Protein AF-0000000080513128 (afdb_homodimer)

Structure (mmCIF, N/CA/C/O backbone):
data_AF-0000000080513128-model_v1
#
loop_
_entity.id
_entity.type
_entity.pdbx_description
1 polymer Hexosyltransferase
#
loop_
_atom_site.group_PDB
_atom_site.id
_atom_site.type_symbol
_atom_site.label_atom_id
_atom_site.label_alt_id
_atom_site.label_comp_id
_atom_site.label_asym_id
_atom_site.label_entity_id
_atom_site.label_seq_id
_atom_site.pdbx_PDB_ins_code
_atom_site.Cartn_x
_atom_site.Cartn_y
_atom_site.Cartn_z
_atom_site.occupancy
_atom_site.B_iso_or_equiv
_atom_site.auth_seq_id
_atom_site.auth_comp_id
_atom_site.auth_asym_id
_atom_site.auth_atom_id
_atom_site.pdbx_PDB_model_num
ATOM 1 N N . GLY A 1 1 ? -13.828 -25.984 -20.234 1 33.62 1 GLY A N 1
ATOM 2 C CA . GLY A 1 1 ? -13.984 -24.781 -21.062 1 33.62 1 GLY A CA 1
ATOM 3 C C . GLY A 1 1 ? -13.414 -24.938 -22.453 1 33.62 1 GLY A C 1
ATOM 4 O O . GLY A 1 1 ? -12.594 -25.828 -22.703 1 33.62 1 GLY A O 1
ATOM 5 N N . GLY A 1 2 ? -14.016 -24.641 -23.406 1 44.47 2 GLY A N 1
ATOM 6 C CA . GLY A 1 2 ? -13.453 -24.781 -24.75 1 44.47 2 GLY A CA 1
ATOM 7 C C . GLY A 1 2 ? -12.094 -24.109 -24.891 1 44.47 2 GLY A C 1
ATOM 8 O O . GLY A 1 2 ? -11.688 -23.328 -24.016 1 44.47 2 GLY A O 1
ATOM 9 N N . PRO A 1 3 ? -11.117 -24.641 -25.797 1 51.84 3 PRO A N 1
ATOM 10 C CA . PRO A 1 3 ? -9.812 -24.062 -26.125 1 51.84 3 PRO A CA 1
ATOM 11 C C . PRO A 1 3 ? -9.789 -22.547 -26.016 1 51.84 3 PRO A C 1
ATOM 13 O O . PRO A 1 3 ? -8.734 -21.953 -25.766 1 51.84 3 PRO A O 1
ATOM 16 N N . GLY A 1 4 ? -10.992 -21.953 -25.875 1 63.41 4 GLY A N 1
ATOM 17 C CA . GLY A 1 4 ? -11.086 -20.516 -25.969 1 63.41 4 GLY A CA 1
ATOM 18 C C . GLY A 1 4 ? -11.062 -19.812 -24.609 1 63.41 4 GLY A C 1
ATOM 19 O O . GLY A 1 4 ? -10.922 -18.594 -24.547 1 63.41 4 GLY A O 1
ATOM 20 N N . ASP A 1 5 ? -10.938 -20.672 -23.547 1 84.62 5 ASP A N 1
ATOM 21 C CA . ASP A 1 5 ? -11.164 -20.031 -22.25 1 84.62 5 ASP A CA 1
ATOM 22 C C . ASP A 1 5 ? -9.852 -19.594 -21.609 1 84.62 5 ASP A C 1
ATOM 24 O O . ASP A 1 5 ? -9.836 -18.719 -20.75 1 84.62 5 ASP A O 1
ATOM 28 N N . VAL A 1 6 ? -8.711 -20.188 -22.172 1 92.75 6 VAL A N 1
ATOM 29 C CA . VAL A 1 6 ? -7.434 -19.891 -21.531 1 92.75 6 VAL A CA 1
ATOM 30 C C . VAL A 1 6 ? -6.441 -19.391 -22.578 1 92.75 6 VAL A C 1
ATOM 32 O O . VAL A 1 6 ? -6.297 -19.984 -23.656 1 92.75 6 VAL A O 1
ATOM 35 N N . TRP A 1 7 ? -5.875 -18.328 -22.344 1 94.56 7 TRP A N 1
ATOM 36 C CA . TRP A 1 7 ? -4.758 -17.766 -23.109 1 94.56 7 TRP A CA 1
ATOM 37 C C . TRP A 1 7 ? -3.463 -17.844 -22.312 1 94.56 7 TRP A C 1
ATOM 39 O O . TRP A 1 7 ? -3.334 -17.203 -21.266 1 94.56 7 TRP A O 1
ATOM 49 N N . ALA A 1 8 ? -2.525 -18.75 -22.734 1 94.56 8 ALA A N 1
ATOM 50 C CA . ALA A 1 8 ? -1.279 -18.984 -22.016 1 94.56 8 ALA A CA 1
ATOM 51 C C . ALA A 1 8 ? -0.087 -18.422 -22.781 1 94.56 8 ALA A C 1
ATOM 53 O O . ALA A 1 8 ? 0.043 -18.656 -23.984 1 94.56 8 ALA A O 1
ATOM 54 N N . ARG A 1 9 ? 0.763 -17.656 -22.125 1 96.5 9 ARG A N 1
ATOM 55 C CA . ARG A 1 9 ? 1.951 -17.078 -22.75 1 96.5 9 ARG A CA 1
ATOM 56 C C . ARG A 1 9 ? 3.141 -17.125 -21.797 1 96.5 9 ARG A C 1
ATOM 58 O O . ARG A 1 9 ? 2.969 -17.094 -20.578 1 96.5 9 ARG A O 1
ATOM 65 N N . PHE A 1 10 ? 4.336 -17.234 -22.375 1 96.44 10 PHE A N 1
ATOM 66 C CA . PHE A 1 10 ? 5.59 -17.062 -21.641 1 96.44 10 PHE A CA 1
ATOM 67 C C . PHE A 1 10 ? 6.121 -15.641 -21.812 1 96.44 10 PHE A C 1
ATOM 69 O O . PHE A 1 10 ? 6.488 -15.242 -22.922 1 96.44 10 PHE A O 1
ATOM 76 N N . ALA A 1 11 ? 6.168 -14.898 -20.734 1 96 11 ALA A N 1
ATOM 77 C CA . ALA A 1 11 ? 6.652 -13.523 -20.812 1 96 11 ALA A CA 1
ATOM 78 C C . ALA A 1 11 ? 8.18 -13.477 -20.859 1 96 11 ALA A C 1
ATOM 80 O O . ALA A 1 11 ? 8.852 -14.094 -20.016 1 96 11 ALA A O 1
ATOM 81 N N . VAL A 1 12 ? 8.703 -12.766 -21.859 1 95.19 12 VAL A N 1
ATOM 82 C CA . VAL A 1 12 ? 10.148 -12.664 -22.031 1 95.19 12 VAL A CA 1
ATOM 83 C C . VAL A 1 12 ? 10.531 -11.211 -22.312 1 95.19 12 VAL A C 1
ATOM 85 O O . VAL A 1 12 ? 9.977 -10.578 -23.219 1 95.19 12 VAL A O 1
ATOM 88 N N . GLY A 1 13 ? 11.438 -10.664 -21.484 1 94.75 13 GLY A N 1
ATOM 89 C CA . GLY A 1 13 ? 12.031 -9.383 -21.812 1 94.75 13 GLY A CA 1
ATOM 90 C C . GLY A 1 13 ? 13.039 -9.469 -22.953 1 94.75 13 GLY A C 1
ATOM 91 O O . GLY A 1 13 ? 13.836 -10.406 -23.016 1 94.75 13 GLY A O 1
ATOM 92 N N . THR A 1 14 ? 13.039 -8.461 -23.828 1 94.81 14 THR A N 1
ATOM 93 C CA . THR A 1 14 ? 13.891 -8.602 -25 1 94.81 14 THR A CA 1
ATOM 94 C C . THR A 1 14 ? 14.883 -7.441 -25.094 1 94.81 14 THR A C 1
ATOM 96 O O . THR A 1 14 ? 15.719 -7.402 -26 1 94.81 14 THR A O 1
ATOM 99 N N . SER A 1 15 ? 14.695 -6.527 -24.141 1 93.56 15 SER A N 1
ATOM 100 C CA . SER A 1 15 ? 15.641 -5.418 -24.172 1 93.56 15 SER A CA 1
ATOM 101 C C . SER A 1 15 ? 17.078 -5.906 -23.969 1 93.56 15 SER A C 1
ATOM 103 O O . SER A 1 15 ? 17.344 -6.738 -23.109 1 93.56 15 SER A O 1
ATOM 105 N N . GLY A 1 16 ? 18 -5.434 -24.875 1 92.19 16 GLY A N 1
ATOM 106 C CA . GLY A 1 16 ? 19.406 -5.727 -24.719 1 92.19 16 GLY A CA 1
ATOM 107 C C . GLY A 1 16 ? 19.828 -7.016 -25.406 1 92.19 16 GLY A C 1
ATOM 108 O O . GLY A 1 16 ? 21.016 -7.371 -25.391 1 92.19 16 GLY A O 1
ATOM 109 N N . LEU A 1 17 ? 18.969 -7.801 -25.984 1 92.62 17 LEU A N 1
ATOM 110 C CA . LEU A 1 17 ? 19.312 -9.055 -26.641 1 92.62 17 LEU A CA 1
ATOM 111 C C . LEU A 1 17 ? 20.109 -8.797 -27.922 1 92.62 17 LEU A C 1
ATOM 113 O O . LEU A 1 17 ? 19.828 -7.84 -28.641 1 92.62 17 LEU A O 1
ATOM 117 N N . GLY A 1 18 ? 21.047 -9.609 -28.125 1 93.12 18 GLY A N 1
ATOM 118 C CA . GLY A 1 18 ? 21.781 -9.555 -29.375 1 93.12 18 GLY A CA 1
ATOM 119 C C . GLY A 1 18 ? 20.984 -10.062 -30.562 1 93.12 18 GLY A C 1
ATOM 120 O O . GLY A 1 18 ? 19.906 -10.641 -30.391 1 93.12 18 GLY A O 1
ATOM 121 N N . ASP A 1 19 ? 21.562 -9.977 -31.672 1 93.25 19 ASP A N 1
ATOM 122 C CA . ASP A 1 19 ? 20.891 -10.336 -32.906 1 93.25 19 ASP A CA 1
ATOM 123 C C . ASP A 1 19 ? 20.594 -11.836 -32.938 1 93.25 19 ASP A C 1
ATOM 125 O O . ASP A 1 19 ? 19.5 -12.242 -33.375 1 93.25 19 ASP A O 1
ATOM 129 N N . GLU A 1 20 ? 21.484 -12.602 -32.531 1 94.69 20 GLU A N 1
ATOM 130 C CA . GLU A 1 20 ? 21.297 -14.047 -32.562 1 94.69 20 GLU A CA 1
ATOM 131 C C . GLU A 1 20 ? 20.172 -14.484 -31.656 1 94.69 20 GLU A C 1
ATOM 133 O O . GLU A 1 20 ? 19.328 -15.305 -32.031 1 94.69 20 GLU A O 1
ATOM 138 N N . GLU A 1 21 ? 20.172 -13.914 -30.469 1 93.19 21 GLU A N 1
ATOM 139 C CA . GLU A 1 21 ? 19.125 -14.25 -29.516 1 93.19 21 GLU A CA 1
ATOM 140 C C . GLU A 1 21 ? 17.75 -13.797 -30 1 93.19 21 GLU A C 1
ATOM 142 O O . GLU A 1 21 ? 16.75 -14.5 -29.828 1 93.19 21 GLU A O 1
ATOM 147 N N . ARG A 1 22 ? 17.688 -12.703 -30.594 1 92.5 22 ARG A N 1
ATOM 148 C CA . ARG A 1 22 ? 16.438 -12.18 -31.141 1 92.5 22 ARG A CA 1
ATOM 149 C C . ARG A 1 22 ? 15.898 -13.078 -32.25 1 92.5 22 ARG A C 1
ATOM 151 O O . ARG A 1 22 ? 14.695 -13.352 -32.281 1 92.5 22 ARG A O 1
ATOM 158 N N . ARG A 1 23 ? 16.812 -13.523 -33.062 1 93.5 23 ARG A N 1
ATOM 159 C CA . ARG A 1 23 ? 16.406 -14.422 -34.156 1 93.5 23 ARG A CA 1
ATOM 160 C C . ARG A 1 23 ? 15.875 -15.742 -33.594 1 93.5 23 ARG A C 1
ATOM 162 O O . ARG A 1 23 ? 14.906 -16.297 -34.125 1 93.5 23 ARG A O 1
ATOM 169 N N . ALA A 1 24 ? 16.547 -16.172 -32.594 1 94.19 24 ALA A N 1
ATOM 170 C CA . ALA A 1 24 ? 16.109 -17.406 -31.953 1 94.19 24 ALA A CA 1
ATOM 171 C C . ALA A 1 24 ? 14.711 -17.266 -31.375 1 94.19 24 ALA A C 1
ATOM 173 O O . ALA A 1 24 ? 13.883 -18.172 -31.484 1 94.19 24 ALA A O 1
ATOM 174 N N . LEU A 1 25 ? 14.453 -16.156 -30.75 1 93.62 25 LEU A N 1
ATOM 175 C CA . LEU A 1 25 ? 13.141 -15.898 -30.172 1 93.62 25 LEU A CA 1
ATOM 176 C C . LEU A 1 25 ? 12.078 -15.789 -31.266 1 93.62 25 LEU A C 1
ATOM 178 O O . LEU A 1 25 ? 10.953 -16.266 -31.094 1 93.62 25 LEU A O 1
ATOM 182 N N . GLU A 1 26 ? 12.453 -15.164 -32.312 1 92 26 GLU A N 1
ATOM 183 C CA . GLU A 1 26 ? 11.531 -15.039 -33.438 1 92 26 GLU A CA 1
ATOM 184 C C . GLU A 1 26 ? 11.164 -16.406 -34 1 92 26 GLU A C 1
ATOM 186 O O . GLU A 1 26 ? 10 -16.656 -34.312 1 92 26 GLU A O 1
ATOM 191 N N . ARG A 1 27 ? 12.148 -17.219 -34.125 1 94.94 27 ARG A N 1
ATOM 192 C CA . ARG A 1 27 ? 11.914 -18.578 -34.625 1 94.94 27 ARG A CA 1
ATOM 193 C C . ARG A 1 27 ? 10.992 -19.344 -33.688 1 94.94 27 ARG A C 1
ATOM 195 O O . ARG A 1 27 ? 10.07 -20.016 -34.125 1 94.94 27 ARG A O 1
ATOM 202 N N . GLU A 1 28 ? 11.297 -19.234 -32.438 1 94.19 28 GLU A N 1
ATOM 203 C CA . GLU A 1 28 ? 10.477 -19.891 -31.422 1 94.19 28 GLU A CA 1
ATOM 204 C C . GLU A 1 28 ? 9.031 -19.391 -31.484 1 94.19 28 GLU A C 1
ATOM 206 O O . GLU A 1 28 ? 8.094 -20.188 -31.422 1 94.19 28 GLU A O 1
ATOM 211 N N . GLN A 1 29 ? 8.875 -18.094 -31.578 1 92.81 29 GLN A N 1
ATOM 212 C CA . GLN A 1 29 ? 7.543 -17.5 -31.641 1 92.81 29 GLN A CA 1
ATOM 213 C C . GLN A 1 29 ? 6.805 -17.938 -32.906 1 92.81 29 GLN A C 1
ATOM 215 O O . GLN A 1 29 ? 5.594 -18.156 -32.875 1 92.81 29 GLN A O 1
ATOM 220 N N . ALA A 1 30 ? 7.52 -18.062 -33.938 1 93.94 30 ALA A N 1
ATOM 221 C CA . ALA A 1 30 ? 6.922 -18.531 -35.188 1 93.94 30 ALA A CA 1
ATOM 222 C C . ALA A 1 30 ? 6.465 -19.984 -35.062 1 93.94 30 ALA A C 1
ATOM 224 O O . ALA A 1 30 ? 5.422 -20.359 -35.625 1 93.94 30 ALA A O 1
ATOM 225 N N . GLN A 1 31 ? 7.219 -20.719 -34.375 1 95.19 31 GLN A N 1
ATOM 226 C CA . GLN A 1 31 ? 6.953 -22.141 -34.25 1 95.19 31 GLN A CA 1
ATOM 227 C C . GLN A 1 31 ? 5.816 -22.391 -33.25 1 95.19 31 GLN A C 1
ATOM 229 O O . GLN A 1 31 ? 4.922 -23.203 -33.531 1 95.19 31 GLN A O 1
ATOM 234 N N . HIS A 1 32 ? 5.781 -21.797 -32.094 1 93.81 32 HIS A N 1
ATOM 235 C CA . HIS A 1 32 ? 4.863 -22.156 -31.031 1 93.81 32 HIS A CA 1
ATOM 236 C C . HIS A 1 32 ? 3.82 -21.062 -30.812 1 93.81 32 HIS A C 1
ATOM 238 O O . HIS A 1 32 ? 2.705 -21.344 -30.375 1 93.81 32 HIS A O 1
ATOM 244 N N . GLY A 1 33 ? 4.211 -19.734 -31.031 1 93.62 33 GLY A N 1
ATOM 245 C CA . GLY A 1 33 ? 3.295 -18.609 -30.922 1 93.62 33 GLY A CA 1
ATOM 246 C C . GLY A 1 33 ? 2.842 -18.359 -29.484 1 93.62 33 GLY A C 1
ATOM 247 O O . GLY A 1 33 ? 1.727 -17.875 -29.266 1 93.62 33 GLY A O 1
ATOM 248 N N . ASP A 1 34 ? 3.613 -18.75 -28.531 1 94.5 34 ASP A N 1
ATOM 249 C CA . ASP A 1 34 ? 3.145 -18.672 -27.156 1 94.5 34 ASP A CA 1
ATOM 250 C C . ASP A 1 34 ? 4.035 -17.766 -26.312 1 94.5 34 ASP A C 1
ATOM 252 O O . ASP A 1 34 ? 4.07 -17.875 -25.094 1 94.5 34 ASP A O 1
ATOM 256 N N . LEU A 1 35 ? 4.738 -16.859 -26.984 1 95.44 35 LEU A N 1
ATOM 257 C CA . LEU A 1 35 ? 5.59 -15.922 -26.266 1 95.44 35 LEU A CA 1
ATOM 258 C C . LEU A 1 35 ? 4.922 -14.555 -26.141 1 95.44 35 LEU A C 1
ATOM 260 O O . LEU A 1 35 ? 4.203 -14.125 -27.047 1 95.44 35 LEU A O 1
ATOM 264 N N . LEU A 1 36 ? 5.023 -13.961 -25.016 1 95.44 36 LEU A N 1
ATOM 265 C CA . LEU A 1 36 ? 4.754 -12.539 -24.797 1 95.44 36 LEU A CA 1
ATOM 266 C C . LEU A 1 36 ? 6.051 -11.758 -24.625 1 95.44 36 LEU A C 1
ATOM 268 O O . LEU A 1 36 ? 6.707 -11.859 -23.578 1 95.44 36 LEU A O 1
ATOM 272 N N . LEU A 1 37 ? 6.375 -10.992 -25.641 1 94.12 37 LEU A N 1
ATOM 273 C CA . LEU A 1 37 ? 7.652 -10.289 -25.656 1 94.12 37 LEU A CA 1
ATOM 274 C C . LEU A 1 37 ? 7.496 -8.875 -25.094 1 94.12 37 LEU A C 1
ATOM 276 O O . LEU A 1 37 ? 6.566 -8.156 -25.469 1 94.12 37 LEU A O 1
ATOM 280 N N . LEU A 1 38 ? 8.359 -8.531 -24.172 1 95.12 38 LEU A N 1
ATOM 281 C CA . LEU A 1 38 ? 8.391 -7.219 -23.531 1 95.12 38 LEU A CA 1
ATOM 282 C C . LEU A 1 38 ? 9.641 -6.445 -23.938 1 95.12 38 LEU A C 1
ATOM 284 O O . LEU A 1 38 ? 10.695 -6.586 -23.312 1 95.12 38 LEU A O 1
ATOM 288 N N . PRO A 1 39 ? 9.586 -5.602 -24.906 1 91.25 39 PRO A N 1
ATOM 289 C CA . PRO A 1 39 ? 10.766 -4.953 -25.484 1 91.25 39 PRO A CA 1
ATOM 290 C C . PRO A 1 39 ? 11.414 -3.957 -24.531 1 91.25 39 PRO A C 1
ATOM 292 O O . PRO A 1 39 ? 12.617 -3.699 -24.625 1 91.25 39 PRO A O 1
ATOM 295 N N . GLY A 1 40 ? 10.75 -3.369 -23.609 1 90.81 40 GLY A N 1
ATOM 296 C CA . GLY A 1 40 ? 11.297 -2.361 -22.719 1 90.81 40 GLY A CA 1
ATOM 297 C C . GLY A 1 40 ? 11.922 -2.949 -21.469 1 90.81 40 GLY A C 1
ATOM 298 O O . GLY A 1 40 ? 12.344 -2.213 -20.578 1 90.81 40 GLY A O 1
ATOM 299 N N . LEU A 1 41 ? 12.023 -4.301 -21.484 1 93.88 41 LEU A N 1
ATOM 300 C CA . LEU A 1 41 ? 12.461 -4.961 -20.266 1 93.88 41 LEU A CA 1
ATOM 301 C C . LEU A 1 41 ? 13.633 -5.898 -20.547 1 93.88 41 LEU A C 1
ATOM 303 O O . LEU A 1 41 ? 13.57 -6.719 -21.453 1 93.88 41 LEU A O 1
ATOM 307 N N . ARG A 1 42 ? 14.766 -5.676 -19.797 1 92.31 42 ARG A N 1
ATOM 308 C CA . ARG A 1 42 ? 15.852 -6.648 -19.812 1 92.31 42 ARG A CA 1
ATOM 309 C C . ARG A 1 42 ? 15.516 -7.859 -18.953 1 92.31 42 ARG A C 1
ATOM 311 O O . ARG A 1 42 ? 15.234 -7.715 -17.75 1 92.31 42 ARG A O 1
ATOM 318 N N . ASP A 1 43 ? 15.57 -8.984 -19.547 1 91.38 43 ASP A N 1
ATOM 319 C CA . ASP A 1 43 ? 15.211 -10.211 -18.844 1 91.38 43 ASP A CA 1
ATOM 320 C C . ASP A 1 43 ? 16.344 -10.656 -17.922 1 91.38 43 ASP A C 1
ATOM 322 O O . ASP A 1 43 ? 17.234 -11.383 -18.328 1 91.38 43 ASP A O 1
ATOM 326 N N . ALA A 1 44 ? 16.312 -10.234 -16.719 1 87.12 44 ALA A N 1
ATOM 327 C CA . ALA A 1 44 ? 17.266 -10.539 -15.664 1 87.12 44 ALA A CA 1
ATOM 328 C C . ALA A 1 44 ? 16.578 -10.734 -14.32 1 87.12 44 ALA A C 1
ATOM 330 O O . ALA A 1 44 ? 15.469 -10.227 -14.109 1 87.12 44 ALA A O 1
ATOM 331 N N . TYR A 1 45 ? 17.219 -11.539 -13.547 1 82.94 45 TYR A N 1
ATOM 332 C CA . TYR A 1 45 ? 16.625 -11.844 -12.25 1 82.94 45 TYR A CA 1
ATOM 333 C C . TYR A 1 45 ? 16.359 -10.57 -11.453 1 82.94 45 TYR A C 1
ATOM 335 O O . TYR A 1 45 ? 15.328 -10.461 -10.789 1 82.94 45 TYR A O 1
ATOM 343 N N . GLU A 1 46 ? 17.266 -9.625 -11.562 1 86 46 GLU A N 1
ATOM 344 C CA . GLU A 1 46 ? 17.125 -8.383 -10.805 1 86 46 GLU A CA 1
ATOM 345 C C . GLU A 1 46 ? 15.93 -7.566 -11.305 1 86 46 GLU A C 1
ATOM 347 O O . GLU A 1 46 ? 15.477 -6.648 -10.617 1 86 46 GLU A O 1
ATOM 352 N N . ASN A 1 47 ? 15.359 -7.98 -12.492 1 92 47 ASN A N 1
ATOM 353 C CA . ASN A 1 47 ? 14.258 -7.234 -13.078 1 92 47 ASN A CA 1
ATOM 354 C C . ASN A 1 47 ? 12.953 -8.023 -13.023 1 92 47 ASN A C 1
ATOM 356 O O . ASN A 1 47 ? 11.992 -7.711 -13.734 1 92 47 ASN A O 1
ATOM 360 N N . LEU A 1 48 ? 13.008 -9.055 -12.203 1 94.12 48 LEU A N 1
ATOM 361 C CA . LEU A 1 48 ? 11.844 -9.938 -12.164 1 94.12 48 LEU A CA 1
ATOM 362 C C . LEU A 1 48 ? 10.594 -9.164 -11.742 1 94.12 48 LEU A C 1
ATOM 364 O O . LEU A 1 48 ? 9.531 -9.336 -12.336 1 94.12 48 LEU A O 1
ATOM 368 N N . THR A 1 49 ? 10.75 -8.328 -10.734 1 96.25 49 THR A N 1
ATOM 369 C CA . THR A 1 49 ? 9.609 -7.551 -10.258 1 96.25 49 THR A CA 1
ATOM 370 C C . THR A 1 49 ? 9.102 -6.617 -11.352 1 96.25 49 THR A C 1
ATOM 372 O O . THR A 1 49 ? 7.895 -6.551 -11.602 1 96.25 49 THR A O 1
ATOM 375 N N . ALA A 1 50 ? 10 -5.941 -11.992 1 96.5 50 ALA A N 1
ATOM 376 C CA . ALA A 1 50 ? 9.625 -5.066 -13.102 1 96.5 50 ALA A CA 1
ATOM 377 C C . ALA A 1 50 ? 8.977 -5.859 -14.227 1 96.5 50 ALA A C 1
ATOM 379 O O . ALA A 1 50 ? 8.047 -5.379 -14.883 1 96.5 50 ALA A O 1
ATOM 380 N N . LYS A 1 51 ? 9.477 -7.039 -14.5 1 96.88 51 LYS A N 1
ATOM 381 C CA . LYS A 1 51 ? 8.93 -7.895 -15.547 1 96.88 51 LYS A CA 1
ATOM 382 C C . LYS A 1 51 ? 7.48 -8.266 -15.25 1 96.88 51 LYS A C 1
ATOM 384 O O . LYS A 1 51 ? 6.629 -8.195 -16.141 1 96.88 51 LYS A O 1
ATOM 389 N N . VAL A 1 52 ? 7.211 -8.633 -14.008 1 97.69 52 VAL A N 1
ATOM 390 C CA . VAL A 1 52 ? 5.859 -9.016 -13.617 1 97.69 52 VAL A CA 1
ATOM 391 C C . VAL A 1 52 ? 4.914 -7.832 -13.797 1 97.69 52 VAL A C 1
ATOM 393 O O . VAL A 1 52 ? 3.826 -7.977 -14.359 1 97.69 52 VAL A O 1
ATOM 396 N N . LEU A 1 53 ? 5.324 -6.676 -13.312 1 98.19 53 LEU A N 1
ATOM 397 C CA . LEU A 1 53 ? 4.488 -5.488 -13.445 1 98.19 53 LEU A CA 1
ATOM 398 C C . LEU A 1 53 ? 4.242 -5.152 -14.914 1 98.19 53 LEU A C 1
ATOM 400 O O . LEU A 1 53 ? 3.115 -4.844 -15.305 1 98.19 53 LEU A O 1
ATOM 404 N N . ALA A 1 54 ? 5.281 -5.223 -15.727 1 97.5 54 ALA A N 1
ATOM 405 C CA . ALA A 1 54 ? 5.156 -4.93 -17.156 1 97.5 54 ALA A CA 1
ATOM 406 C C . ALA A 1 54 ? 4.219 -5.922 -17.844 1 97.5 54 ALA A C 1
ATOM 408 O O . ALA A 1 54 ? 3.398 -5.535 -18.672 1 97.5 54 ALA A O 1
ATOM 409 N N . MET A 1 55 ? 4.375 -7.133 -17.484 1 97.81 55 MET A N 1
ATOM 410 C CA . MET A 1 55 ? 3.529 -8.188 -18.047 1 97.81 55 MET A CA 1
ATOM 411 C C . MET A 1 55 ? 2.064 -7.949 -17.688 1 97.81 55 MET A C 1
ATOM 413 O O . MET A 1 55 ? 1.197 -8 -18.562 1 97.81 55 MET A O 1
ATOM 417 N N . LEU A 1 56 ? 1.767 -7.684 -16.453 1 98.5 56 LEU A N 1
ATOM 418 C CA . LEU A 1 56 ? 0.395 -7.461 -16 1 98.5 56 LEU A CA 1
ATOM 419 C C . LEU A 1 56 ? -0.195 -6.219 -16.656 1 98.5 56 LEU A C 1
ATOM 421 O O . LEU A 1 56 ? -1.349 -6.23 -17.094 1 98.5 56 LEU A O 1
ATOM 425 N N . ALA A 1 57 ? 0.6 -5.18 -16.734 1 97.75 57 ALA A N 1
ATOM 426 C CA . ALA A 1 57 ? 0.137 -3.961 -17.391 1 97.75 57 ALA A CA 1
ATOM 427 C C . ALA A 1 57 ? -0.176 -4.219 -18.875 1 97.75 57 ALA A C 1
ATOM 429 O O . ALA A 1 57 ? -1.191 -3.746 -19.391 1 97.75 57 ALA A O 1
ATOM 430 N N . TRP A 1 58 ? 0.689 -4.945 -19.562 1 97.25 58 TRP A N 1
ATOM 431 C CA . TRP A 1 58 ? 0.465 -5.293 -20.953 1 97.25 58 TRP A CA 1
ATOM 432 C C . TRP A 1 58 ? -0.84 -6.066 -21.125 1 97.25 58 TRP A C 1
ATOM 434 O O . TRP A 1 58 ? -1.621 -5.785 -22.031 1 97.25 58 TRP A O 1
ATOM 444 N N . LEU A 1 59 ? -1.08 -7.023 -20.266 1 97.62 59 LEU A N 1
ATOM 445 C CA . LEU A 1 59 ? -2.291 -7.832 -20.312 1 97.62 59 LEU A CA 1
ATOM 446 C C . LEU A 1 59 ? -3.537 -6.961 -20.234 1 97.62 59 LEU A C 1
ATOM 448 O O . LEU A 1 59 ? -4.477 -7.133 -21 1 97.62 59 LEU A O 1
ATOM 452 N N . ASP A 1 60 ? -3.523 -6.055 -19.281 1 98.25 60 ASP A N 1
ATOM 453 C CA . ASP A 1 60 ? -4.68 -5.184 -19.094 1 98.25 60 ASP A CA 1
ATOM 454 C C . ASP A 1 60 ? -4.949 -4.363 -20.359 1 98.25 60 ASP A C 1
ATOM 456 O O . ASP A 1 60 ? -6.105 -4.117 -20.703 1 98.25 60 ASP A O 1
ATOM 460 N N . GLU A 1 61 ? -3.934 -3.99 -21.031 1 97.62 61 GLU A N 1
ATOM 461 C CA . GLU A 1 61 ? -4.051 -3.094 -22.172 1 97.62 61 GLU A CA 1
ATOM 462 C C . GLU A 1 61 ? -4.434 -3.861 -23.438 1 97.62 61 GLU A C 1
ATOM 464 O O . GLU A 1 61 ? -5.031 -3.297 -24.359 1 97.62 61 GLU A O 1
ATOM 469 N N . HIS A 1 62 ? -4.176 -5.203 -23.531 1 97.06 62 HIS A N 1
ATOM 470 C CA . HIS A 1 62 ? -4.207 -5.836 -24.844 1 97.06 62 HIS A CA 1
ATOM 471 C C . HIS A 1 62 ? -5.137 -7.047 -24.844 1 97.06 62 HIS A C 1
ATOM 473 O O . HIS A 1 62 ? -5.508 -7.543 -25.922 1 97.06 62 HIS A O 1
ATOM 479 N N . VAL A 1 63 ? -5.43 -7.508 -23.672 1 96.25 63 VAL A N 1
ATOM 480 C CA . VAL A 1 63 ? -6.18 -8.758 -23.609 1 96.25 63 VAL A CA 1
ATOM 481 C C . VAL A 1 63 ? -7.426 -8.57 -22.75 1 96.25 63 VAL A C 1
ATOM 483 O O . VAL A 1 63 ? -7.363 -7.961 -21.688 1 96.25 63 VAL A O 1
ATOM 486 N N . ALA A 1 64 ? -8.578 -8.977 -23.25 1 96.56 64 ALA A N 1
ATOM 487 C CA . ALA A 1 64 ? -9.773 -9.07 -22.406 1 96.56 64 ALA A CA 1
ATOM 488 C C . ALA A 1 64 ? -9.773 -10.352 -21.594 1 96.56 64 ALA A C 1
ATOM 490 O O . ALA A 1 64 ? -9.711 -11.453 -22.141 1 96.56 64 ALA A O 1
ATOM 491 N N . PHE A 1 65 ? -9.711 -10.266 -20.344 1 97.19 65 PHE A N 1
ATOM 492 C CA . PHE A 1 65 ? -9.688 -11.43 -19.469 1 97.19 65 PHE A CA 1
ATOM 493 C C . PHE A 1 65 ? -10.398 -11.141 -18.156 1 97.19 65 PHE A C 1
ATOM 495 O O . PHE A 1 65 ? -10.68 -9.977 -17.844 1 97.19 65 PHE A O 1
ATOM 502 N N . GLU A 1 66 ? -10.727 -12.18 -17.438 1 97.56 66 GLU A N 1
ATOM 503 C CA . GLU A 1 66 ? -11.352 -12.031 -16.141 1 97.56 66 GLU A CA 1
ATOM 504 C C . GLU A 1 66 ? -10.359 -12.289 -15.008 1 97.56 66 GLU A C 1
ATOM 506 O O . GLU A 1 66 ? -10.406 -11.633 -13.969 1 97.56 66 GLU A O 1
ATOM 511 N N . PHE A 1 67 ? -9.477 -13.258 -15.266 1 98.5 67 PHE A N 1
ATOM 512 C CA . PHE A 1 67 ? -8.477 -13.633 -14.273 1 98.5 67 PHE A CA 1
ATOM 513 C C . PHE A 1 67 ? -7.133 -13.914 -14.945 1 98.5 67 PHE A C 1
ATOM 515 O O . PHE A 1 67 ? -7.082 -14.234 -16.141 1 98.5 67 PHE A O 1
ATOM 522 N N . VAL A 1 68 ? -6.086 -13.758 -14.219 1 98.62 68 VAL A N 1
ATOM 523 C CA . VAL A 1 68 ? -4.754 -14.141 -14.68 1 98.62 68 VAL A CA 1
ATOM 524 C C . VAL A 1 68 ? -4.07 -15.016 -13.625 1 98.62 68 VAL A C 1
ATOM 526 O O . VAL A 1 68 ? -4.152 -14.727 -12.43 1 98.62 68 VAL A O 1
ATOM 529 N N . LEU A 1 69 ? -3.559 -16.094 -13.992 1 98.69 69 LEU A N 1
ATOM 530 C CA . LEU A 1 69 ? -2.666 -16.922 -13.18 1 98.69 69 LEU A CA 1
ATOM 531 C C . LEU A 1 69 ? -1.207 -16.641 -13.523 1 98.69 69 LEU A C 1
ATOM 533 O O . LEU A 1 69 ? -0.767 -16.906 -14.648 1 98.69 69 LEU A O 1
ATOM 537 N N . LYS A 1 70 ? -0.498 -15.977 -12.656 1 98.69 70 LYS A N 1
ATOM 538 C CA . LYS A 1 70 ? 0.956 -15.883 -12.758 1 98.69 70 LYS A CA 1
ATOM 539 C C . LYS A 1 70 ? 1.627 -17.125 -12.164 1 98.69 70 LYS A C 1
ATOM 541 O O . LYS A 1 70 ? 1.333 -17.5 -11.031 1 98.69 70 LYS A O 1
ATOM 546 N N . ALA A 1 71 ? 2.475 -17.75 -12.875 1 97.5 71 ALA A N 1
ATOM 547 C CA . ALA A 1 71 ? 3.215 -18.906 -12.383 1 97.5 71 ALA A CA 1
ATOM 548 C C . ALA A 1 71 ? 4.656 -18.891 -12.883 1 97.5 71 ALA A C 1
ATOM 550 O O . ALA A 1 71 ? 4.988 -18.156 -13.812 1 97.5 71 ALA A O 1
ATOM 551 N N . ASP A 1 72 ? 5.512 -19.594 -12.266 1 95.62 72 ASP A N 1
ATOM 552 C CA . ASP A 1 72 ? 6.902 -19.75 -12.68 1 95.62 72 ASP A CA 1
ATOM 553 C C . ASP A 1 72 ? 7.055 -20.922 -13.648 1 95.62 72 ASP A C 1
ATOM 555 O O . ASP A 1 72 ? 6.129 -21.719 -13.828 1 95.62 72 ASP A O 1
ATOM 559 N N . ASP A 1 73 ? 8.211 -21.016 -14.258 1 93.31 73 ASP A N 1
ATOM 560 C CA . ASP A 1 73 ? 8.422 -22.047 -15.258 1 93.31 73 ASP A CA 1
ATOM 561 C C . ASP A 1 73 ? 8.562 -23.422 -14.609 1 93.31 73 ASP A C 1
ATOM 563 O O . ASP A 1 73 ? 8.445 -24.453 -15.281 1 93.31 73 ASP A O 1
ATOM 567 N N . ASP A 1 74 ? 8.781 -23.484 -13.273 1 96.88 74 ASP A N 1
ATOM 568 C CA . ASP A 1 74 ? 8.844 -24.766 -12.57 1 96.88 74 ASP A CA 1
ATOM 569 C C . ASP A 1 74 ? 7.566 -25 -11.766 1 96.88 74 ASP A C 1
ATOM 571 O O . ASP A 1 74 ? 7.578 -25.75 -10.789 1 96.88 74 ASP A O 1
ATOM 575 N N . SER A 1 75 ? 6.52 -24.344 -12.156 1 97.94 75 SER A N 1
ATOM 576 C CA . SER A 1 75 ? 5.211 -24.578 -11.555 1 97.94 75 SER A CA 1
ATOM 577 C C . SER A 1 75 ? 4.328 -25.422 -12.461 1 97.94 75 SER A C 1
ATOM 579 O O . SER A 1 75 ? 4.324 -25.234 -13.68 1 97.94 75 SER A O 1
ATOM 581 N N . PHE A 1 76 ? 3.701 -26.422 -11.906 1 97.88 76 PHE A N 1
ATOM 582 C CA . PHE A 1 76 ? 2.693 -27.234 -12.578 1 97.88 76 PHE A CA 1
ATOM 583 C C . PHE A 1 76 ? 1.291 -26.812 -12.156 1 97.88 76 PHE A C 1
ATOM 585 O O . PHE A 1 76 ? 0.939 -26.891 -10.977 1 97.88 76 PHE A O 1
ATOM 592 N N . ALA A 1 77 ? 0.475 -26.359 -13.086 1 97.44 77 ALA A N 1
ATOM 593 C CA . ALA A 1 77 ? -0.871 -25.875 -12.789 1 97.44 77 ALA A CA 1
ATOM 594 C C . ALA A 1 77 ? -1.928 -26.766 -13.438 1 97.44 77 ALA A C 1
ATOM 596 O O . ALA A 1 77 ? -1.867 -27.031 -14.641 1 97.44 77 ALA A O 1
ATOM 597 N N . ARG A 1 78 ? -2.873 -27.219 -12.641 1 96.5 78 ARG A N 1
ATOM 598 C CA . ARG A 1 78 ? -4.059 -27.906 -13.156 1 96.5 78 ARG A CA 1
ATOM 599 C C . ARG A 1 78 ? -5.059 -26.891 -13.719 1 96.5 78 ARG A C 1
ATOM 601 O O . ARG A 1 78 ? -6.051 -26.562 -13.07 1 96.5 78 ARG A O 1
ATOM 608 N N . LEU A 1 79 ? -4.859 -26.5 -14.914 1 95.12 79 LEU A N 1
ATOM 609 C CA . LEU A 1 79 ? -5.656 -25.453 -15.523 1 95.12 79 LEU A CA 1
ATOM 610 C C . LEU A 1 79 ? -7.137 -25.828 -15.539 1 95.12 79 LEU A C 1
ATOM 612 O O . LEU A 1 79 ? -8 -24.969 -15.344 1 95.12 79 LEU A O 1
ATOM 616 N N . ASP A 1 80 ? -7.395 -27.047 -15.844 1 93.62 80 ASP A N 1
ATOM 617 C CA . ASP A 1 80 ? -8.781 -27.516 -15.836 1 93.62 80 ASP A CA 1
ATOM 618 C C . ASP A 1 80 ? -9.438 -27.266 -14.484 1 93.62 80 ASP A C 1
ATOM 620 O O . ASP A 1 80 ? -10.547 -26.734 -14.406 1 93.62 80 ASP A O 1
ATOM 624 N N . ALA A 1 81 ? -8.727 -27.625 -13.422 1 96.38 81 ALA A N 1
ATOM 625 C CA . ALA A 1 81 ? -9.258 -27.484 -12.07 1 96.38 81 ALA A CA 1
ATOM 626 C C . ALA A 1 81 ? -9.344 -26.016 -11.664 1 96.38 81 ALA A C 1
ATOM 628 O O . ALA A 1 81 ? -10.32 -25.594 -11.047 1 96.38 81 ALA A O 1
ATOM 629 N N . VAL A 1 82 ? -8.328 -25.203 -11.977 1 97.81 82 VAL A N 1
ATOM 630 C CA . VAL A 1 82 ? -8.32 -23.781 -11.664 1 97.81 82 VAL A CA 1
ATOM 631 C C . VAL A 1 82 ? -9.484 -23.078 -12.359 1 97.81 82 VAL A C 1
ATOM 633 O O . VAL A 1 82 ? -10.195 -22.281 -11.75 1 97.81 82 VAL A O 1
ATOM 636 N N . LEU A 1 83 ? -9.672 -23.453 -13.625 1 96.75 83 LEU A N 1
ATOM 637 C CA . LEU A 1 83 ? -10.758 -22.859 -14.391 1 96.75 83 LEU A CA 1
ATOM 638 C C . LEU A 1 83 ? -12.109 -23.219 -13.781 1 96.75 83 LEU A C 1
ATOM 640 O O . LEU A 1 83 ? -13 -22.359 -13.695 1 96.75 83 LEU A O 1
ATOM 644 N N . ALA A 1 84 ? -12.234 -24.438 -13.438 1 96.31 84 ALA A N 1
ATOM 645 C CA . ALA A 1 84 ? -13.484 -24.891 -12.828 1 96.31 84 ALA A CA 1
ATOM 646 C C . ALA A 1 84 ? -13.781 -24.094 -11.555 1 96.31 84 ALA A C 1
ATOM 648 O O . ALA A 1 84 ? -14.922 -23.688 -11.328 1 96.31 84 ALA A O 1
ATOM 649 N N . GLU A 1 85 ? -12.766 -23.891 -10.719 1 97 85 GLU A N 1
ATOM 650 C CA . GLU A 1 85 ? -12.914 -23.125 -9.492 1 97 85 GLU A CA 1
ATOM 651 C C . GLU A 1 85 ? -13.344 -21.688 -9.797 1 97 85 GLU A C 1
ATOM 653 O O . GLU A 1 85 ? -14.227 -21.141 -9.117 1 97 85 GLU A O 1
ATOM 658 N N . LEU A 1 86 ? -12.742 -21.062 -10.781 1 97.69 86 LEU A N 1
ATOM 659 C CA . LEU A 1 86 ? -13.023 -19.672 -11.117 1 97.69 86 LEU A CA 1
ATOM 660 C C . LEU A 1 86 ? -14.414 -19.531 -11.719 1 97.69 86 LEU A C 1
ATOM 662 O O . LEU A 1 86 ? -15.117 -18.562 -11.43 1 97.69 86 LEU A O 1
ATOM 666 N N . ARG A 1 87 ? -14.797 -20.5 -12.516 1 96.19 87 ARG A N 1
ATOM 667 C CA . ARG A 1 87 ? -16.109 -20.453 -13.156 1 96.19 87 ARG A CA 1
ATOM 668 C C . ARG A 1 87 ? -17.219 -20.609 -12.125 1 96.19 87 ARG A C 1
ATOM 670 O O . ARG A 1 87 ? -18.312 -20.047 -12.281 1 96.19 87 ARG A O 1
ATOM 677 N N . ALA A 1 88 ? -16.953 -21.328 -11.133 1 96.94 88 ALA A N 1
ATOM 678 C CA . ALA A 1 88 ? -17.969 -21.656 -10.133 1 96.94 88 ALA A CA 1
ATOM 679 C C . ALA A 1 88 ? -18.141 -20.5 -9.141 1 96.94 88 ALA A C 1
ATOM 681 O O . ALA A 1 88 ? -19.094 -20.5 -8.359 1 96.94 88 ALA A O 1
ATOM 682 N N . ARG A 1 89 ? -17.297 -19.5 -9.148 1 96.38 89 ARG A N 1
ATOM 683 C CA . ARG A 1 89 ? -17.312 -18.438 -8.156 1 96.38 89 ARG A CA 1
ATOM 684 C C . ARG A 1 89 ? -18.531 -17.531 -8.336 1 96.38 89 ARG A C 1
ATOM 686 O O . ARG A 1 89 ? -18.906 -17.203 -9.469 1 96.38 89 ARG A O 1
ATOM 693 N N . ASP A 1 90 ? -19.141 -17.203 -7.199 1 96.06 90 ASP A N 1
ATOM 694 C CA . ASP A 1 90 ? -20.188 -16.188 -7.207 1 96.06 90 ASP A CA 1
ATOM 695 C C . ASP A 1 90 ? -19.641 -14.836 -7.699 1 96.06 90 ASP A C 1
ATOM 697 O O . ASP A 1 90 ? -18.484 -14.5 -7.453 1 96.06 90 ASP A O 1
ATOM 701 N N . PRO A 1 91 ? -20.484 -14.148 -8.305 1 93.31 91 PRO A N 1
ATOM 702 C CA . PRO A 1 91 ? -20.062 -12.859 -8.844 1 93.31 91 PRO A CA 1
ATOM 703 C C . PRO A 1 91 ? -19.375 -11.984 -7.793 1 93.31 91 PRO A C 1
ATOM 705 O O . PRO A 1 91 ? -18.359 -11.344 -8.078 1 93.31 91 PRO A O 1
ATOM 708 N N . ALA A 1 92 ? -19.812 -12.031 -6.574 1 92.81 92 ALA A N 1
ATOM 709 C CA . ALA A 1 92 ? -19.25 -11.195 -5.512 1 92.81 92 ALA A CA 1
ATOM 710 C C . ALA A 1 92 ? -17.844 -11.641 -5.16 1 92.81 92 ALA A C 1
ATOM 712 O O . ALA A 1 92 ? -17.016 -10.82 -4.734 1 92.81 92 ALA A O 1
ATOM 713 N N . ARG A 1 93 ? -17.531 -12.844 -5.445 1 94.62 93 ARG A N 1
ATOM 714 C CA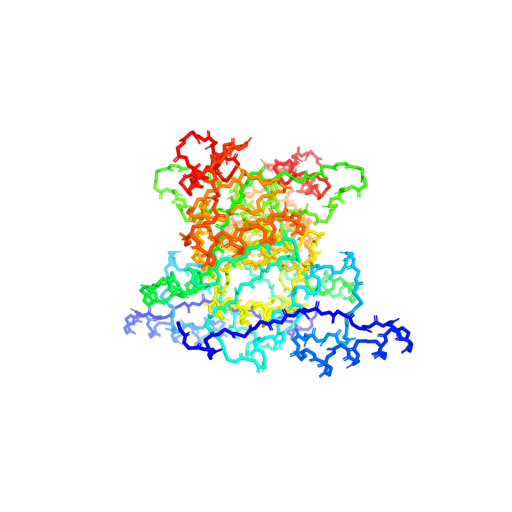 . ARG A 1 93 ? -16.234 -13.398 -5.078 1 94.62 93 ARG A CA 1
ATOM 715 C C . ARG A 1 93 ? -15.25 -13.328 -6.246 1 94.62 93 ARG A C 1
ATOM 717 O O . ARG A 1 93 ? -14.102 -13.766 -6.129 1 94.62 93 ARG A O 1
ATOM 724 N N . ARG A 1 94 ? -15.695 -12.758 -7.32 1 96.81 94 ARG A N 1
ATOM 725 C CA . ARG A 1 94 ? -14.859 -12.633 -8.508 1 96.81 94 ARG A CA 1
ATOM 726 C C . ARG A 1 94 ? -14.148 -11.289 -8.531 1 96.81 94 ARG A C 1
ATOM 728 O O . ARG A 1 94 ? -13.148 -11.125 -9.234 1 96.81 94 ARG A O 1
ATOM 735 N N . ARG A 1 95 ? -14.742 -10.375 -7.754 1 96.5 95 ARG A N 1
ATOM 736 C CA . ARG A 1 95 ? -14.203 -9.023 -7.773 1 96.5 95 ARG A CA 1
ATOM 737 C C . ARG A 1 95 ? -13.023 -8.891 -6.824 1 96.5 95 ARG A C 1
ATOM 739 O O . ARG A 1 95 ? -13.047 -9.422 -5.711 1 96.5 95 ARG A O 1
ATOM 746 N N . ARG A 1 96 ? -11.977 -8.242 -7.312 1 98 96 ARG A N 1
ATOM 747 C CA . ARG A 1 96 ? -10.789 -7.914 -6.531 1 98 96 ARG A CA 1
ATOM 748 C C . ARG A 1 96 ? -10.195 -9.164 -5.887 1 98 96 ARG A C 1
ATOM 750 O O . ARG A 1 96 ? -9.82 -9.148 -4.711 1 98 96 ARG A O 1
ATOM 757 N N . LEU A 1 97 ? -10.148 -10.203 -6.672 1 98.81 97 LEU A N 1
ATOM 758 C CA . LEU A 1 97 ? -9.672 -11.484 -6.172 1 98.81 97 LEU A CA 1
ATOM 759 C C . LEU A 1 97 ? -8.148 -11.547 -6.203 1 98.81 97 LEU A C 1
ATOM 761 O O . LEU A 1 97 ? -7.527 -11.234 -7.223 1 98.81 97 LEU A O 1
ATOM 765 N N . TYR A 1 98 ? -7.555 -11.844 -5.184 1 98.88 98 TYR A N 1
ATOM 766 C CA . TYR A 1 98 ? -6.164 -12.242 -4.992 1 98.88 98 TYR A CA 1
ATOM 767 C C . TYR A 1 98 ? -6.078 -13.609 -4.328 1 98.88 98 TYR A C 1
ATOM 769 O O . TYR A 1 98 ? -6.25 -13.727 -3.111 1 98.88 98 TYR A O 1
ATOM 777 N N . TRP A 1 99 ? -5.891 -14.664 -5.156 1 98.94 99 TRP A N 1
ATOM 778 C CA . TRP A 1 99 ? -6.035 -16.062 -4.754 1 98.94 99 TRP A CA 1
ATOM 779 C C . TRP A 1 99 ? -4.707 -16.797 -4.848 1 98.94 99 TRP A C 1
ATOM 781 O O . TRP A 1 99 ? -4.023 -16.719 -5.875 1 98.94 99 TRP A O 1
ATOM 791 N N . GLY A 1 100 ? -4.305 -17.406 -3.76 1 98.81 100 GLY A N 1
ATOM 792 C CA . GLY A 1 100 ? -3.061 -18.156 -3.676 1 98.81 100 GLY A CA 1
ATOM 793 C C . GLY A 1 100 ? -2.725 -18.609 -2.266 1 98.81 100 GLY A C 1
ATOM 794 O O . GLY A 1 100 ? -3.617 -18.75 -1.428 1 98.81 100 GLY A O 1
ATOM 795 N N . PHE A 1 101 ? -1.536 -18.984 -2.033 1 98.81 101 PHE A N 1
ATOM 796 C CA . PHE A 1 101 ? -1.027 -19.375 -0.723 1 98.81 101 PHE A CA 1
ATOM 797 C C . PHE A 1 101 ? -0.319 -18.203 -0.049 1 98.81 101 PHE A C 1
ATOM 799 O O . PHE A 1 101 ? 0.787 -17.828 -0.445 1 98.81 101 PHE A O 1
ATOM 806 N N . PHE A 1 102 ? -0.947 -17.688 1.016 1 98.69 102 PHE A N 1
ATOM 807 C CA . PHE A 1 102 ? -0.476 -16.422 1.592 1 98.69 102 PHE A CA 1
ATOM 808 C C . PHE A 1 102 ? 0.477 -16.688 2.752 1 98.69 102 PHE A C 1
ATOM 810 O O . PHE A 1 102 ? 0.368 -17.719 3.432 1 98.69 102 PHE A O 1
ATOM 817 N N . SER A 1 103 ? 1.375 -15.805 2.879 1 97.38 103 SER A N 1
ATOM 818 C CA . SER A 1 103 ? 2.217 -15.711 4.066 1 97.38 103 SER A CA 1
ATOM 819 C C . SER A 1 103 ? 2.223 -14.289 4.633 1 97.38 103 SER A C 1
ATOM 821 O O . SER A 1 103 ? 2.262 -13.32 3.879 1 97.38 103 SER A O 1
ATOM 823 N N . GLY A 1 104 ? 2.094 -14.156 5.879 1 95.75 104 GLY A N 1
ATOM 824 C CA . GLY A 1 104 ? 2.211 -12.875 6.562 1 95.75 104 GLY A CA 1
ATOM 825 C C . GLY A 1 104 ? 3.336 -12.844 7.578 1 95.75 104 GLY A C 1
ATOM 826 O O . GLY A 1 104 ? 3.562 -11.828 8.234 1 95.75 104 GLY A O 1
ATOM 827 N N . ARG A 1 105 ? 4.078 -13.883 7.629 1 94.12 105 ARG A N 1
ATOM 828 C CA . ARG A 1 105 ? 5.105 -14 8.656 1 94.12 105 ARG A CA 1
ATOM 829 C C . ARG A 1 105 ? 6.5 -13.984 8.047 1 94.12 105 ARG A C 1
ATOM 831 O O . ARG A 1 105 ? 7.477 -14.359 8.695 1 94.12 105 ARG A O 1
ATOM 838 N N . GLY A 1 106 ? 6.508 -13.656 6.77 1 90.56 106 GLY A N 1
ATOM 839 C CA . GLY A 1 106 ? 7.82 -13.539 6.148 1 90.56 106 GLY A CA 1
ATOM 840 C C . GLY A 1 106 ? 8.664 -12.43 6.75 1 90.56 106 GLY A C 1
ATOM 841 O O . GLY A 1 106 ? 8.234 -11.273 6.805 1 90.56 106 GLY A O 1
ATOM 842 N N . ARG A 1 107 ? 9.812 -12.742 7.156 1 85.88 107 ARG A N 1
ATOM 843 C CA . ARG A 1 107 ? 10.664 -11.75 7.801 1 85.88 107 ARG A CA 1
ATOM 844 C C . ARG A 1 107 ? 11.531 -11.031 6.773 1 85.88 107 ARG A C 1
ATOM 846 O O . ARG A 1 107 ? 11.984 -11.633 5.801 1 85.88 107 ARG A O 1
ATOM 853 N N . VAL A 1 108 ? 11.648 -9.789 7.102 1 84.69 108 VAL A N 1
ATOM 854 C CA . VAL A 1 108 ? 12.562 -8.992 6.289 1 84.69 108 VAL A CA 1
ATOM 855 C C . VAL A 1 108 ? 14.008 -9.297 6.68 1 84.69 108 VAL A C 1
ATOM 857 O O . VAL A 1 108 ? 14.344 -9.312 7.867 1 84.69 108 VAL A O 1
ATOM 860 N N . ARG A 1 109 ? 14.828 -9.719 5.84 1 69.19 109 ARG A N 1
ATOM 861 C CA . ARG A 1 109 ? 16.203 -10.07 6.148 1 69.19 109 ARG A CA 1
ATOM 862 C C . ARG A 1 109 ? 17.016 -8.836 6.512 1 69.19 109 ARG A C 1
ATOM 864 O O . ARG A 1 109 ? 17.078 -7.867 5.746 1 69.19 109 ARG A O 1
ATOM 871 N N . PRO A 1 110 ? 17.312 -8.578 7.973 1 61.03 110 PRO A N 1
ATOM 872 C CA . PRO A 1 110 ? 17.984 -7.363 8.461 1 61.03 110 PRO A CA 1
ATOM 873 C C . PRO A 1 110 ? 19.297 -7.074 7.734 1 61.03 110 PRO A C 1
ATOM 875 O O . PRO A 1 110 ? 19.641 -5.91 7.539 1 61.03 110 PRO A O 1
ATOM 878 N N . GLY A 1 111 ? 20.281 -8.016 7.609 1 57.81 111 GLY A N 1
ATOM 879 C CA . GLY A 1 111 ? 21.688 -7.777 7.281 1 57.81 111 GLY A CA 1
ATOM 880 C C . GLY A 1 111 ? 22.172 -8.617 6.117 1 57.81 111 GLY A C 1
ATOM 881 O O . GLY A 1 111 ? 21.422 -9.422 5.57 1 57.81 111 GLY A O 1
ATOM 882 N N . GLY A 1 112 ? 23.438 -8.18 5.441 1 49.41 112 GLY A N 1
ATOM 883 C CA . GLY A 1 112 ? 24.234 -8.875 4.445 1 49.41 112 GLY A CA 1
ATOM 884 C C . GLY A 1 112 ? 23.766 -8.617 3.023 1 49.41 112 GLY A C 1
ATOM 885 O O . GLY A 1 112 ? 23.281 -7.527 2.713 1 49.41 112 GLY A O 1
ATOM 886 N N . ARG A 1 113 ? 24 -9.539 2.195 1 47.19 113 ARG A N 1
ATOM 887 C CA . ARG A 1 113 ? 23.797 -9.523 0.752 1 47.19 113 ARG A CA 1
ATOM 888 C C . ARG A 1 113 ? 22.312 -9.359 0.417 1 47.19 113 ARG A C 1
ATOM 890 O O . ARG A 1 113 ? 21.953 -8.875 -0.659 1 47.19 113 ARG A O 1
ATOM 897 N N . TRP A 1 114 ? 21.438 -9.711 1.407 1 48 114 TRP A N 1
ATOM 898 C CA . TRP A 1 114 ? 20.016 -9.82 1.059 1 48 114 TRP A CA 1
ATOM 899 C C . TRP A 1 114 ? 19.219 -8.688 1.688 1 48 114 TRP A C 1
ATOM 901 O O . TRP A 1 114 ? 17.984 -8.727 1.687 1 48 114 TRP A O 1
ATOM 911 N N . ARG A 1 115 ? 19.953 -7.75 2.432 1 57 115 ARG A N 1
ATOM 912 C CA . ARG A 1 115 ? 19.219 -6.668 3.064 1 57 115 ARG A CA 1
ATOM 913 C C . ARG A 1 115 ? 18.391 -5.898 2.041 1 57 115 ARG A C 1
ATOM 915 O O . ARG A 1 115 ? 18.922 -5.395 1.053 1 57 115 ARG A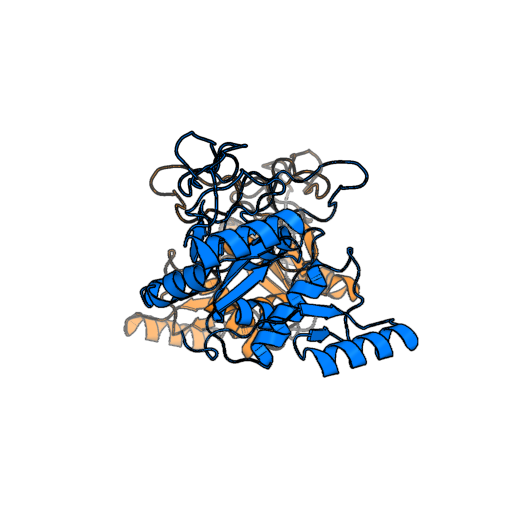 O 1
ATOM 922 N N . GLU A 1 116 ? 17.078 -6.203 2.162 1 66.94 116 GLU A N 1
ATOM 923 C CA . GLU A 1 116 ? 16.266 -5.293 1.367 1 66.94 116 GLU A CA 1
ATOM 924 C C . GLU A 1 116 ? 16.156 -3.922 2.033 1 66.94 116 GLU A C 1
ATOM 926 O O . GLU A 1 116 ? 15.133 -3.588 2.619 1 66.94 116 GLU A O 1
ATOM 931 N N . ALA A 1 117 ? 17.312 -3.211 2.082 1 64.12 117 ALA A N 1
ATOM 932 C CA . ALA A 1 117 ? 17.469 -1.918 2.746 1 64.12 117 ALA A CA 1
ATOM 933 C C . ALA A 1 117 ? 16.297 -0.99 2.404 1 64.12 117 ALA A C 1
ATOM 935 O O . ALA A 1 117 ? 15.961 -0.1 3.186 1 64.12 117 ALA A O 1
ATOM 936 N N . ALA A 1 118 ? 15.664 -1.441 1.431 1 81.75 118 ALA A N 1
ATOM 937 C CA . ALA A 1 118 ? 14.648 -0.5 0.961 1 81.75 118 ALA A CA 1
ATOM 938 C C . ALA A 1 118 ? 13.289 -0.805 1.58 1 81.75 118 ALA A C 1
ATOM 940 O O . ALA A 1 118 ? 12.359 0.002 1.485 1 81.75 118 ALA A O 1
ATOM 941 N N . TRP A 1 119 ? 13.227 -1.926 2.344 1 92.06 119 TRP A N 1
ATOM 942 C CA . TRP A 1 119 ? 11.938 -2.236 2.955 1 92.06 119 TRP A CA 1
ATOM 943 C C . TRP A 1 119 ? 11.758 -1.479 4.266 1 92.06 119 TRP A C 1
ATOM 945 O O . TRP A 1 119 ? 12.445 -1.761 5.254 1 92.06 119 TRP A O 1
ATOM 955 N N . GLN A 1 120 ? 10.812 -0.528 4.305 1 92.38 120 GLN A N 1
ATOM 956 C CA . GLN A 1 120 ? 10.633 0.348 5.457 1 92.38 120 GLN A CA 1
ATOM 957 C C . GLN A 1 120 ? 9.195 0.302 5.961 1 92.38 120 GLN A C 1
ATOM 959 O O . GLN A 1 120 ? 8.773 1.166 6.734 1 92.38 120 GLN A O 1
ATOM 964 N N . LEU A 1 121 ? 8.398 -0.707 5.559 1 95.5 121 LEU A N 1
ATOM 965 C CA . LEU A 1 121 ? 6.957 -0.661 5.773 1 95.5 121 LEU A CA 1
ATOM 966 C C . LEU A 1 121 ? 6.578 -1.377 7.066 1 95.5 121 LEU A C 1
ATOM 968 O O . LEU A 1 121 ? 5.621 -0.986 7.738 1 95.5 121 LEU A O 1
ATOM 972 N N . CYS A 1 122 ? 7.246 -2.387 7.348 1 94.38 122 CYS A N 1
ATOM 973 C CA . CYS A 1 122 ? 6.879 -3.293 8.43 1 94.38 122 CYS A CA 1
ATOM 974 C C . CYS A 1 122 ? 8.055 -4.18 8.82 1 94.38 122 CYS A C 1
ATOM 976 O O . CYS A 1 122 ? 8.969 -4.395 8.023 1 94.38 122 CYS A O 1
ATOM 978 N N . ASP A 1 123 ? 8.008 -4.719 10.031 1 92.31 123 ASP A N 1
ATOM 979 C CA . ASP A 1 123 ? 9.031 -5.652 10.477 1 92.31 123 ASP A CA 1
ATOM 980 C C . ASP A 1 123 ? 8.992 -6.941 9.664 1 92.31 123 ASP A C 1
ATOM 982 O O . ASP A 1 123 ? 10.016 -7.609 9.5 1 92.31 123 ASP A O 1
ATOM 986 N N . TYR A 1 124 ? 7.84 -7.312 9.211 1 93.81 124 TYR A N 1
ATOM 987 C CA . TYR A 1 124 ? 7.582 -8.43 8.305 1 93.81 124 TYR A CA 1
ATOM 988 C C . TYR A 1 124 ? 7.16 -7.93 6.93 1 93.81 124 TYR A C 1
ATOM 990 O O . TYR A 1 124 ? 6.785 -6.766 6.773 1 93.81 124 TYR A O 1
ATOM 998 N N . TYR A 1 125 ? 7.359 -8.805 5.957 1 95.44 125 TYR A N 1
ATOM 999 C CA . TYR A 1 125 ? 6.684 -8.477 4.707 1 95.44 125 TYR A CA 1
ATOM 1000 C C . TYR A 1 125 ? 5.172 -8.445 4.898 1 95.44 125 TYR A C 1
ATOM 1002 O O . TYR A 1 125 ? 4.637 -9.125 5.777 1 95.44 125 TYR A O 1
ATOM 1010 N N . LEU A 1 126 ? 4.52 -7.621 4.176 1 97.25 126 LEU A N 1
ATOM 1011 C CA . LEU A 1 126 ? 3.062 -7.641 4.199 1 97.25 126 LEU A CA 1
ATOM 1012 C C . LEU A 1 126 ? 2.527 -8.938 3.604 1 97.25 126 LEU A C 1
ATOM 1014 O O . LEU A 1 126 ? 3.244 -9.641 2.885 1 97.25 126 LEU A O 1
ATOM 1018 N N . PRO A 1 127 ? 1.307 -9.289 3.98 1 97.69 127 PRO A N 1
ATOM 1019 C CA . PRO A 1 127 ? 0.755 -10.539 3.449 1 97.69 127 PRO A CA 1
ATOM 1020 C C . PRO A 1 127 ? 0.801 -10.594 1.924 1 97.69 127 PRO A C 1
ATOM 1022 O O . PRO A 1 127 ? 0.385 -9.648 1.251 1 97.69 127 PRO A O 1
ATOM 1025 N N . TYR A 1 128 ? 1.345 -11.602 1.443 1 98.19 128 TYR A N 1
ATOM 1026 C CA . TYR A 1 128 ? 1.479 -11.797 0.005 1 98.19 128 TYR A CA 1
ATOM 1027 C C . TYR A 1 128 ? 1.3 -13.266 -0.366 1 98.19 128 TYR A C 1
ATOM 1029 O O . TYR A 1 128 ? 1.565 -14.156 0.447 1 98.19 128 TYR A O 1
ATOM 1037 N N . ALA A 1 129 ? 0.735 -13.531 -1.54 1 98.69 129 ALA A N 1
ATOM 1038 C CA . ALA A 1 129 ? 0.699 -14.898 -2.066 1 98.69 129 ALA A CA 1
ATOM 1039 C C . ALA A 1 129 ? 2.062 -15.312 -2.611 1 98.69 129 ALA A C 1
ATOM 1041 O O . ALA A 1 129 ? 2.689 -14.562 -3.363 1 98.69 129 ALA A O 1
ATOM 1042 N N . LEU A 1 130 ? 2.463 -16.469 -2.262 1 98.12 130 LEU A N 1
ATOM 1043 C CA . LEU A 1 130 ? 3.779 -16.953 -2.65 1 98.12 130 LEU A CA 1
ATOM 1044 C C . LEU A 1 130 ? 3.896 -17.047 -4.168 1 98.12 130 LEU A C 1
ATOM 1046 O O . LEU A 1 130 ? 2.932 -17.406 -4.848 1 98.12 130 LEU A O 1
ATOM 1050 N N . GLY A 1 131 ? 5.004 -16.812 -4.703 1 97.19 131 GLY A N 1
ATOM 1051 C CA . GLY A 1 131 ? 5.258 -16.453 -6.09 1 97.19 131 GLY A CA 1
ATOM 1052 C C . GLY A 1 131 ? 5.168 -17.641 -7.039 1 97.19 131 GLY A C 1
ATOM 1053 O O . GLY A 1 131 ? 5.117 -17.453 -8.258 1 97.19 131 GLY A O 1
ATOM 1054 N N . GLY A 1 132 ? 5.117 -18.797 -6.453 1 97.44 132 GLY A N 1
ATOM 1055 C CA . GLY A 1 132 ? 5.055 -19.969 -7.32 1 97.44 132 GLY A CA 1
ATOM 1056 C C . GLY A 1 132 ? 3.795 -20.016 -8.164 1 97.44 132 GLY A C 1
ATOM 1057 O O . GLY A 1 132 ? 3.738 -20.734 -9.164 1 97.44 132 GLY A O 1
ATOM 1058 N N . GLY A 1 133 ? 2.818 -19.312 -7.699 1 98.44 133 GLY A N 1
ATOM 1059 C CA . GLY A 1 133 ? 1.565 -19.219 -8.43 1 98.44 133 GLY A CA 1
ATOM 1060 C C . GLY A 1 133 ? 0.471 -18.516 -7.652 1 98.44 133 GLY A C 1
ATOM 1061 O O . GLY A 1 133 ? 0.233 -18.828 -6.484 1 98.44 133 GLY A O 1
ATOM 1062 N N . TYR A 1 134 ? -0.164 -17.609 -8.289 1 98.88 134 TYR A N 1
ATOM 1063 C CA . TYR A 1 134 ? -1.32 -16.922 -7.715 1 98.88 134 TYR A CA 1
ATOM 1064 C C . TYR A 1 134 ? -2.225 -16.375 -8.805 1 98.88 134 TYR A C 1
ATOM 1066 O O . TYR A 1 134 ? -1.812 -16.25 -9.961 1 98.88 134 TYR A O 1
ATOM 1074 N N . VAL A 1 135 ? -3.436 -16.078 -8.438 1 98.88 135 VAL A N 1
ATOM 1075 C CA . VAL A 1 135 ? -4.445 -15.609 -9.375 1 98.88 135 VAL A CA 1
ATOM 1076 C C . VAL A 1 135 ? -4.887 -14.195 -8.992 1 98.88 135 VAL A C 1
ATOM 1078 O O . VAL A 1 135 ? -5.094 -13.906 -7.812 1 98.88 135 VAL A O 1
ATOM 1081 N N . LEU A 1 136 ? -4.996 -13.375 -9.969 1 98.88 136 LEU A N 1
ATOM 1082 C CA . LEU A 1 136 ? -5.555 -12.031 -9.812 1 98.88 136 LEU A CA 1
ATOM 1083 C C . LEU A 1 136 ? -6.758 -11.836 -10.719 1 98.88 136 LEU A C 1
ATOM 1085 O O . LEU A 1 136 ? -6.762 -12.297 -11.867 1 98.88 136 LEU A O 1
ATOM 1089 N N . SER A 1 137 ? -7.73 -11.148 -10.227 1 98.75 137 SER A N 1
ATOM 1090 C CA . SER A 1 137 ? -8.805 -10.695 -11.102 1 98.75 137 SER A CA 1
ATOM 1091 C C . SER A 1 137 ? -8.359 -9.516 -11.961 1 98.75 137 SER A C 1
ATOM 1093 O O . SER A 1 137 ? -7.418 -8.805 -11.617 1 98.75 137 SER A O 1
ATOM 1095 N N . ALA A 1 138 ? -9.062 -9.289 -13.031 1 98.44 138 ALA A N 1
ATOM 1096 C CA . ALA A 1 138 ? -8.719 -8.273 -14.016 1 98.44 138 ALA A CA 1
ATOM 1097 C C . ALA A 1 138 ? -8.75 -6.879 -13.398 1 98.44 138 ALA A C 1
ATOM 1099 O O . ALA A 1 138 ? -7.953 -6.008 -13.773 1 98.44 138 ALA A O 1
ATOM 1100 N N . ASP A 1 139 ? -9.656 -6.613 -12.516 1 98.31 139 ASP A N 1
ATOM 1101 C CA . ASP A 1 139 ? -9.758 -5.285 -11.914 1 98.31 139 ASP A CA 1
ATOM 1102 C C . ASP A 1 139 ? -8.539 -4.973 -11.055 1 98.31 139 ASP A C 1
ATOM 1104 O O . ASP A 1 139 ? -8.07 -3.834 -11.023 1 98.31 139 ASP A O 1
ATOM 1108 N N . LEU A 1 140 ? -7.992 -5.984 -10.359 1 98.81 140 LEU A N 1
ATOM 1109 C CA . LEU A 1 140 ? -6.754 -5.758 -9.625 1 98.81 140 LEU A CA 1
ATOM 1110 C C . LEU A 1 140 ? -5.602 -5.453 -10.578 1 98.81 140 LEU A C 1
ATOM 1112 O O . LEU A 1 140 ? -4.746 -4.617 -10.281 1 98.81 140 LEU A O 1
ATOM 1116 N N . VAL A 1 141 ? -5.562 -6.141 -11.711 1 98.88 141 VAL A N 1
ATOM 1117 C CA . VAL A 1 141 ? -4.535 -5.891 -12.711 1 98.88 141 VAL A CA 1
ATOM 1118 C C . VAL A 1 141 ? -4.688 -4.473 -13.266 1 98.88 141 VAL A C 1
ATOM 1120 O O . VAL A 1 141 ? -3.691 -3.791 -13.523 1 98.88 141 VAL A O 1
ATOM 1123 N N . ARG A 1 142 ? -5.875 -4.016 -13.469 1 98.5 142 ARG A N 1
ATOM 1124 C CA . ARG A 1 142 ? -6.129 -2.65 -13.914 1 98.5 142 ARG A CA 1
ATOM 1125 C C . ARG A 1 142 ? -5.574 -1.635 -12.922 1 98.5 142 ARG A C 1
ATOM 1127 O O . ARG A 1 142 ? -4.953 -0.647 -13.32 1 98.5 142 ARG A O 1
ATOM 1134 N N . TYR A 1 143 ? -5.828 -1.877 -11.641 1 98.69 143 TYR A N 1
ATOM 1135 C CA . TYR A 1 143 ? -5.242 -1.02 -10.617 1 98.69 143 TYR A CA 1
ATOM 1136 C C . TYR A 1 143 ? -3.727 -0.943 -10.773 1 98.69 143 TYR A C 1
ATOM 1138 O O . TYR A 1 143 ? -3.143 0.141 -10.703 1 98.69 143 TYR A O 1
ATOM 1146 N N . LEU A 1 144 ? -3.086 -2.098 -10.945 1 98.75 144 LEU A N 1
ATOM 1147 C CA . LEU A 1 144 ? -1.635 -2.15 -11.078 1 98.75 144 LEU A CA 1
ATOM 1148 C C . LEU A 1 144 ? -1.173 -1.361 -12.305 1 98.75 144 LEU A C 1
ATOM 1150 O O . LEU A 1 144 ? -0.175 -0.64 -12.234 1 98.75 144 LEU A O 1
ATOM 1154 N N . ARG A 1 145 ? -1.873 -1.522 -13.375 1 98.44 145 ARG A N 1
ATOM 1155 C CA . ARG A 1 145 ? -1.527 -0.771 -14.578 1 98.44 145 ARG A CA 1
ATOM 1156 C C . ARG A 1 145 ? -1.67 0.729 -14.344 1 98.44 145 ARG A C 1
ATOM 1158 O O . ARG A 1 145 ? -0.78 1.505 -14.703 1 98.44 145 ARG A O 1
ATOM 1165 N N . LEU A 1 146 ? -2.775 1.12 -13.727 1 97.56 146 LEU A N 1
ATOM 1166 C CA . LEU A 1 146 ? -3.039 2.533 -13.477 1 97.56 146 LEU A CA 1
ATOM 1167 C C . LEU A 1 146 ? -1.971 3.135 -12.57 1 97.56 146 LEU A C 1
ATOM 1169 O O . LEU A 1 146 ? -1.62 4.309 -12.711 1 97.56 146 LEU A O 1
ATOM 1173 N N . SER A 1 147 ? -1.399 2.309 -11.695 1 97.75 147 SER A N 1
ATOM 1174 C CA . SER A 1 147 ? -0.482 2.797 -10.672 1 97.75 147 SER A CA 1
ATOM 1175 C C . SER A 1 147 ? 0.97 2.529 -11.055 1 97.75 147 SER A C 1
ATOM 1177 O O . SER A 1 147 ? 1.888 2.861 -10.305 1 97.75 147 SER A O 1
ATOM 1179 N N . ARG A 1 148 ? 1.218 1.962 -12.156 1 97.19 148 ARG A N 1
ATOM 1180 C CA . ARG A 1 148 ? 2.492 1.352 -12.516 1 97.19 148 ARG A CA 1
ATOM 1181 C C . ARG A 1 148 ? 3.639 2.344 -12.359 1 97.19 148 ARG A C 1
ATOM 1183 O O . ARG A 1 148 ? 4.73 1.978 -11.914 1 97.19 148 ARG A O 1
ATOM 1190 N N . GLU A 1 149 ? 3.439 3.611 -12.648 1 96.5 149 GLU A N 1
ATOM 1191 C CA . GLU A 1 149 ? 4.523 4.586 -12.633 1 96.5 149 GLU A CA 1
ATOM 1192 C C . GLU A 1 149 ? 4.875 5.004 -11.203 1 96.5 149 GLU A C 1
ATOM 1194 O O . GLU A 1 149 ? 5.922 5.605 -10.969 1 96.5 149 GLU A O 1
ATOM 1199 N N . TYR A 1 150 ? 4.027 4.699 -10.273 1 97.94 150 TYR A N 1
ATOM 1200 C CA . TYR A 1 150 ? 4.207 5.16 -8.906 1 97.94 150 TYR A CA 1
ATOM 1201 C C . TYR A 1 150 ? 4.785 4.059 -8.031 1 97.94 150 TYR A C 1
ATOM 1203 O O . TYR A 1 150 ? 5.375 4.332 -6.98 1 97.94 150 TYR A O 1
ATOM 1211 N N . LEU A 1 151 ? 4.617 2.768 -8.398 1 98.06 151 LEU A N 1
ATOM 1212 C CA . LEU A 1 151 ? 4.836 1.628 -7.52 1 98.06 151 LEU A CA 1
ATOM 1213 C C . LEU A 1 151 ? 6.324 1.373 -7.316 1 98.06 151 LEU A C 1
ATOM 1215 O O . LEU A 1 151 ? 7.102 1.417 -8.273 1 98.06 151 LEU A O 1
ATOM 1219 N N . ARG A 1 152 ? 6.691 1.183 -6.082 1 96.31 152 ARG A N 1
ATOM 1220 C CA . ARG A 1 152 ? 8.047 0.769 -5.742 1 96.31 152 ARG A CA 1
ATOM 1221 C C . ARG A 1 152 ? 8.25 -0.717 -6.016 1 96.31 152 ARG A C 1
ATOM 1223 O O . ARG A 1 152 ? 7.379 -1.534 -5.719 1 96.31 152 ARG A O 1
ATOM 1230 N N . ALA A 1 153 ? 9.422 -1.06 -6.582 1 94.31 153 ALA A N 1
ATOM 1231 C CA . ALA A 1 153 ? 9.766 -2.459 -6.824 1 94.31 153 ALA A CA 1
ATOM 1232 C C . ALA A 1 153 ? 10.75 -2.973 -5.777 1 94.31 153 ALA A C 1
ATOM 1234 O O . ALA A 1 153 ? 11.805 -2.373 -5.559 1 94.31 153 ALA A O 1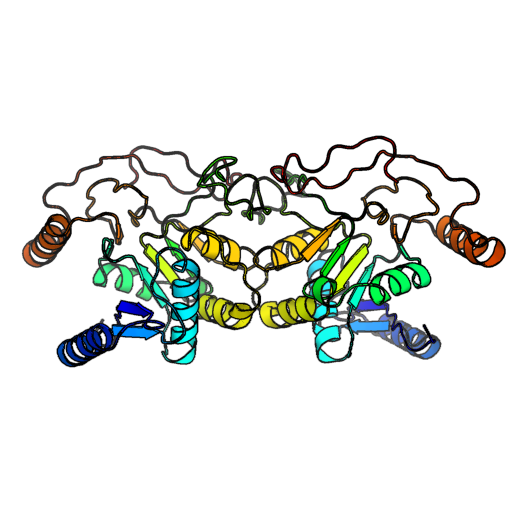
ATOM 1235 N N . TRP A 1 154 ? 10.398 -3.986 -5.066 1 93.69 154 TRP A N 1
ATOM 1236 C CA . TRP A 1 154 ? 11.312 -4.688 -4.168 1 93.69 154 TRP A CA 1
ATOM 1237 C C . TRP A 1 154 ? 11.891 -5.926 -4.844 1 93.69 154 TRP A C 1
ATOM 1239 O O . TRP A 1 154 ? 11.547 -6.234 -5.988 1 93.69 154 TRP A O 1
ATOM 1249 N N . HIS A 1 155 ? 12.766 -6.582 -4.188 1 90 155 HIS A N 1
ATOM 1250 C CA . HIS A 1 155 ? 13.539 -7.668 -4.777 1 90 155 HIS A CA 1
ATOM 1251 C C . HIS A 1 155 ? 12.641 -8.828 -5.18 1 90 155 HIS A C 1
ATOM 1253 O O . HIS A 1 155 ? 12.773 -9.375 -6.281 1 90 155 HIS A O 1
ATOM 1259 N N . SER A 1 156 ? 11.781 -9.188 -4.305 1 92.5 156 SER A N 1
ATOM 1260 C CA . SER A 1 156 ? 10.883 -10.305 -4.582 1 92.5 156 SER A CA 1
ATOM 1261 C C . SER A 1 156 ? 9.586 -9.82 -5.219 1 92.5 156 SER A C 1
ATOM 1263 O O . SER A 1 156 ? 8.898 -8.961 -4.668 1 92.5 156 SER A O 1
ATOM 1265 N N . GLU A 1 157 ? 9.289 -10.43 -6.348 1 95.75 157 GLU A N 1
ATOM 1266 C CA . GLU A 1 157 ? 8.125 -9.961 -7.094 1 95.75 157 GLU A CA 1
ATOM 1267 C C . GLU A 1 157 ? 6.828 -10.227 -6.328 1 95.75 157 GLU A C 1
ATOM 1269 O O . GLU A 1 157 ? 5.895 -9.43 -6.375 1 95.75 157 GLU A O 1
ATOM 1274 N N . ASP A 1 158 ? 6.754 -11.398 -5.629 1 97.06 158 ASP A N 1
ATOM 1275 C CA . ASP A 1 158 ? 5.531 -11.719 -4.895 1 97.06 158 ASP A CA 1
ATOM 1276 C C . ASP A 1 158 ? 5.375 -10.828 -3.67 1 97.06 158 ASP A C 1
ATOM 1278 O O . ASP A 1 158 ? 4.266 -10.406 -3.342 1 97.06 158 ASP A O 1
ATOM 1282 N N . VAL A 1 159 ? 6.516 -10.469 -2.992 1 96.31 159 VAL A N 1
ATOM 1283 C CA . VAL A 1 159 ? 6.5 -9.508 -1.894 1 96.31 159 VAL A CA 1
ATOM 1284 C C . VAL A 1 159 ? 6.043 -8.141 -2.406 1 96.31 159 VAL A C 1
ATOM 1286 O O . VAL A 1 159 ? 5.219 -7.48 -1.771 1 96.31 159 VAL A O 1
ATOM 1289 N N . SER A 1 160 ? 6.551 -7.75 -3.58 1 97.25 160 SER A N 1
ATOM 1290 C CA . SER A 1 160 ? 6.152 -6.484 -4.188 1 97.25 160 SER A CA 1
ATOM 1291 C C . SER A 1 160 ? 4.66 -6.469 -4.508 1 97.25 160 SER A C 1
ATOM 1293 O O . SER A 1 160 ? 3.977 -5.477 -4.246 1 97.25 160 SER A O 1
ATOM 1295 N N . LEU A 1 161 ? 4.191 -7.57 -5.039 1 98.62 161 LEU A N 1
ATOM 1296 C CA . LEU A 1 161 ? 2.775 -7.656 -5.371 1 98.62 161 LEU A CA 1
ATOM 1297 C C . LEU A 1 161 ? 1.916 -7.516 -4.117 1 98.62 161 LEU A C 1
ATOM 1299 O O . LEU A 1 161 ? 0.917 -6.789 -4.125 1 98.62 161 LEU A O 1
ATOM 1303 N N . GLY A 1 162 ? 2.316 -8.227 -3.074 1 98.5 162 GLY A N 1
ATOM 1304 C CA . GLY A 1 162 ? 1.615 -8.062 -1.812 1 98.5 162 GLY A CA 1
ATOM 1305 C C . GLY A 1 162 ? 1.586 -6.629 -1.326 1 98.5 162 GLY A C 1
ATOM 1306 O O . GLY A 1 162 ? 0.55 -6.145 -0.863 1 98.5 162 GLY A O 1
ATOM 1307 N N . ALA A 1 163 ? 2.674 -5.93 -1.462 1 98 163 ALA A N 1
ATOM 1308 C CA . ALA A 1 163 ? 2.775 -4.531 -1.046 1 98 163 ALA A CA 1
ATOM 1309 C C . ALA A 1 163 ? 1.94 -3.629 -1.95 1 98 163 ALA A C 1
ATOM 1311 O O . ALA A 1 163 ? 1.265 -2.713 -1.472 1 98 163 ALA A O 1
ATOM 1312 N N . TRP A 1 164 ? 1.983 -3.904 -3.26 1 98.81 164 TRP A N 1
ATOM 1313 C CA . TRP A 1 164 ? 1.247 -3.098 -4.227 1 98.81 164 TRP A CA 1
ATOM 1314 C C . TRP A 1 164 ? -0.254 -3.172 -3.967 1 98.81 164 TRP A C 1
ATOM 1316 O O . TRP A 1 164 ? -0.977 -2.197 -4.188 1 98.81 164 TRP A O 1
ATOM 1326 N N . LEU A 1 165 ? -0.714 -4.277 -3.457 1 98.75 165 LEU A N 1
ATOM 1327 C CA . LEU A 1 165 ? -2.146 -4.484 -3.275 1 98.75 165 LEU A CA 1
ATOM 1328 C C . LEU A 1 165 ? -2.557 -4.211 -1.832 1 98.75 165 LEU A C 1
ATOM 1330 O O . LEU A 1 165 ? -3.74 -4.281 -1.495 1 98.75 165 LEU A O 1
ATOM 1334 N N . ALA A 1 166 ? -1.645 -3.842 -0.998 1 98.12 166 ALA A N 1
ATOM 1335 C CA . ALA A 1 166 ? -1.893 -3.652 0.429 1 98.12 166 ALA A CA 1
ATOM 1336 C C . ALA A 1 166 ? -2.955 -2.58 0.663 1 98.12 166 ALA A C 1
ATOM 1338 O O . ALA A 1 166 ? -3.842 -2.75 1.502 1 98.12 166 ALA A O 1
ATOM 1339 N N . PRO A 1 167 ? -2.91 -1.484 -0.085 1 97.81 167 PRO A N 1
ATOM 1340 C CA . PRO A 1 167 ? -3.891 -0.431 0.195 1 97.81 167 PRO A CA 1
ATOM 1341 C C . PRO A 1 167 ? -5.258 -0.716 -0.424 1 97.81 167 PRO A C 1
ATOM 1343 O O . PRO A 1 167 ? -6.215 0.019 -0.176 1 97.81 167 PRO A O 1
ATOM 1346 N N . VAL A 1 168 ? -5.375 -1.724 -1.222 1 97.94 168 VAL A N 1
ATOM 1347 C CA . VAL A 1 168 ? -6.562 -1.989 -2.027 1 97.94 168 VAL A CA 1
ATOM 1348 C C . VAL A 1 168 ? -7.559 -2.818 -1.221 1 97.94 168 VAL A C 1
ATOM 1350 O O . VAL A 1 168 ? -7.164 -3.645 -0.395 1 97.94 168 VAL A O 1
ATOM 1353 N N . ASP A 1 169 ? -8.82 -2.498 -1.432 1 95.56 169 ASP A N 1
ATOM 1354 C CA . ASP A 1 169 ? -9.875 -3.355 -0.892 1 95.56 169 ASP A CA 1
ATOM 1355 C C . ASP A 1 169 ? -9.914 -4.699 -1.616 1 95.56 169 ASP A C 1
ATOM 1357 O O . ASP A 1 169 ? -10.859 -4.984 -2.355 1 95.56 169 ASP A O 1
ATOM 1361 N N . VAL A 1 170 ? -8.977 -5.531 -1.324 1 96.75 170 VAL A N 1
ATOM 1362 C CA . VAL A 1 170 ? -8.719 -6.785 -2.018 1 96.75 170 VAL A CA 1
ATOM 1363 C C . VAL A 1 170 ? -9.367 -7.941 -1.259 1 96.75 170 VAL A C 1
ATOM 1365 O O . VAL A 1 170 ? -9.43 -7.926 -0.027 1 96.75 170 VAL A O 1
ATOM 1368 N N . GLN A 1 171 ? -9.906 -8.875 -1.992 1 96.75 171 GLN A N 1
ATOM 1369 C CA . GLN A 1 171 ? -10.328 -10.148 -1.436 1 96.75 171 GLN A CA 1
ATOM 1370 C C . GLN A 1 171 ? -9.203 -11.18 -1.493 1 96.75 171 GLN A C 1
ATOM 1372 O O . GLN A 1 171 ? -9 -11.828 -2.52 1 96.75 171 GLN A O 1
ATOM 1377 N N . ARG A 1 172 ? -8.531 -11.328 -0.395 1 97.69 172 ARG A N 1
ATOM 1378 C CA . ARG A 1 172 ? -7.457 -12.312 -0.296 1 97.69 172 ARG A CA 1
ATOM 1379 C C . ARG A 1 172 ? -8.008 -13.695 0.043 1 97.69 172 ARG A C 1
ATOM 1381 O O . ARG A 1 172 ? -8.75 -13.852 1.015 1 97.69 172 ARG A O 1
ATOM 1388 N N . GLU A 1 173 ? -7.641 -14.602 -0.746 1 98.25 173 GLU A N 1
ATOM 1389 C CA . GLU A 1 173 ? -8.078 -15.969 -0.498 1 98.25 173 GLU A CA 1
ATOM 1390 C C . GLU A 1 173 ? -6.883 -16.922 -0.401 1 98.25 173 GLU A C 1
ATOM 1392 O O . GLU A 1 173 ? -6.301 -17.297 -1.42 1 98.25 173 GLU A O 1
ATOM 1397 N N . HIS A 1 174 ? -6.625 -17.281 0.811 1 98.69 174 HIS A N 1
ATOM 1398 C CA . HIS A 1 174 ? -5.613 -18.312 1.041 1 98.69 174 HIS A CA 1
ATOM 1399 C C . HIS A 1 174 ? -6.141 -19.703 0.69 1 98.69 174 HIS A C 1
ATOM 1401 O O . HIS A 1 174 ? -7.227 -20.078 1.134 1 98.69 174 HIS A O 1
ATOM 1407 N N . ASP A 1 175 ? -5.336 -20.391 -0.041 1 98.75 175 ASP A N 1
ATOM 1408 C CA . ASP A 1 175 ? -5.758 -21.734 -0.458 1 98.75 175 ASP A CA 1
ATOM 1409 C C . ASP A 1 175 ? -4.609 -22.734 -0.337 1 98.75 175 ASP A C 1
ATOM 1411 O O . ASP A 1 175 ? -3.652 -22.688 -1.113 1 98.75 175 ASP A O 1
ATOM 1415 N N . PRO A 1 176 ? -4.715 -23.688 0.528 1 98.44 176 PRO A N 1
ATOM 1416 C CA . PRO A 1 176 ? -3.641 -24.672 0.725 1 98.44 176 PRO A CA 1
ATOM 1417 C C . PRO A 1 176 ? -3.438 -25.578 -0.487 1 98.44 176 PRO A C 1
ATOM 1419 O O . PRO A 1 176 ? -2.43 -26.281 -0.573 1 98.44 176 PRO A O 1
ATOM 1422 N N . ARG A 1 177 ? -4.281 -25.562 -1.413 1 98.62 177 ARG A N 1
ATOM 1423 C CA . ARG A 1 177 ? -4.117 -26.375 -2.619 1 98.62 177 ARG A CA 1
ATOM 1424 C C . ARG A 1 177 ? -3.088 -25.75 -3.557 1 98.62 177 ARG A C 1
ATOM 1426 O O . ARG A 1 177 ? -2.668 -26.375 -4.531 1 98.62 177 ARG A O 1
ATOM 1433 N N . PHE A 1 178 ? -2.732 -24.516 -3.256 1 98.81 178 PHE A N 1
ATOM 1434 C CA . PHE A 1 178 ? -1.565 -23.922 -3.891 1 98.81 178 PHE A CA 1
ATOM 1435 C C . PHE A 1 178 ? -0.288 -24.312 -3.16 1 98.81 178 PHE A C 1
ATOM 1437 O O . PHE A 1 178 ? 0.1 -23.672 -2.182 1 98.81 178 PHE A O 1
ATOM 1444 N N . ASP A 1 179 ? 0.361 -25.312 -3.641 1 98.5 179 ASP A N 1
ATOM 1445 C CA . ASP A 1 179 ? 1.681 -25.688 -3.145 1 98.5 179 ASP A CA 1
ATOM 1446 C C . ASP A 1 179 ? 2.775 -24.844 -3.801 1 98.5 179 ASP A C 1
ATOM 1448 O O . ASP A 1 179 ? 3.525 -25.344 -4.641 1 98.5 179 ASP A O 1
ATOM 1452 N N . THR A 1 180 ? 2.881 -23.578 -3.32 1 98.31 180 THR A N 1
ATOM 1453 C CA . THR A 1 180 ? 3.676 -22.609 -4.074 1 98.31 180 THR A CA 1
ATOM 1454 C C . THR A 1 180 ? 4.789 -22.031 -3.209 1 98.31 180 THR A C 1
ATOM 1456 O O . THR A 1 180 ? 5.367 -21 -3.543 1 98.31 180 THR A O 1
ATOM 1459 N N . GLU A 1 181 ? 5.07 -22.703 -2.078 1 95.12 181 GLU A N 1
ATOM 1460 C CA . GLU A 1 181 ? 6.184 -22.281 -1.226 1 95.12 181 GLU A CA 1
ATOM 1461 C C . GLU A 1 181 ? 7.523 -22.562 -1.898 1 95.12 181 GLU A C 1
ATOM 1463 O O . GLU A 1 181 ? 7.57 -23.109 -3.004 1 95.12 181 GLU A O 1
ATOM 1468 N N . TYR A 1 182 ? 8.609 -22.141 -1.267 1 91.31 182 TYR A N 1
ATOM 1469 C CA . TYR A 1 182 ? 9.953 -22.266 -1.816 1 91.31 182 TYR A CA 1
ATOM 1470 C C . TYR A 1 182 ? 10.383 -23.734 -1.876 1 91.31 182 TYR A C 1
ATOM 1472 O O . TYR A 1 182 ? 11.305 -24.078 -2.615 1 91.31 182 TYR A O 1
ATOM 1480 N N . LYS A 1 183 ? 9.664 -24.5 -1.122 1 93.88 183 LYS A N 1
ATOM 1481 C CA . LYS A 1 183 ? 9.805 -25.953 -1.178 1 93.88 183 LYS A CA 1
ATOM 1482 C C . LYS A 1 183 ? 8.438 -26.625 -1.289 1 93.88 183 LYS A C 1
ATOM 1484 O O . LYS A 1 183 ? 7.496 -26.266 -0.591 1 93.88 183 LYS A O 1
ATOM 1489 N N . SER A 1 184 ? 8.477 -27.594 -2.207 1 94.62 184 SER A N 1
ATOM 1490 C CA . SER A 1 184 ? 7.219 -28.312 -2.381 1 94.62 184 SER A CA 1
ATOM 1491 C C . SER A 1 184 ? 6.828 -29.062 -1.108 1 94.62 184 SER A C 1
ATOM 1493 O O . SER A 1 184 ? 7.691 -29.625 -0.423 1 94.62 184 SER A O 1
ATOM 1495 N N . ARG A 1 185 ? 5.551 -29.156 -0.845 1 96.88 185 ARG A N 1
ATOM 1496 C CA . ARG A 1 185 ? 5.023 -29.891 0.3 1 96.88 185 ARG A CA 1
ATOM 1497 C C . ARG A 1 185 ? 4.723 -31.344 -0.07 1 96.88 185 ARG A C 1
ATOM 1499 O O . ARG A 1 185 ? 4.172 -32.094 0.737 1 96.88 185 ARG A O 1
ATOM 1506 N N . GLY A 1 186 ? 5.094 -31.797 -1.231 1 95.69 186 GLY A N 1
ATOM 1507 C CA . GLY A 1 186 ? 4.824 -33.156 -1.698 1 95.69 186 GLY A CA 1
ATOM 1508 C C . GLY A 1 186 ? 3.836 -33.188 -2.85 1 95.69 186 GLY A C 1
ATOM 1509 O O . GLY A 1 186 ? 3.906 -32.375 -3.768 1 95.69 186 GLY A O 1
ATOM 1510 N N . CYS A 1 187 ? 3.139 -34.25 -2.863 1 97.19 187 CYS A N 1
ATOM 1511 C CA . CYS A 1 187 ? 2.1 -34.406 -3.875 1 97.19 187 CYS A CA 1
ATOM 1512 C C . CYS A 1 187 ? 0.756 -34.75 -3.234 1 97.19 187 CYS A C 1
ATOM 1514 O O . CYS A 1 187 ? 0.684 -35.562 -2.326 1 97.19 187 CYS A O 1
ATOM 1516 N N . ASN A 1 188 ? -0.176 -34 -3.553 1 97.56 188 ASN A N 1
ATOM 1517 C CA . ASN A 1 188 ? -1.554 -34.156 -3.096 1 97.56 188 ASN A CA 1
ATOM 1518 C C . ASN A 1 188 ? -2.547 -34 -4.246 1 97.56 188 ASN A C 1
ATOM 1520 O O . ASN A 1 188 ? -2.428 -33.062 -5.047 1 97.56 188 ASN A O 1
ATOM 1524 N N . ASN A 1 189 ? -3.484 -34.875 -4.348 1 97.5 189 ASN A N 1
ATOM 1525 C CA . ASN A 1 189 ? -4.395 -34.875 -5.488 1 97.5 189 ASN A CA 1
ATOM 1526 C C . ASN A 1 189 ? -5.316 -33.688 -5.488 1 97.5 189 ASN A C 1
ATOM 1528 O O . ASN A 1 189 ? -5.984 -33.406 -6.484 1 97.5 189 ASN A O 1
ATOM 1532 N N . GLN A 1 190 ? -5.328 -32.938 -4.418 1 97.62 190 GLN A N 1
ATOM 1533 C CA . GLN A 1 190 ? -6.172 -31.766 -4.336 1 97.62 190 GLN A CA 1
ATOM 1534 C C . GLN A 1 190 ? -5.449 -30.531 -4.883 1 97.62 190 GLN A C 1
ATOM 1536 O O . GLN A 1 190 ? -6.066 -29.5 -5.102 1 97.62 190 GLN A O 1
ATOM 1541 N N . TYR A 1 191 ? -4.172 -30.625 -5.117 1 98.44 191 TYR A N 1
ATOM 1542 C CA . TYR A 1 191 ? -3.381 -29.453 -5.48 1 98.44 191 TYR A CA 1
ATOM 1543 C C . TYR A 1 191 ? -3.852 -28.859 -6.805 1 98.44 191 TYR A C 1
ATOM 1545 O O . TYR A 1 191 ? -4.18 -29.609 -7.738 1 98.44 191 TYR A O 1
ATOM 1553 N N . LEU A 1 192 ? -3.881 -27.609 -6.852 1 98.5 192 LEU A N 1
ATOM 1554 C CA . LEU A 1 192 ? -4.184 -26.859 -8.062 1 98.5 192 LEU A CA 1
ATOM 1555 C C . LEU A 1 192 ? -2.902 -26.406 -8.758 1 98.5 192 LEU A C 1
ATOM 1557 O O . LEU A 1 192 ? -2.807 -26.453 -9.984 1 98.5 192 LEU A O 1
ATOM 1561 N N . VAL A 1 193 ? -1.982 -25.891 -7.984 1 98.69 193 VAL A N 1
ATOM 1562 C CA . VAL A 1 193 ? -0.678 -25.438 -8.461 1 98.69 193 VAL A CA 1
ATOM 1563 C C . VAL A 1 193 ? 0.423 -26.016 -7.578 1 98.69 193 VAL A C 1
ATOM 1565 O O . VAL A 1 193 ? 0.314 -26.016 -6.348 1 98.69 193 VAL A O 1
ATOM 1568 N N . THR A 1 194 ? 1.413 -26.594 -8.172 1 98.19 194 THR A N 1
ATOM 1569 C CA . THR A 1 194 ? 2.578 -27.125 -7.469 1 98.19 194 THR A CA 1
ATOM 1570 C C . THR A 1 194 ? 3.861 -26.484 -8 1 98.19 194 THR A C 1
ATOM 1572 O O . THR A 1 194 ? 4.133 -26.547 -9.203 1 98.19 194 THR A O 1
ATOM 1575 N N . HIS A 1 195 ? 4.555 -25.891 -7.121 1 98 195 HIS A N 1
ATOM 1576 C CA . HIS A 1 195 ? 5.781 -25.172 -7.477 1 98 195 HIS A CA 1
ATOM 1577 C C . HIS A 1 195 ? 7.012 -26.016 -7.145 1 98 195 HIS A C 1
ATOM 1579 O O . HIS A 1 195 ? 6.922 -27 -6.41 1 98 195 HIS A O 1
ATOM 1585 N N . LYS A 1 196 ? 8.188 -25.688 -7.75 1 97.25 196 LYS A N 1
ATOM 1586 C CA . LYS A 1 196 ? 9.461 -26.375 -7.582 1 97.25 196 LYS A CA 1
ATOM 1587 C C . LYS A 1 196 ? 9.391 -27.812 -8.086 1 97.25 196 LYS A C 1
ATOM 1589 O O . LYS A 1 196 ? 9.75 -28.734 -7.367 1 97.25 196 LYS A O 1
ATOM 1594 N N . GLN A 1 197 ? 8.875 -27.906 -9.297 1 96.62 197 GLN A N 1
ATOM 1595 C CA . GLN A 1 197 ? 8.758 -29.203 -9.961 1 96.62 197 GLN A CA 1
ATOM 1596 C C . GLN A 1 197 ? 9.883 -29.406 -10.969 1 96.62 197 GLN A C 1
ATOM 1598 O O . GLN A 1 197 ? 10.172 -28.531 -11.781 1 96.62 197 GLN A O 1
ATOM 1603 N N . SER A 1 198 ? 10.492 -30.547 -10.867 1 95.75 198 SER A N 1
ATOM 1604 C CA . SER A 1 198 ? 11.43 -30.922 -11.93 1 95.75 198 SER A CA 1
ATOM 1605 C C . SER A 1 198 ? 10.703 -31.266 -13.219 1 95.75 198 SER A C 1
ATOM 1607 O O . SER A 1 198 ? 9.477 -31.438 -13.219 1 95.75 198 SER A O 1
ATOM 1609 N N . LEU A 1 199 ? 11.484 -31.328 -14.266 1 96 199 LEU A N 1
ATOM 1610 C CA . LEU A 1 199 ? 10.891 -31.734 -15.531 1 96 199 LEU A CA 1
ATOM 1611 C C . LEU A 1 199 ? 10.25 -33.125 -15.406 1 96 199 LEU A C 1
ATOM 1613 O O . LEU A 1 199 ? 9.141 -33.344 -15.906 1 96 199 LEU A O 1
ATOM 1617 N N . GLU A 1 200 ? 10.938 -34 -14.719 1 95.62 200 GLU A N 1
ATOM 1618 C CA . GLU A 1 200 ? 10.422 -35.344 -14.516 1 95.62 200 GLU A CA 1
ATOM 1619 C C . GLU A 1 200 ? 9.125 -35.312 -13.719 1 95.62 200 GLU A C 1
ATOM 1621 O O . GLU A 1 200 ? 8.18 -36.031 -14.039 1 95.62 200 GLU A O 1
ATOM 1626 N N . ASP A 1 201 ? 9.102 -34.5 -12.719 1 94.56 201 ASP A N 1
ATOM 1627 C CA . ASP A 1 201 ? 7.891 -34.375 -11.914 1 94.56 201 ASP A CA 1
ATOM 1628 C C . ASP A 1 201 ? 6.711 -33.906 -12.773 1 94.56 201 ASP A C 1
ATOM 1630 O O . ASP A 1 201 ? 5.609 -34.438 -12.656 1 94.56 201 ASP A O 1
ATOM 1634 N N . MET A 1 202 ? 6.953 -32.969 -13.617 1 95.81 202 MET A N 1
ATOM 1635 C CA . MET A 1 202 ? 5.895 -32.375 -14.445 1 95.81 202 MET A CA 1
ATOM 1636 C C . MET A 1 202 ? 5.348 -33.438 -15.422 1 95.81 202 MET A C 1
ATOM 1638 O O . MET A 1 202 ? 4.133 -33.562 -15.578 1 95.81 202 MET A O 1
ATOM 1642 N N . LEU A 1 203 ? 6.281 -34.094 -16.016 1 96.44 203 LEU A N 1
ATOM 1643 C CA . LEU A 1 203 ? 5.875 -35.125 -16.969 1 96.44 203 LEU A CA 1
ATOM 1644 C C . LEU A 1 203 ? 5.102 -36.25 -16.297 1 96.44 203 LEU A C 1
ATOM 1646 O O . LEU A 1 203 ? 4.105 -36.75 -16.828 1 96.44 203 LEU A O 1
ATOM 1650 N N . GLU A 1 204 ? 5.574 -36.625 -15.172 1 95.94 204 GLU A N 1
ATOM 1651 C CA . GLU A 1 204 ? 4.887 -37.688 -14.422 1 95.94 204 GLU A CA 1
ATOM 1652 C C . GLU A 1 204 ? 3.48 -37.25 -14.023 1 95.94 204 GLU A C 1
ATOM 1654 O O . GLU A 1 204 ? 2.521 -38 -14.172 1 95.94 204 GLU A O 1
ATOM 1659 N N . LYS A 1 205 ? 3.336 -36.062 -13.469 1 96.44 205 LYS A N 1
ATOM 1660 C CA . LYS A 1 205 ? 2.029 -35.531 -13.078 1 96.44 205 LYS A CA 1
ATOM 1661 C C . LYS A 1 205 ? 1.088 -35.469 -14.281 1 96.44 205 LYS A C 1
ATOM 1663 O O . LYS A 1 205 ? -0.087 -35.812 -14.18 1 96.44 205 LYS A O 1
ATOM 1668 N N . HIS A 1 206 ? 1.617 -34.969 -15.391 1 95.69 206 HIS A N 1
ATOM 1669 C CA . HIS A 1 206 ? 0.81 -34.875 -16.594 1 95.69 206 HIS A CA 1
ATOM 1670 C C . HIS A 1 206 ? 0.329 -36.25 -17.031 1 95.69 206 HIS A C 1
ATOM 1672 O O . HIS A 1 206 ? -0.845 -36.438 -17.375 1 95.69 206 HIS A O 1
ATOM 1678 N N . ARG A 1 207 ? 1.247 -37.219 -17 1 96.12 207 ARG A N 1
ATOM 1679 C CA . ARG A 1 207 ? 0.924 -38.562 -17.406 1 96.12 207 ARG A CA 1
ATOM 1680 C C . ARG A 1 207 ? -0.12 -39.188 -16.484 1 96.12 207 ARG A C 1
ATOM 1682 O O . ARG A 1 207 ? -1.108 -39.75 -16.953 1 96.12 207 ARG A O 1
ATOM 1689 N N . THR A 1 208 ? 0.137 -39.094 -15.242 1 96.25 208 THR A N 1
ATOM 1690 C CA . THR A 1 208 ? -0.776 -39.656 -14.266 1 96.25 208 THR A CA 1
ATOM 1691 C C . THR A 1 208 ? -2.156 -39.031 -14.367 1 96.25 208 THR A C 1
ATOM 1693 O O . THR A 1 208 ? -3.176 -39.719 -14.289 1 96.25 208 THR A O 1
ATOM 1696 N N . LEU A 1 209 ? -2.227 -37.688 -14.586 1 95.62 209 LEU A N 1
ATOM 1697 C CA . LEU A 1 209 ? -3.492 -36.969 -14.727 1 95.62 209 LEU A CA 1
ATOM 1698 C C . LEU A 1 209 ? -4.238 -37.438 -15.977 1 95.62 209 LEU A C 1
ATOM 1700 O O . LEU A 1 209 ? -5.449 -37.656 -15.938 1 95.62 209 LEU A O 1
ATOM 1704 N N . THR A 1 210 ? -3.504 -37.594 -17.062 1 95.06 210 THR A N 1
ATOM 1705 C CA . THR A 1 210 ? -4.105 -37.969 -18.344 1 95.06 210 THR A CA 1
ATOM 1706 C C . THR A 1 210 ? -4.594 -39.406 -18.328 1 95.06 210 THR A C 1
ATOM 1708 O O . THR A 1 210 ? -5.656 -39.719 -18.875 1 95.06 210 THR A O 1
ATOM 1711 N N . HIS A 1 211 ? -3.873 -40.25 -17.641 1 96.5 211 HIS A N 1
ATOM 1712 C CA . HIS A 1 211 ? -4.152 -41.688 -17.734 1 96.5 211 HIS A CA 1
ATOM 1713 C C . HIS A 1 211 ? -5.039 -42.156 -16.578 1 96.5 211 HIS A C 1
ATOM 1715 O O . HIS A 1 211 ? -5.867 -43.062 -16.75 1 96.5 211 HIS A O 1
ATOM 1721 N N . GLU A 1 212 ? -4.777 -41.562 -15.43 1 95.88 212 GLU A N 1
ATOM 1722 C CA . GLU A 1 212 ? -5.449 -42.062 -14.242 1 95.88 212 GLU A CA 1
ATOM 1723 C C . GLU A 1 212 ? -6.41 -41.031 -13.656 1 95.88 212 GLU A C 1
ATOM 1725 O O . GLU A 1 212 ? -7.199 -41.375 -12.758 1 95.88 212 GLU A O 1
ATOM 1730 N N . GLY A 1 213 ? -6.309 -39.844 -14.07 1 94.31 213 GLY A N 1
ATOM 1731 C CA . GLY A 1 213 ? -7.215 -38.781 -13.617 1 94.31 213 GLY A CA 1
ATOM 1732 C C . GLY A 1 213 ? -6.809 -38.188 -12.289 1 94.31 213 GLY A C 1
ATOM 1733 O O . GLY A 1 213 ? -7.574 -37.438 -11.68 1 94.31 213 GLY A O 1
ATOM 1734 N N . ARG A 1 214 ? -5.68 -38.625 -11.836 1 95.56 214 ARG A N 1
ATOM 1735 C CA . ARG A 1 214 ? -5.195 -38.062 -10.578 1 95.56 214 ARG A CA 1
ATOM 1736 C C . ARG A 1 214 ? -3.787 -37.5 -10.742 1 95.56 214 ARG A C 1
ATOM 1738 O O . ARG A 1 214 ? -3.043 -37.906 -11.633 1 95.56 214 ARG A O 1
ATOM 1745 N N . LEU A 1 215 ? -3.402 -36.562 -9.852 1 95.75 215 LEU A N 1
ATOM 1746 C CA . LEU A 1 215 ? -2.121 -35.875 -9.938 1 95.75 215 LEU A CA 1
ATOM 1747 C C . LEU A 1 215 ? -0.982 -36.781 -9.484 1 95.75 215 LEU A C 1
ATOM 1749 O O . LEU A 1 215 ? 0.085 -36.781 -10.102 1 95.75 215 LEU A O 1
ATOM 1753 N N . CYS A 1 216 ? -1.261 -37.562 -8.406 1 95.88 216 CYS A N 1
ATOM 1754 C CA . CYS A 1 216 ? -0.203 -38.312 -7.742 1 95.88 216 CYS A CA 1
ATOM 1755 C C . CYS A 1 216 ? -0.438 -39.812 -7.863 1 95.88 216 CYS A C 1
ATOM 1757 O O . CYS A 1 216 ? -1.555 -40.312 -7.648 1 95.88 216 CYS A O 1
ATOM 1759 N N . LYS A 1 217 ? 0.582 -40.531 -8.195 1 93.44 217 LYS A N 1
ATOM 1760 C CA . LYS A 1 217 ? 0.487 -41.969 -8.062 1 93.44 217 LYS A CA 1
ATOM 1761 C C . LYS A 1 217 ? 0.285 -42.375 -6.605 1 93.44 217 LYS A C 1
ATOM 1763 O O . LYS A 1 217 ? -0.552 -43.219 -6.305 1 93.44 217 LYS A O 1
ATOM 1768 N N . ARG A 1 218 ? 1.047 -41.781 -5.848 1 94.12 218 ARG A N 1
ATOM 1769 C CA . ARG A 1 218 ? 0.939 -41.875 -4.395 1 94.12 218 ARG A CA 1
ATOM 1770 C C . ARG A 1 218 ? 1.082 -40.5 -3.744 1 94.12 218 ARG A C 1
ATOM 1772 O O . ARG A 1 218 ? 2.02 -39.75 -4.047 1 94.12 218 ARG A O 1
ATOM 1779 N N . GLU A 1 219 ? 0.173 -40.188 -2.902 1 96.56 219 GLU A N 1
ATOM 1780 C CA . GLU A 1 219 ? 0.278 -38.906 -2.197 1 96.56 219 GLU A CA 1
ATOM 1781 C C . GLU A 1 219 ? 1.402 -38.938 -1.166 1 96.56 219 GLU A C 1
ATOM 1783 O O . GLU A 1 219 ? 1.611 -39.938 -0.497 1 96.56 219 GLU A O 1
ATOM 1788 N N . VAL A 1 220 ? 2.1 -37.938 -1.072 1 95.94 220 VAL A N 1
ATOM 1789 C CA . VAL A 1 220 ? 3.205 -37.812 -0.129 1 95.94 220 VAL A CA 1
ATOM 1790 C C . VAL A 1 220 ? 3.195 -36.406 0.479 1 95.94 220 VAL A C 1
ATOM 1792 O O . VAL A 1 220 ? 2.979 -35.406 -0.227 1 95.94 220 VAL A O 1
ATOM 1795 N N . GLN A 1 221 ? 3.293 -36.312 1.749 1 96.31 221 GLN A N 1
ATOM 1796 C CA . GLN A 1 221 ? 3.439 -35.031 2.43 1 96.31 221 GLN A CA 1
ATOM 1797 C C . GLN A 1 221 ? 4.852 -34.875 2.979 1 96.31 221 GLN A C 1
ATOM 1799 O O . GLN A 1 221 ? 5.285 -35.625 3.842 1 96.31 221 GLN A O 1
ATOM 1804 N N . LEU A 1 222 ? 5.496 -33.906 2.498 1 96.25 222 LEU A N 1
ATOM 1805 C CA . LEU A 1 222 ? 6.887 -33.688 2.879 1 96.25 222 LEU A CA 1
ATOM 1806 C C . LEU A 1 222 ? 6.996 -32.594 3.936 1 96.25 222 LEU A C 1
ATOM 1808 O O . LEU A 1 222 ? 8.016 -32.469 4.625 1 96.25 222 LEU A O 1
ATOM 1812 N N . ARG A 1 223 ? 6.035 -31.688 3.98 1 95.75 223 ARG A N 1
ATOM 1813 C CA . ARG A 1 223 ? 5.98 -30.562 4.922 1 95.75 223 ARG A CA 1
ATOM 1814 C C . ARG A 1 223 ? 4.543 -30.266 5.324 1 95.75 223 ARG A C 1
ATOM 1816 O O . ARG A 1 223 ? 3.619 -30.422 4.523 1 95.75 223 ARG A O 1
ATOM 1823 N N . LEU A 1 224 ? 4.414 -29.797 6.504 1 97.25 224 LEU A N 1
ATOM 1824 C CA . LEU A 1 224 ? 3.086 -29.406 6.961 1 97.25 224 LEU A CA 1
ATOM 1825 C C . LEU A 1 224 ? 2.643 -28.109 6.301 1 97.25 224 LEU A C 1
ATOM 1827 O O . LEU A 1 224 ? 3.469 -27.359 5.77 1 97.25 224 LEU A O 1
ATOM 1831 N N . SER A 1 225 ? 1.395 -27.922 6.289 1 97.69 225 SER A N 1
ATOM 1832 C CA . SER A 1 225 ? 0.783 -26.719 5.727 1 97.69 225 SER A CA 1
ATOM 1833 C C . SER A 1 225 ? -0.04 -25.969 6.77 1 97.69 225 SER A C 1
ATOM 1835 O O . SER A 1 225 ? 0.053 -26.266 7.965 1 97.69 225 SER A O 1
ATOM 1837 N N . TYR A 1 226 ? -0.627 -24.828 6.367 1 98.12 226 TYR A N 1
ATOM 1838 C CA . TYR A 1 226 ? -1.431 -24.031 7.293 1 98.12 226 TYR A CA 1
ATOM 1839 C C . TYR A 1 226 ? -2.588 -23.359 6.57 1 98.12 226 TYR A C 1
ATOM 1841 O O . TYR A 1 226 ? -2.586 -23.266 5.34 1 98.12 226 TYR A O 1
ATOM 1849 N N . VAL A 1 227 ? -3.613 -23.062 7.316 1 98.25 227 VAL A N 1
ATOM 1850 C CA . VAL A 1 227 ? -4.66 -22.141 6.906 1 98.25 227 VAL A CA 1
ATOM 1851 C C . VAL A 1 227 ? -4.371 -20.75 7.484 1 98.25 227 VAL A C 1
ATOM 1853 O O . VAL A 1 227 ? -4.16 -20.609 8.688 1 98.25 227 VAL A O 1
ATOM 1856 N N . TYR A 1 228 ? -4.254 -19.844 6.602 1 97.88 228 TYR A N 1
ATOM 1857 C CA . TYR A 1 228 ? -3.953 -18.484 7.047 1 97.88 228 TYR A CA 1
ATOM 1858 C C . TYR A 1 228 ? -5.02 -17.984 8.008 1 97.88 228 TYR A C 1
ATOM 1860 O O . TYR A 1 228 ? -6.207 -17.953 7.672 1 97.88 228 TYR A O 1
ATOM 1868 N N . ASP A 1 229 ? -4.664 -17.641 9.211 1 95.88 229 ASP A N 1
ATOM 1869 C CA . ASP A 1 229 ? -5.582 -17.078 10.195 1 95.88 229 ASP A CA 1
ATOM 1870 C C . ASP A 1 229 ? -5.695 -15.562 10.039 1 95.88 229 ASP A C 1
ATOM 1872 O O . ASP A 1 229 ? -4.898 -14.82 10.617 1 95.88 229 ASP A O 1
ATOM 1876 N N . TRP A 1 230 ? -6.711 -15.078 9.391 1 93.44 230 TRP A N 1
ATOM 1877 C CA . TRP A 1 230 ? -6.887 -13.656 9.102 1 93.44 230 TRP A CA 1
ATOM 1878 C C . TRP A 1 230 ? -7.352 -12.906 10.344 1 93.44 230 TRP A C 1
ATOM 1880 O O . TRP A 1 230 ? -7.406 -11.672 10.344 1 93.44 230 TRP A O 1
ATOM 1890 N N . SER A 1 231 ? -7.707 -13.625 11.398 1 89.62 231 SER A N 1
ATOM 1891 C CA . SER A 1 231 ? -8.156 -12.992 12.633 1 89.62 231 SER A CA 1
ATOM 1892 C C . SER A 1 231 ? -6.988 -12.688 13.562 1 89.62 231 SER A C 1
ATOM 1894 O O . SER A 1 231 ? -7.148 -11.992 14.57 1 89.62 231 SER A O 1
ATOM 1896 N N . ALA A 1 232 ? -5.844 -13.164 13.227 1 90.62 232 ALA A N 1
ATOM 1897 C CA . ALA A 1 232 ? -4.637 -12.945 14.016 1 90.62 232 ALA A CA 1
ATOM 1898 C C . ALA A 1 232 ? -3.721 -11.922 13.352 1 90.62 232 ALA A C 1
ATOM 1900 O O . ALA A 1 232 ? -3.832 -11.672 12.156 1 90.62 232 ALA A O 1
ATOM 1901 N N . PRO A 1 233 ? -2.826 -11.305 14.219 1 90.62 233 PRO A N 1
ATOM 1902 C CA . PRO A 1 233 ? -1.78 -10.508 13.562 1 90.62 233 PRO A CA 1
ATOM 1903 C C . PRO A 1 233 ? -0.981 -11.312 12.539 1 90.62 233 PRO A C 1
ATOM 1905 O O . PRO A 1 233 ? -0.728 -12.508 12.75 1 90.62 233 PRO A O 1
ATOM 1908 N N . PRO A 1 234 ? -0.613 -10.688 11.484 1 93.25 234 PRO A N 1
ATOM 1909 C CA . PRO A 1 234 ? 0.037 -11.406 10.383 1 93.25 234 PRO A CA 1
ATOM 1910 C C . PRO A 1 234 ? 1.233 -12.234 10.852 1 93.25 234 PRO A C 1
ATOM 1912 O O . PRO A 1 234 ? 1.453 -13.336 10.344 1 93.25 234 PRO A O 1
ATOM 1915 N N . SER A 1 235 ? 1.995 -11.758 11.852 1 92.12 235 SER A N 1
ATOM 1916 C CA . SER A 1 235 ? 3.158 -12.5 12.32 1 92.12 235 SER A CA 1
ATOM 1917 C C . SER A 1 235 ? 2.748 -13.844 12.914 1 92.12 235 SER A C 1
ATOM 1919 O O . SER A 1 235 ? 3.586 -14.727 13.094 1 92.12 235 SER A O 1
ATOM 1921 N N . GLN A 1 236 ? 1.494 -14.023 13.18 1 93.88 236 GLN A N 1
ATOM 1922 C CA . GLN A 1 236 ? 0.988 -15.227 13.828 1 93.88 236 GLN A CA 1
ATOM 1923 C C . GLN A 1 236 ? -0.008 -15.953 12.93 1 93.88 236 GLN A C 1
ATOM 1925 O O . GLN A 1 236 ? -0.748 -16.828 13.398 1 93.88 236 GLN A O 1
ATOM 1930 N N . CYS A 1 237 ? -0.01 -15.672 11.75 1 94.69 237 CYS A N 1
ATOM 1931 C CA . CYS A 1 237 ? -1.054 -16.109 10.828 1 94.69 237 CYS A CA 1
ATOM 1932 C C . CYS A 1 237 ? -0.939 -17.594 10.547 1 94.69 237 CYS A C 1
ATOM 1934 O O . CYS A 1 237 ? -1.934 -18.25 10.227 1 94.69 237 CYS A O 1
ATOM 1936 N N . CYS A 1 238 ? 0.199 -18.094 10.594 1 96.31 238 CYS A N 1
ATOM 1937 C CA . CYS A 1 238 ? 0.475 -19.281 9.797 1 96.31 238 CYS A CA 1
ATOM 1938 C C . CYS A 1 238 ? 1.001 -20.406 10.664 1 96.31 238 CYS A C 1
ATOM 1940 O O . CYS A 1 238 ? 2.186 -20.75 10.609 1 96.31 238 CYS A O 1
ATOM 1942 N N . GLN A 1 239 ? 0.151 -21.031 11.336 1 96.19 239 GLN A N 1
ATOM 1943 C CA . GLN A 1 239 ? 0.542 -22.172 12.141 1 96.19 239 GLN A CA 1
ATOM 1944 C C . GLN A 1 239 ? 0.358 -23.484 11.367 1 96.19 239 GLN A C 1
ATOM 1946 O O . GLN A 1 239 ? -0.76 -23.828 10.984 1 96.19 239 GLN A O 1
ATOM 1951 N N . ARG A 1 240 ? 1.408 -24.188 11.203 1 96.81 240 ARG A N 1
ATOM 1952 C CA . ARG A 1 240 ? 1.357 -25.422 10.438 1 96.81 240 ARG A CA 1
ATOM 1953 C C . ARG A 1 240 ? 0.735 -26.547 11.258 1 96.81 240 ARG A C 1
ATOM 1955 O O . ARG A 1 240 ? 1.008 -26.672 12.453 1 96.81 240 ARG A O 1
ATOM 1962 N N . LYS A 1 241 ? -0.126 -27.234 10.617 1 96.19 241 LYS A N 1
ATOM 1963 C CA . LYS A 1 241 ? -0.847 -28.312 11.273 1 96.19 241 LYS A CA 1
ATOM 1964 C C . LYS A 1 241 ? -1.034 -29.5 10.336 1 96.19 241 LYS A C 1
ATOM 1966 O O . LYS A 1 241 ? -0.896 -29.359 9.117 1 96.19 241 LYS A O 1
ATOM 1971 N N . GLU A 1 242 ? -1.288 -30.625 10.945 1 94.5 242 GLU A N 1
ATOM 1972 C CA . GLU A 1 242 ? -1.599 -31.812 10.164 1 94.5 242 GLU A CA 1
ATOM 1973 C C . GLU A 1 242 ? -2.988 -31.719 9.539 1 94.5 242 GLU A C 1
ATOM 1975 O O . GLU A 1 242 ? -3.846 -30.984 10.031 1 94.5 242 GLU A O 1
ATOM 1980 N N . GLY A 1 243 ? -3.145 -32.406 8.43 1 93.94 243 GLY A N 1
ATOM 1981 C CA . GLY A 1 243 ? -4.469 -32.531 7.84 1 93.94 243 GLY A CA 1
ATOM 1982 C C . GLY A 1 243 ? -4.754 -31.484 6.793 1 93.94 243 GLY A C 1
ATOM 1983 O O . GLY A 1 243 ? -5.859 -31.422 6.246 1 93.94 243 GLY A O 1
ATOM 1984 N N . ILE A 1 244 ? -3.779 -30.656 6.617 1 95.81 244 ILE A N 1
ATOM 1985 C CA . ILE A 1 244 ? -3.91 -29.641 5.586 1 95.81 244 ILE A CA 1
ATOM 1986 C C . ILE A 1 244 ? -3.059 -30 4.375 1 95.81 244 ILE A C 1
ATOM 1988 O O . ILE A 1 244 ? -1.883 -30.359 4.516 1 95.81 244 ILE A O 1
ATOM 1992 N N . PRO A 1 245 ? -3.676 -30.078 3.268 1 93.06 245 PRO A N 1
ATOM 1993 C CA . PRO A 1 245 ? -2.877 -30.453 2.102 1 93.06 245 PRO A CA 1
ATOM 1994 C C . PRO A 1 245 ? -1.565 -29.688 2.004 1 93.06 245 PRO A C 1
ATOM 1996 O O . PRO A 1 245 ? -1.462 -28.578 2.529 1 93.06 245 PRO A O 1
ATOM 1999 N N . GLY B 1 1 ? 5.898 34.781 -0.048 1 34.25 1 GLY B N 1
ATOM 2000 C CA . GLY B 1 1 ? 5.195 34.562 -1.304 1 34.25 1 GLY B CA 1
ATOM 2001 C C . GLY B 1 1 ? 3.977 35.469 -1.461 1 34.25 1 GLY B C 1
ATOM 2002 O O . GLY B 1 1 ? 3.465 36 -0.479 1 34.25 1 GLY B O 1
ATOM 2003 N N . GLY B 1 2 ? 3.775 36.062 -2.441 1 44.84 2 GLY B N 1
ATOM 2004 C CA . GLY B 1 2 ? 2.598 36.906 -2.596 1 44.84 2 GLY B CA 1
ATOM 2005 C C . GLY B 1 2 ? 1.303 36.188 -2.291 1 44.84 2 GLY B C 1
ATOM 2006 O O . GLY B 1 2 ? 1.282 34.938 -2.195 1 44.84 2 GLY B O 1
ATOM 2007 N N . PRO B 1 3 ? 0.172 36.875 -1.763 1 52 3 PRO B N 1
ATOM 2008 C CA . PRO B 1 3 ? -1.176 36.375 -1.505 1 52 3 PRO B CA 1
ATOM 2009 C C . PRO B 1 3 ? -1.563 35.219 -2.445 1 52 3 PRO B C 1
ATOM 2011 O O . PRO B 1 3 ? -2.381 34.375 -2.084 1 52 3 PRO B O 1
ATOM 2014 N N . GLY B 1 4 ? -0.731 35.031 -3.486 1 63.38 4 GLY B N 1
ATOM 2015 C CA . GLY B 1 4 ? -1.138 34.125 -4.547 1 63.38 4 GLY B CA 1
ATOM 2016 C C . GLY B 1 4 ? -0.54 32.75 -4.406 1 63.38 4 GLY B C 1
ATOM 2017 O O . GLY B 1 4 ? -0.947 31.812 -5.105 1 63.38 4 GLY B O 1
ATOM 2018 N N . ASP B 1 5 ? 0.242 32.562 -3.285 1 84.5 5 ASP B N 1
ATOM 2019 C CA . ASP B 1 5 ? 1.008 31.312 -3.277 1 84.5 5 ASP B CA 1
ATOM 2020 C C . ASP B 1 5 ? 0.263 30.219 -2.523 1 84.5 5 ASP B C 1
ATOM 2022 O O . ASP B 1 5 ? 0.526 29.031 -2.727 1 84.5 5 ASP B O 1
ATOM 2026 N N . VAL B 1 6 ? -0.773 30.688 -1.697 1 92.75 6 VAL B N 1
ATOM 2027 C CA . VAL B 1 6 ? -1.448 29.688 -0.867 1 92.75 6 VAL B CA 1
ATOM 2028 C C . VAL B 1 6 ? -2.959 29.781 -1.078 1 92.75 6 VAL B C 1
ATOM 2030 O O . VAL B 1 6 ? -3.531 30.875 -1.053 1 92.75 6 VAL B O 1
ATOM 2033 N N . TRP B 1 7 ? -3.537 28.75 -1.377 1 94.56 7 TRP B N 1
ATOM 2034 C CA . TRP B 1 7 ? -4.984 28.562 -1.425 1 94.56 7 TRP B CA 1
ATOM 2035 C C . TRP B 1 7 ? -5.469 27.719 -0.251 1 94.56 7 TRP B C 1
ATOM 2037 O O . TRP B 1 7 ? -5.125 26.547 -0.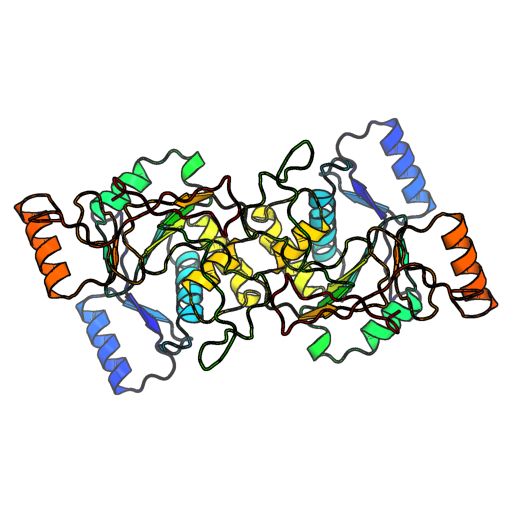142 1 94.56 7 TRP B O 1
ATOM 2047 N N . ALA B 1 8 ? -6.199 28.375 0.728 1 94.56 8 ALA B N 1
ATOM 2048 C CA . ALA B 1 8 ? -6.645 27.703 1.94 1 94.56 8 ALA B CA 1
ATOM 2049 C C . ALA B 1 8 ? -8.156 27.5 1.929 1 94.56 8 ALA B C 1
ATOM 2051 O O . ALA B 1 8 ? -8.914 28.422 1.616 1 94.56 8 ALA B O 1
ATOM 2052 N N . ARG B 1 9 ? -8.609 26.312 2.215 1 96.5 9 ARG B N 1
ATOM 2053 C CA . ARG B 1 9 ? -10.031 25.984 2.252 1 96.5 9 ARG B CA 1
ATOM 2054 C C . ARG B 1 9 ? -10.352 25.047 3.414 1 96.5 9 ARG B C 1
ATOM 2056 O O . ARG B 1 9 ? -9.5 24.25 3.83 1 96.5 9 ARG B O 1
ATOM 2063 N N . PHE B 1 10 ? -11.57 25.188 3.947 1 96.44 10 PHE B N 1
ATOM 2064 C CA . PHE B 1 10 ? -12.141 24.234 4.895 1 96.44 10 PHE B CA 1
ATOM 2065 C C . PHE B 1 10 ? -13.039 23.234 4.18 1 96.44 10 PHE B C 1
ATOM 2067 O O . PHE B 1 10 ? -14.078 23.594 3.639 1 96.44 10 PHE B O 1
ATOM 2074 N N . ALA B 1 11 ? -12.641 21.969 4.18 1 96 11 ALA B N 1
ATOM 2075 C CA . ALA B 1 11 ? -13.422 20.938 3.512 1 96 11 ALA B CA 1
ATOM 2076 C C . ALA B 1 11 ? -14.617 20.516 4.367 1 96 11 ALA B C 1
ATOM 2078 O O . ALA B 1 11 ? -14.453 20.172 5.543 1 96 11 ALA B O 1
ATOM 2079 N N . VAL B 1 12 ? -15.812 20.562 3.752 1 95.25 12 VAL B N 1
ATOM 2080 C CA . VAL B 1 12 ? -17.031 20.203 4.457 1 95.25 12 VAL B CA 1
ATOM 2081 C C . VAL B 1 12 ? -17.891 19.297 3.586 1 95.25 12 VAL B C 1
ATOM 2083 O O . VAL B 1 12 ? -18.172 19.609 2.43 1 95.25 12 VAL B O 1
ATOM 2086 N N . GLY B 1 13 ? -18.234 18.109 4.121 1 94.75 13 GLY B N 1
ATOM 2087 C CA . GLY B 1 13 ? -19.219 17.281 3.465 1 94.75 13 GLY B CA 1
ATOM 2088 C C . GLY B 1 13 ? -20.641 17.812 3.613 1 94.75 13 GLY B C 1
ATOM 2089 O O . GLY B 1 13 ? -21.016 18.281 4.688 1 94.75 13 GLY B O 1
ATOM 2090 N N . THR B 1 14 ? -21.453 17.719 2.547 1 94.88 14 THR B N 1
ATOM 2091 C CA . THR B 1 14 ? -22.75 18.359 2.621 1 94.88 14 THR B CA 1
ATOM 2092 C C . THR B 1 14 ? -23.875 17.359 2.387 1 94.88 14 THR B C 1
ATOM 2094 O O . THR B 1 14 ? -25.047 17.703 2.457 1 94.88 14 THR B O 1
ATOM 2097 N N . SER B 1 15 ? -23.422 16.141 2.092 1 93.5 15 SER B N 1
ATOM 2098 C CA . SER B 1 15 ? -24.453 15.133 1.891 1 93.5 15 SER B CA 1
ATOM 2099 C C . SER B 1 15 ? -25.297 14.938 3.152 1 93.5 15 SER B C 1
ATOM 2101 O O . SER B 1 15 ? -24.75 14.852 4.254 1 93.5 15 SER B O 1
ATOM 2103 N N . GLY B 1 16 ? -26.641 14.961 2.971 1 92.19 16 GLY B N 1
ATOM 2104 C CA . GLY B 1 16 ? -27.547 14.672 4.07 1 92.19 16 GLY B CA 1
ATOM 2105 C C . GLY B 1 16 ? -27.922 15.898 4.879 1 92.19 16 GLY B C 1
ATOM 2106 O O . GLY B 1 16 ? -28.703 15.805 5.824 1 92.19 16 GLY B O 1
ATOM 2107 N N . LEU B 1 17 ? -27.391 17.062 4.637 1 92.69 17 LEU B N 1
ATOM 2108 C CA . LEU B 1 17 ? -27.703 18.266 5.395 1 92.69 17 LEU B CA 1
ATOM 2109 C C . LEU B 1 17 ? -29.141 18.734 5.129 1 92.69 17 LEU B C 1
ATOM 2111 O O . LEU B 1 17 ? -29.625 18.641 4 1 92.69 17 LEU B O 1
ATOM 2115 N N . GLY B 1 18 ? -29.734 19.156 6.148 1 93.06 18 GLY B N 1
ATOM 2116 C CA . GLY B 1 18 ? -31.047 19.75 5.988 1 93.06 18 GLY B CA 1
ATOM 2117 C C . GLY B 1 18 ? -31.016 21.125 5.34 1 93.06 18 GLY B C 1
ATOM 2118 O O . GLY B 1 18 ? -29.938 21.703 5.176 1 93.06 18 GLY B O 1
ATOM 2119 N N . ASP B 1 19 ? -32.125 21.641 5.129 1 93.19 19 ASP B N 1
ATOM 2120 C CA . ASP B 1 19 ? -32.25 22.922 4.43 1 93.19 19 ASP B CA 1
ATOM 2121 C C . ASP B 1 19 ? -31.641 24.047 5.242 1 93.19 19 ASP B C 1
ATOM 2123 O O . ASP B 1 19 ? -30.969 24.922 4.695 1 93.19 19 ASP B O 1
ATOM 2127 N N . GLU B 1 20 ? -31.875 24.078 6.469 1 94.62 20 GLU B N 1
ATOM 2128 C CA . GLU B 1 20 ? -31.359 25.141 7.32 1 94.62 20 GLU B CA 1
ATOM 2129 C C . GLU B 1 20 ? -29.828 25.141 7.352 1 94.62 20 GLU B C 1
ATOM 2131 O O . GLU B 1 20 ? -29.203 26.188 7.242 1 94.62 20 GLU B O 1
ATOM 2136 N N . GLU B 1 21 ? -29.297 23.938 7.496 1 93.25 21 GLU B N 1
ATOM 2137 C CA . GLU B 1 21 ? -27.844 23.812 7.523 1 93.25 21 GLU B CA 1
ATOM 2138 C C . GLU B 1 21 ? -27.219 24.219 6.188 1 93.25 21 GLU B C 1
ATOM 2140 O O . GLU B 1 21 ? -26.172 24.859 6.152 1 93.25 21 GLU B O 1
ATOM 2145 N N . ARG B 1 22 ? -27.812 23.875 5.145 1 92.56 22 ARG B N 1
ATOM 2146 C CA . ARG B 1 22 ? -27.344 24.234 3.811 1 92.56 22 ARG B CA 1
ATOM 2147 C C . ARG B 1 22 ? -27.344 25.75 3.615 1 92.56 22 ARG B C 1
ATOM 2149 O O . ARG B 1 22 ? -26.391 26.312 3.055 1 92.56 22 ARG B O 1
ATOM 2156 N N . ARG B 1 23 ? -28.406 26.359 4.09 1 93.5 23 ARG B N 1
ATOM 2157 C CA . ARG B 1 23 ? -28.484 27.812 3.977 1 93.5 23 ARG B CA 1
ATOM 2158 C C . ARG B 1 23 ? -27.406 28.5 4.801 1 93.5 23 ARG B C 1
ATOM 2160 O O . ARG B 1 23 ? -26.828 29.5 4.367 1 93.5 23 ARG B O 1
ATOM 2167 N N . ALA B 1 24 ? -27.172 27.922 5.938 1 94.19 24 ALA B N 1
ATOM 2168 C CA . ALA B 1 24 ? -26.125 28.469 6.793 1 94.19 24 ALA B CA 1
ATOM 2169 C C . ALA B 1 24 ? -24.766 28.375 6.117 1 94.19 24 ALA B C 1
ATOM 2171 O O . ALA B 1 24 ? -23.953 29.312 6.195 1 94.19 24 ALA B O 1
ATOM 2172 N N . LEU B 1 25 ? -24.516 27.266 5.496 1 93.62 25 LEU B N 1
ATOM 2173 C CA . LEU B 1 25 ? -23.25 27.062 4.797 1 93.62 25 LEU B CA 1
ATOM 2174 C C . LEU B 1 25 ? -23.125 28.016 3.611 1 93.62 25 LEU B C 1
ATOM 2176 O O . LEU B 1 25 ? -22.047 28.531 3.34 1 93.62 25 LEU B O 1
ATOM 2180 N N . GLU B 1 26 ? -24.188 28.188 2.955 1 91.94 26 GLU B N 1
ATOM 2181 C CA . GLU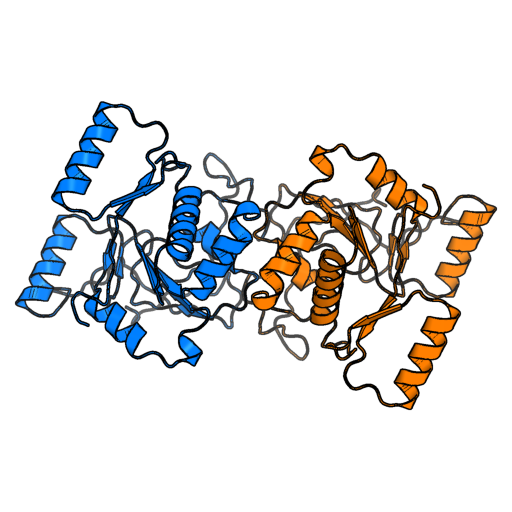 B 1 26 ? -24.203 29.109 1.828 1 91.94 26 GLU B CA 1
ATOM 2182 C C . GLU B 1 26 ? -23.875 30.531 2.281 1 91.94 26 GLU B C 1
ATOM 2184 O O . GLU B 1 26 ? -23.125 31.25 1.618 1 91.94 26 GLU B O 1
ATOM 2189 N N . ARG B 1 27 ? -24.484 30.922 3.354 1 94.94 27 ARG B N 1
ATOM 2190 C CA . ARG B 1 27 ? -24.219 32.25 3.908 1 94.94 27 ARG B CA 1
ATOM 2191 C C . ARG B 1 27 ? -22.75 32.375 4.301 1 94.94 27 ARG B C 1
ATOM 2193 O O . ARG B 1 27 ? -22.125 33.406 4.016 1 94.94 27 ARG B O 1
ATOM 2200 N N . GLU B 1 28 ? -22.266 31.391 4.957 1 94.19 28 GLU B N 1
ATOM 2201 C CA . GLU B 1 28 ? -20.859 31.391 5.359 1 94.19 28 GLU B CA 1
ATOM 2202 C C . GLU B 1 28 ? -19.938 31.484 4.145 1 94.19 28 GLU B C 1
ATOM 2204 O O . GLU B 1 28 ? -18.984 32.25 4.145 1 94.19 28 GLU B O 1
ATOM 2209 N N . GLN B 1 29 ? -20.25 30.703 3.135 1 92.81 29 GLN B N 1
ATOM 2210 C CA . GLN B 1 29 ? -19.453 30.703 1.911 1 92.81 29 GLN B CA 1
ATOM 2211 C C . GLN B 1 29 ? -19.516 32.062 1.218 1 92.81 29 GLN B C 1
ATOM 2213 O O . GLN B 1 29 ? -18.516 32.531 0.657 1 92.81 29 GLN B O 1
ATOM 2218 N N . ALA B 1 30 ? -20.641 32.656 1.265 1 93.94 30 ALA B N 1
ATOM 2219 C CA . ALA B 1 30 ? -20.797 34 0.674 1 93.94 30 ALA B CA 1
ATOM 2220 C C . ALA B 1 30 ? -19.984 35.031 1.435 1 93.94 30 ALA B C 1
ATOM 2222 O O . ALA B 1 30 ? -19.406 35.938 0.833 1 93.94 30 ALA B O 1
ATOM 2223 N N . GLN B 1 31 ? -19.938 34.844 2.68 1 95.19 31 GLN B N 1
ATOM 2224 C CA . GLN B 1 31 ? -19.25 35.812 3.547 1 95.19 31 GLN B CA 1
ATOM 2225 C C . GLN B 1 31 ? -17.734 35.625 3.475 1 95.19 31 GLN B C 1
ATOM 2227 O O . GLN B 1 31 ? -17 36.625 3.371 1 95.19 31 GLN B O 1
ATOM 2232 N N . HIS B 1 32 ? -17.188 34.469 3.564 1 93.88 32 HIS B N 1
ATOM 2233 C CA . HIS B 1 32 ? -15.766 34.25 3.736 1 93.88 32 HIS B CA 1
ATOM 2234 C C . HIS B 1 32 ? -15.141 33.625 2.479 1 93.88 32 HIS B C 1
ATOM 2236 O O . HIS B 1 32 ? -13.961 33.844 2.203 1 93.88 32 HIS B O 1
ATOM 2242 N N . GLY B 1 33 ? -15.945 32.75 1.713 1 93.62 33 GLY B N 1
ATOM 2243 C CA . GLY B 1 33 ? -15.492 32.156 0.466 1 93.62 33 GLY B CA 1
ATOM 2244 C C . GLY B 1 33 ? -14.375 31.156 0.656 1 93.62 33 GLY B C 1
ATOM 2245 O O . GLY B 1 33 ? -13.531 30.984 -0.227 1 93.62 33 GLY B O 1
ATOM 2246 N N . ASP B 1 34 ? -14.281 30.578 1.797 1 94.56 34 ASP B N 1
ATOM 2247 C CA . ASP B 1 34 ? -13.125 29.734 2.082 1 94.56 34 ASP B CA 1
ATOM 2248 C C . ASP B 1 34 ? -13.547 28.297 2.365 1 94.56 34 ASP B C 1
ATOM 2250 O O . ASP B 1 34 ? -12.812 27.547 3.006 1 94.56 34 ASP B O 1
ATOM 2254 N N . LEU B 1 35 ? -14.727 27.922 1.872 1 95.5 35 LEU B N 1
ATOM 2255 C CA . LEU B 1 35 ? -15.195 26.547 2.072 1 95.5 35 LEU B CA 1
ATOM 2256 C C . LEU B 1 35 ? -14.992 25.719 0.815 1 95.5 35 LEU B C 1
ATOM 2258 O O . LEU B 1 35 ? -15.102 26.234 -0.301 1 95.5 35 LEU B O 1
ATOM 2262 N N . LEU B 1 36 ? -14.562 24.516 0.972 1 95.5 36 LEU B N 1
ATOM 2263 C CA . LEU B 1 36 ? -14.617 23.469 -0.042 1 95.5 36 LEU B CA 1
ATOM 2264 C C . LEU B 1 36 ? -15.719 22.453 0.279 1 95.5 36 LEU B C 1
ATOM 2266 O O . LEU B 1 36 ? -15.57 21.656 1.198 1 95.5 36 LEU B O 1
ATOM 2270 N N . LEU B 1 37 ? -16.781 22.547 -0.498 1 94.19 37 LEU B N 1
ATOM 2271 C CA . LEU B 1 37 ? -17.938 21.703 -0.22 1 94.19 37 LEU B CA 1
ATOM 2272 C C . LEU B 1 37 ? -17.875 20.406 -1.018 1 94.19 37 LEU B C 1
ATOM 2274 O O . LEU B 1 37 ? -17.609 20.422 -2.219 1 94.19 37 LEU B O 1
ATOM 2278 N N . LEU B 1 38 ? -18.078 19.297 -0.325 1 95.19 38 LEU B N 1
ATOM 2279 C CA . LEU B 1 38 ? -18.094 17.969 -0.913 1 95.19 38 LEU B CA 1
ATOM 2280 C C . LEU B 1 38 ? -19.484 17.359 -0.874 1 95.19 38 LEU B C 1
ATOM 2282 O O . LEU B 1 38 ? -19.875 16.75 0.122 1 95.19 38 LEU B O 1
ATOM 2286 N N . PRO B 1 39 ? -20.25 17.453 -1.912 1 91.31 39 PRO B N 1
ATOM 2287 C CA . PRO B 1 39 ? -21.656 17.062 -1.903 1 91.31 39 PRO B CA 1
ATOM 2288 C C . PRO B 1 39 ? -21.859 15.555 -1.765 1 91.31 39 PRO B C 1
ATOM 2290 O O . PRO B 1 39 ? -22.891 15.109 -1.269 1 91.31 39 PRO B O 1
ATOM 2293 N N . GLY B 1 40 ? -20.969 14.719 -2.158 1 90.75 40 GLY B N 1
ATOM 2294 C CA . GLY B 1 40 ? -21.141 13.281 -2.113 1 90.75 40 GLY B CA 1
ATOM 2295 C C . GLY B 1 40 ? -20.703 12.664 -0.793 1 90.75 40 GLY B C 1
ATOM 2296 O O . GLY B 1 40 ? -20.703 11.445 -0.641 1 90.75 40 GLY B O 1
ATOM 2297 N N . LEU B 1 41 ? -20.422 13.578 0.167 1 93.88 41 LEU B N 1
ATOM 2298 C CA . LEU B 1 41 ? -19.844 13.086 1.416 1 93.88 41 LEU B CA 1
ATOM 2299 C C . LEU B 1 41 ? -20.641 13.594 2.615 1 93.88 41 LEU B C 1
ATOM 2301 O O . LEU B 1 41 ? -20.906 14.789 2.727 1 93.88 41 LEU B O 1
ATOM 2305 N N . ARG B 1 42 ? -21.125 12.625 3.459 1 92.25 42 ARG B N 1
ATOM 2306 C CA . ARG B 1 42 ? -21.688 12.992 4.754 1 92.25 42 ARG B CA 1
ATOM 2307 C C . ARG B 1 42 ? -20.578 13.336 5.754 1 92.25 42 ARG B C 1
ATOM 2309 O O . ARG B 1 42 ? -19.719 12.508 6.027 1 92.25 42 ARG B O 1
ATOM 2316 N N . ASP B 1 43 ? -20.688 14.492 6.277 1 91.38 43 ASP B N 1
ATOM 2317 C CA . ASP B 1 43 ? -19.656 14.953 7.199 1 91.38 43 ASP B CA 1
ATOM 2318 C C . ASP B 1 43 ? -19.828 14.336 8.586 1 91.38 43 ASP B C 1
ATOM 2320 O O . ASP B 1 43 ? -20.562 14.867 9.414 1 91.38 43 ASP B O 1
ATOM 2324 N N . ALA B 1 44 ? -19.219 13.258 8.82 1 87 44 ALA B N 1
ATOM 2325 C CA . ALA B 1 44 ? -19.234 12.5 10.07 1 87 44 ALA B CA 1
ATOM 2326 C C . ALA B 1 44 ? -17.859 11.922 10.383 1 87 44 ALA B C 1
ATOM 2328 O O . ALA B 1 44 ? -17.031 11.742 9.484 1 87 44 ALA B O 1
ATOM 2329 N N . TYR B 1 45 ? -17.656 11.781 11.648 1 82.94 45 TYR B N 1
ATOM 2330 C CA . TYR B 1 45 ? -16.359 11.281 12.078 1 82.94 45 TYR B CA 1
ATOM 2331 C C . TYR B 1 45 ? -16.031 9.953 11.414 1 82.94 45 TYR B C 1
ATOM 2333 O O . TYR B 1 45 ? -14.891 9.711 11.023 1 82.94 45 TYR B O 1
ATOM 2341 N N . GLU B 1 46 ? -17.031 9.117 11.273 1 86.06 46 GLU B N 1
ATOM 2342 C CA . GLU B 1 46 ? -16.828 7.797 10.688 1 86.06 46 GLU B CA 1
ATOM 2343 C C . GLU B 1 46 ? -16.453 7.898 9.211 1 86.06 46 GLU B C 1
ATOM 2345 O O . GLU B 1 46 ? -15.953 6.934 8.625 1 86.06 46 GLU B O 1
ATOM 2350 N N . ASN B 1 47 ? -16.609 9.141 8.625 1 92 47 ASN B N 1
ATOM 2351 C CA . ASN B 1 47 ? -16.328 9.328 7.207 1 92 47 ASN B CA 1
ATOM 2352 C C . ASN B 1 47 ? -15.086 10.195 6.992 1 92 47 ASN B C 1
ATOM 2354 O O . ASN B 1 47 ? -14.867 10.719 5.898 1 92 47 ASN B O 1
ATOM 2358 N N . LEU B 1 48 ? -14.359 10.336 8.086 1 94.12 48 LEU B N 1
ATOM 2359 C CA . LEU B 1 48 ? -13.211 11.234 8.008 1 94.12 48 LEU B CA 1
ATOM 2360 C C . LEU B 1 48 ? -12.234 10.766 6.938 1 94.12 48 LEU B C 1
ATOM 2362 O O . LEU B 1 48 ? -11.734 11.578 6.152 1 94.12 48 LEU B O 1
ATOM 2366 N N . THR B 1 49 ? -11.984 9.469 6.906 1 96.19 49 THR B N 1
ATOM 2367 C CA . THR B 1 49 ? -11.055 8.93 5.918 1 96.19 49 THR B CA 1
ATOM 2368 C C . THR B 1 49 ? -11.578 9.164 4.504 1 96.19 49 THR B C 1
ATOM 2370 O O . THR B 1 49 ? -10.828 9.617 3.633 1 96.19 49 THR B O 1
ATOM 2373 N N . ALA B 1 50 ? -12.812 8.891 4.305 1 96.5 50 ALA B N 1
ATOM 2374 C CA . ALA B 1 50 ? -13.43 9.141 3.002 1 96.5 50 ALA B CA 1
ATOM 2375 C C . ALA B 1 50 ? -13.383 10.625 2.652 1 96.5 50 ALA B C 1
ATOM 2377 O O . ALA B 1 50 ? -13.203 10.984 1.488 1 96.5 50 ALA B O 1
ATOM 2378 N N . LYS B 1 51 ? -13.602 11.477 3.623 1 96.88 51 LYS B N 1
ATOM 2379 C CA . LYS B 1 51 ? -13.57 12.914 3.412 1 96.88 51 LYS B CA 1
ATOM 2380 C C . LYS B 1 51 ? -12.195 13.375 2.932 1 96.88 51 LYS B C 1
ATOM 2382 O O . LYS B 1 51 ? -12.094 14.156 1.986 1 96.88 51 LYS B O 1
ATOM 2387 N N . VAL B 1 52 ? -11.156 12.859 3.566 1 97.62 52 VAL B N 1
ATOM 2388 C CA . VAL B 1 52 ? -9.797 13.234 3.195 1 97.62 52 VAL B CA 1
ATOM 2389 C C . VAL B 1 52 ? -9.516 12.805 1.759 1 97.62 52 VAL B C 1
ATOM 2391 O O . VAL B 1 52 ? -8.984 13.578 0.961 1 97.62 52 VAL B O 1
ATOM 2394 N N . LEU B 1 53 ? -9.859 11.578 1.438 1 98.12 53 LEU B N 1
ATOM 2395 C CA . LEU B 1 53 ? -9.633 11.078 0.086 1 98.12 53 LEU B CA 1
ATOM 2396 C C . LEU B 1 53 ? -10.414 11.906 -0.934 1 98.12 53 LEU B C 1
ATOM 2398 O O . LEU B 1 53 ? -9.875 12.273 -1.982 1 98.12 53 LEU B O 1
ATOM 2402 N N . ALA B 1 54 ? -11.656 12.211 -0.625 1 97.44 54 ALA B N 1
ATOM 2403 C CA . ALA B 1 54 ? -12.492 13.008 -1.525 1 97.44 54 ALA B CA 1
ATOM 2404 C C . ALA B 1 54 ? -11.914 14.406 -1.719 1 97.44 54 ALA B C 1
ATOM 2406 O O . ALA B 1 54 ? -11.898 14.93 -2.836 1 97.44 54 ALA B O 1
ATOM 2407 N N . MET B 1 55 ? -11.484 14.961 -0.657 1 97.75 55 MET B N 1
ATOM 2408 C CA . MET B 1 55 ? -10.883 16.297 -0.696 1 97.75 55 MET B CA 1
ATOM 2409 C C . MET B 1 55 ? -9.641 16.297 -1.572 1 97.75 55 MET B C 1
ATOM 2411 O O . MET B 1 55 ? -9.492 17.156 -2.441 1 97.75 55 MET B O 1
ATOM 2415 N N . LEU B 1 56 ? -8.758 15.352 -1.373 1 98.5 56 LEU B N 1
ATOM 2416 C CA . LEU B 1 56 ? -7.516 15.281 -2.141 1 98.5 56 LEU B CA 1
ATOM 2417 C C . LEU B 1 56 ? -7.805 15.031 -3.617 1 98.5 56 LEU B C 1
ATOM 2419 O O . LEU B 1 56 ? -7.188 15.656 -4.488 1 98.5 56 LEU B O 1
ATOM 2423 N N . ALA B 1 57 ? -8.734 14.156 -3.879 1 97.75 57 ALA B N 1
ATOM 2424 C CA . ALA B 1 57 ? -9.109 13.891 -5.266 1 97.75 57 ALA B CA 1
ATOM 2425 C C . ALA B 1 57 ? -9.68 15.141 -5.93 1 97.75 57 ALA B C 1
ATOM 2427 O O . ALA B 1 57 ? -9.352 15.445 -7.078 1 97.75 57 ALA B O 1
ATOM 2428 N N . TRP B 1 58 ? -10.539 15.867 -5.234 1 97.25 58 TRP B N 1
ATOM 2429 C CA . TRP B 1 58 ? -11.109 17.109 -5.75 1 97.25 58 TRP B CA 1
ATOM 2430 C C . TRP B 1 58 ? -10.008 18.109 -6.082 1 97.25 58 TRP B C 1
ATOM 2432 O O . TRP B 1 58 ? -10.039 18.75 -7.137 1 97.25 58 TRP B O 1
ATOM 2442 N N . LEU B 1 59 ? -9.047 18.25 -5.199 1 97.62 59 LEU B N 1
ATOM 2443 C CA . LEU B 1 59 ? -7.945 19.188 -5.391 1 97.62 59 LEU B CA 1
ATOM 2444 C C . LEU B 1 59 ? -7.191 18.875 -6.68 1 97.62 59 LEU B C 1
ATOM 2446 O O . LEU B 1 59 ? -6.891 19.781 -7.465 1 97.62 59 LEU B O 1
ATOM 2450 N N . ASP B 1 60 ? -6.883 17.609 -6.859 1 98.25 60 ASP B N 1
ATOM 2451 C CA . ASP B 1 60 ? -6.141 17.219 -8.055 1 98.25 60 ASP B CA 1
ATOM 2452 C C . ASP B 1 60 ? -6.91 17.578 -9.32 1 98.25 60 ASP B C 1
ATOM 2454 O O . ASP B 1 60 ? -6.312 17.969 -10.328 1 98.25 60 ASP B O 1
ATOM 2458 N N . GLU B 1 61 ? -8.18 17.484 -9.266 1 97.69 61 GLU B N 1
ATOM 2459 C CA . GLU B 1 61 ? -9.023 17.672 -10.445 1 97.69 61 GLU B CA 1
ATOM 2460 C C . GLU B 1 61 ? -9.266 19.156 -10.711 1 97.69 61 GLU B C 1
ATOM 2462 O O . GLU B 1 61 ? -9.516 19.562 -11.852 1 97.69 61 GLU B O 1
ATOM 2467 N N . HIS B 1 62 ? -9.141 20.062 -9.695 1 97.06 62 HIS B N 1
ATOM 2468 C CA . HIS B 1 62 ? -9.727 21.391 -9.867 1 97.06 62 HIS B CA 1
ATOM 2469 C C . HIS B 1 62 ? -8.688 22.484 -9.609 1 97.06 62 HIS B C 1
ATOM 2471 O O . HIS B 1 62 ? -8.906 23.641 -9.969 1 97.06 62 HIS B O 1
ATOM 2477 N N . VAL B 1 63 ? -7.645 22.094 -8.961 1 96.31 63 VAL B N 1
ATOM 2478 C CA . VAL B 1 63 ? -6.695 23.109 -8.531 1 96.31 63 VAL B CA 1
ATOM 2479 C C . VAL B 1 63 ? -5.293 22.75 -9.016 1 96.31 63 VAL B C 1
ATOM 2481 O O . VAL B 1 63 ? -4.875 21.594 -8.922 1 96.31 63 VAL B O 1
ATOM 2484 N N . ALA B 1 64 ? -4.609 23.672 -9.648 1 96.62 64 ALA B N 1
ATOM 2485 C CA . ALA B 1 64 ? -3.184 23.5 -9.93 1 96.62 64 ALA B CA 1
ATOM 2486 C C . ALA B 1 64 ? -2.342 23.844 -8.703 1 96.62 64 ALA B C 1
ATOM 2488 O O . ALA B 1 64 ? -2.418 24.953 -8.172 1 96.62 64 ALA B O 1
ATOM 2489 N N . PHE B 1 65 ? -1.674 22.938 -8.172 1 97.19 65 PHE B N 1
ATOM 2490 C CA . PHE B 1 65 ? -0.853 23.125 -6.988 1 97.19 65 PHE B CA 1
ATOM 2491 C C . PHE B 1 65 ? 0.385 22.25 -7.027 1 97.19 65 PHE B C 1
ATOM 2493 O O . PHE B 1 65 ? 0.463 21.312 -7.836 1 97.19 65 PHE B O 1
ATOM 2500 N N . GLU B 1 66 ? 1.343 22.578 -6.195 1 97.62 66 GLU B N 1
ATOM 2501 C CA . GLU B 1 66 ? 2.553 21.766 -6.094 1 97.62 66 GLU B CA 1
ATOM 2502 C C . GLU B 1 66 ? 2.537 20.906 -4.832 1 97.62 66 GLU B C 1
ATOM 2504 O O . GLU B 1 66 ? 3.014 19.766 -4.84 1 97.62 66 GLU B O 1
ATOM 2509 N N . PHE B 1 67 ? 1.993 21.5 -3.766 1 98.5 67 PHE B N 1
ATOM 2510 C CA . PHE B 1 67 ? 1.921 20.812 -2.48 1 98.5 67 PHE B CA 1
ATOM 2511 C C . PHE B 1 67 ? 0.587 21.078 -1.796 1 98.5 67 PHE B C 1
ATOM 2513 O O . PHE B 1 67 ? -0.066 22.094 -2.074 1 98.5 67 PHE B O 1
ATOM 2520 N N . VAL B 1 68 ? 0.193 20.203 -0.96 1 98.62 68 VAL B N 1
ATOM 2521 C CA . VAL B 1 68 ? -0.982 20.406 -0.119 1 98.62 68 VAL B CA 1
ATOM 2522 C C . VAL B 1 68 ? -0.634 20.109 1.337 1 98.62 68 VAL B C 1
ATOM 2524 O O . VAL B 1 68 ? 0.059 19.125 1.627 1 98.62 68 VAL B O 1
ATOM 2527 N N . LEU B 1 69 ? -0.946 20.953 2.201 1 98.69 69 LEU B N 1
ATOM 2528 C CA . LEU B 1 69 ? -0.913 20.719 3.641 1 98.69 69 LEU B CA 1
ATOM 2529 C C . LEU B 1 69 ? -2.299 20.359 4.164 1 98.69 69 LEU B C 1
ATOM 2531 O O . LEU B 1 69 ? -3.225 21.172 4.102 1 98.69 69 LEU B O 1
ATOM 2535 N N . LYS B 1 70 ? -2.492 19.125 4.531 1 98.69 70 LYS B N 1
ATOM 2536 C CA . LYS B 1 70 ? -3.676 18.719 5.285 1 98.69 70 LYS B CA 1
ATOM 2537 C C . LYS B 1 70 ? -3.49 18.984 6.777 1 98.69 70 LYS B C 1
ATOM 2539 O O . LYS B 1 70 ? -2.49 18.562 7.367 1 98.69 70 LYS B O 1
ATOM 2544 N N . ALA B 1 71 ? -4.383 19.672 7.387 1 97.44 71 ALA B N 1
ATOM 2545 C CA . ALA B 1 71 ? -4.328 19.922 8.82 1 97.44 71 ALA B CA 1
ATOM 2546 C C . ALA B 1 71 ? -5.719 19.844 9.445 1 97.44 71 ALA B C 1
ATOM 2548 O O . ALA B 1 71 ? -6.727 19.875 8.742 1 97.44 71 ALA B O 1
ATOM 2549 N N . ASP B 1 72 ? -5.801 19.656 10.711 1 95.62 72 ASP B N 1
ATOM 2550 C CA . ASP B 1 72 ? -7.055 19.656 11.461 1 95.62 72 ASP B CA 1
ATOM 2551 C C . ASP B 1 72 ? -7.426 21.078 11.906 1 95.62 72 ASP B C 1
ATOM 2553 O O . ASP B 1 72 ? -6.613 22 11.812 1 95.62 72 ASP B O 1
ATOM 2557 N N . ASP B 1 73 ? -8.633 21.219 12.391 1 93.31 73 ASP B N 1
ATOM 2558 C CA . ASP B 1 73 ? -9.109 22.531 12.773 1 93.31 73 ASP B CA 1
ATOM 2559 C C . ASP B 1 73 ? -8.445 23 14.07 1 93.31 73 ASP B C 1
ATOM 2561 O O . ASP B 1 73 ? -8.477 24.188 14.391 1 93.31 73 ASP B O 1
ATOM 2565 N N . ASP B 1 74 ? -7.797 22.094 14.836 1 96.88 74 ASP B N 1
ATOM 2566 C CA . ASP B 1 74 ? -7.074 22.484 16.031 1 96.88 74 ASP B CA 1
ATOM 2567 C C . ASP B 1 74 ? -5.566 22.469 15.797 1 96.88 74 ASP B C 1
ATOM 2569 O O . ASP B 1 74 ? -4.785 22.328 16.734 1 96.88 74 ASP B O 1
ATOM 2573 N N . SER B 1 75 ? -5.195 22.578 14.547 1 97.94 75 SER B N 1
ATOM 2574 C CA . SER B 1 75 ? -3.785 22.688 14.188 1 97.94 75 SER B CA 1
ATOM 2575 C C . SER B 1 75 ? -3.428 24.141 13.828 1 97.94 75 SER B C 1
ATOM 2577 O O . SER B 1 75 ? -4.203 24.828 13.164 1 97.94 75 SER B O 1
ATOM 2579 N N . PHE B 1 76 ? -2.332 24.625 14.398 1 97.88 76 PHE B N 1
ATOM 2580 C CA . PHE B 1 76 ? -1.745 25.922 14.047 1 97.88 76 PHE B CA 1
ATOM 2581 C C . PHE B 1 76 ? -0.552 25.734 13.117 1 97.88 76 PHE B C 1
ATOM 2583 O O . PHE B 1 76 ? 0.435 25.094 13.484 1 97.88 76 PHE B O 1
ATOM 2590 N N . ALA B 1 77 ? -0.621 26.266 11.906 1 97.5 77 ALA B N 1
ATOM 2591 C CA . ALA B 1 77 ? 0.443 26.109 10.914 1 97.5 77 ALA B CA 1
ATOM 2592 C C . ALA B 1 77 ? 1.1 27.438 10.594 1 97.5 77 ALA B C 1
ATOM 2594 O O . ALA B 1 77 ? 0.415 28.422 10.281 1 97.5 77 ALA B O 1
ATOM 2595 N N . ARG B 1 78 ? 2.42 27.484 10.711 1 96.5 78 ARG B N 1
ATOM 2596 C CA . ARG B 1 78 ? 3.195 28.625 10.227 1 96.5 78 ARG B CA 1
ATOM 2597 C C . ARG B 1 78 ? 3.336 28.594 8.711 1 96.5 78 ARG B C 1
ATOM 2599 O O . ARG B 1 78 ? 4.383 28.203 8.188 1 96.5 78 ARG B O 1
ATOM 2606 N N . LEU B 1 79 ? 2.367 29.062 8.031 1 95.12 79 LEU B N 1
ATOM 2607 C CA . LEU B 1 79 ? 2.311 28.969 6.578 1 95.12 79 LEU B CA 1
ATOM 2608 C C . LEU B 1 79 ? 3.52 29.641 5.941 1 95.12 79 LEU B C 1
ATOM 2610 O O . LEU B 1 79 ? 4.043 29.172 4.934 1 95.12 79 LEU B O 1
ATOM 2614 N N . ASP B 1 80 ? 3.887 30.766 6.492 1 93.62 80 ASP B N 1
ATOM 2615 C CA . ASP B 1 80 ? 5.066 31.469 5.977 1 93.62 80 ASP B CA 1
ATOM 2616 C C . ASP B 1 80 ? 6.297 30.562 6.02 1 93.62 80 ASP B C 1
ATOM 2618 O O . ASP B 1 80 ? 7.027 30.453 5.035 1 93.62 80 ASP B O 1
ATOM 2622 N N . ALA B 1 81 ? 6.48 29.906 7.152 1 96.38 81 ALA B N 1
ATOM 2623 C CA . ALA B 1 81 ? 7.645 29.047 7.34 1 96.38 81 ALA B CA 1
ATOM 2624 C C . ALA B 1 81 ? 7.539 27.781 6.48 1 96.38 81 ALA B C 1
ATOM 2626 O O . ALA B 1 81 ? 8.523 27.344 5.883 1 96.38 81 ALA B O 1
ATOM 2627 N N . VAL B 1 82 ? 6.363 27.156 6.391 1 97.81 82 VAL B N 1
ATOM 2628 C CA . VAL B 1 82 ? 6.145 25.969 5.578 1 97.81 82 VAL B CA 1
ATOM 2629 C C . VAL B 1 82 ? 6.422 26.281 4.109 1 97.81 82 VAL B C 1
ATOM 2631 O O . VAL B 1 82 ? 7.105 25.516 3.422 1 97.81 82 VAL B O 1
ATOM 2634 N N . LEU B 1 83 ? 5.91 27.422 3.688 1 96.81 83 LEU B N 1
ATOM 2635 C CA . LEU B 1 83 ? 6.109 27.844 2.303 1 96.81 83 LEU B CA 1
ATOM 2636 C C . LEU B 1 83 ? 7.594 28.047 2.008 1 96.81 83 LEU B C 1
ATOM 2638 O O . LEU B 1 83 ? 8.078 27.656 0.945 1 96.81 83 LEU B O 1
ATOM 2642 N N . ALA B 1 84 ? 8.234 28.688 2.912 1 96.38 84 ALA B N 1
ATOM 2643 C CA . ALA B 1 84 ? 9.664 28.938 2.732 1 96.38 84 ALA B CA 1
ATOM 2644 C C . ALA B 1 84 ? 10.43 27.625 2.594 1 96.38 84 ALA B C 1
ATOM 2646 O O . ALA B 1 84 ? 11.312 27.5 1.741 1 96.38 84 ALA B O 1
ATOM 2647 N N . GLU B 1 85 ? 10.102 26.641 3.439 1 97 85 GLU B N 1
ATOM 2648 C CA . GLU B 1 85 ? 10.727 25.328 3.375 1 97 85 GLU B CA 1
ATOM 2649 C C . GLU B 1 85 ? 10.477 24.672 2.025 1 97 85 GLU B C 1
ATOM 2651 O O . GLU B 1 85 ? 11.391 24.078 1.438 1 97 85 GLU B O 1
ATOM 2656 N N . LEU B 1 86 ? 9.266 24.734 1.521 1 97.75 86 LEU B N 1
ATOM 2657 C CA . LEU B 1 86 ? 8.891 24.078 0.273 1 97.75 86 LEU B CA 1
ATOM 2658 C C . LEU B 1 86 ? 9.547 24.766 -0.92 1 97.75 86 LEU B C 1
ATOM 2660 O O . LEU B 1 86 ? 9.984 24.094 -1.86 1 97.75 86 LEU B O 1
ATOM 2664 N N . ARG B 1 87 ? 9.625 26.078 -0.855 1 96.19 87 ARG B N 1
ATOM 2665 C CA . ARG B 1 87 ? 10.227 26.844 -1.942 1 96.19 87 ARG B CA 1
ATOM 2666 C C . ARG B 1 87 ? 11.719 26.562 -2.041 1 96.19 87 ARG B C 1
ATOM 2668 O O . ARG B 1 87 ? 12.289 26.578 -3.135 1 96.19 87 ARG B O 1
ATOM 2675 N N . ALA B 1 88 ? 12.312 26.312 -0.961 1 96.94 88 ALA B N 1
ATOM 2676 C CA . ALA B 1 88 ? 13.758 26.141 -0.906 1 96.94 88 ALA B CA 1
ATOM 2677 C C . ALA B 1 88 ? 14.172 24.734 -1.333 1 96.94 88 ALA B C 1
ATOM 2679 O O . ALA B 1 88 ? 15.352 24.469 -1.569 1 96.94 88 ALA B O 1
ATOM 2680 N N . ARG B 1 89 ? 13.242 23.828 -1.506 1 96.5 89 ARG B N 1
ATOM 2681 C CA . ARG B 1 89 ? 13.547 22.422 -1.798 1 96.5 89 ARG B CA 1
ATOM 2682 C C . ARG B 1 89 ? 14.117 22.266 -3.205 1 96.5 89 ARG B C 1
ATOM 2684 O O . ARG B 1 89 ? 13.641 22.906 -4.148 1 96.5 89 ARG B O 1
ATOM 2691 N N . ASP B 1 90 ? 15.164 21.438 -3.295 1 96.12 90 ASP B N 1
ATOM 2692 C CA . ASP B 1 90 ? 15.664 21.031 -4.605 1 96.12 90 ASP B CA 1
ATOM 2693 C C . ASP B 1 90 ? 14.594 20.297 -5.398 1 96.12 90 ASP B C 1
ATOM 2695 O O . ASP B 1 90 ? 13.773 19.578 -4.828 1 96.12 90 ASP B O 1
ATOM 2699 N N . PRO B 1 91 ? 14.688 20.453 -6.629 1 93.38 91 PRO B N 1
ATOM 2700 C CA . PRO B 1 91 ? 13.688 19.797 -7.477 1 93.38 91 PRO B CA 1
ATOM 2701 C C . PRO B 1 91 ? 13.555 18.297 -7.191 1 93.38 91 PRO B C 1
ATOM 2703 O O . PRO B 1 91 ? 12.438 17.781 -7.145 1 93.38 91 PRO B O 1
ATOM 2706 N N . ALA B 1 92 ? 14.625 17.641 -6.875 1 93 92 ALA B N 1
ATOM 2707 C CA . ALA B 1 92 ? 14.602 16.203 -6.629 1 93 92 ALA B CA 1
ATOM 2708 C C . ALA B 1 92 ? 13.859 15.875 -5.336 1 93 92 ALA B C 1
ATOM 2710 O O . ALA B 1 92 ? 13.258 14.805 -5.203 1 93 92 ALA B O 1
ATOM 2711 N N . ARG B 1 93 ? 13.789 16.812 -4.473 1 94.75 93 ARG B N 1
ATOM 2712 C CA . ARG B 1 93 ? 13.18 16.594 -3.164 1 94.75 93 ARG B CA 1
ATOM 2713 C C . ARG B 1 93 ? 11.727 17.047 -3.15 1 94.75 93 ARG B C 1
ATOM 2715 O O . ARG B 1 93 ? 11.047 16.953 -2.125 1 94.75 93 ARG B O 1
ATOM 2722 N N . ARG B 1 94 ? 11.281 17.516 -4.27 1 96.94 94 ARG B N 1
ATOM 2723 C CA . ARG B 1 94 ? 9.906 18 -4.387 1 96.94 94 ARG B CA 1
ATOM 2724 C C . ARG B 1 94 ? 8.977 16.891 -4.883 1 96.94 94 ARG B C 1
ATOM 2726 O O . ARG B 1 94 ? 7.762 16.953 -4.703 1 96.94 94 ARG B O 1
ATOM 2733 N N . ARG B 1 95 ? 9.648 15.914 -5.512 1 96.56 95 ARG B N 1
ATOM 2734 C CA . ARG B 1 95 ? 8.859 14.852 -6.117 1 96.56 95 ARG B CA 1
ATOM 2735 C C . ARG B 1 95 ? 8.484 13.789 -5.082 1 96.56 95 ARG B C 1
ATOM 2737 O O . ARG B 1 95 ? 9.312 13.406 -4.258 1 96.56 95 ARG B O 1
ATOM 2744 N N . ARG B 1 96 ? 7.219 13.391 -5.109 1 98 96 ARG B N 1
ATOM 2745 C CA . ARG B 1 96 ? 6.684 12.312 -4.285 1 98 96 ARG B CA 1
ATOM 2746 C C . ARG B 1 96 ? 6.961 12.562 -2.807 1 98 96 ARG B C 1
ATOM 2748 O O . ARG B 1 96 ? 7.367 11.656 -2.082 1 98 96 ARG B O 1
ATOM 2755 N N . LEU B 1 97 ? 6.75 13.805 -2.422 1 98.81 97 LEU B N 1
ATOM 2756 C CA . LEU B 1 97 ? 7.043 14.211 -1.054 1 98.81 97 LEU B CA 1
ATOM 2757 C C . LEU B 1 97 ? 5.887 13.859 -0.121 1 98.81 97 LEU B C 1
ATOM 2759 O O . LEU B 1 97 ? 4.73 14.164 -0.414 1 98.81 97 LEU B O 1
ATOM 2763 N N . TYR B 1 98 ? 6.129 13.195 0.87 1 98.88 98 TYR B N 1
ATOM 2764 C CA . TYR B 1 98 ? 5.301 12.961 2.049 1 98.88 98 TYR B CA 1
ATOM 2765 C C . TYR B 1 98 ? 6.012 13.43 3.314 1 98.88 98 TYR B C 1
ATOM 2767 O O . TYR B 1 98 ? 6.898 12.742 3.826 1 98.88 98 TYR B O 1
ATOM 2775 N N . TRP B 1 99 ? 5.668 14.664 3.773 1 98.94 99 TRP B N 1
ATOM 2776 C CA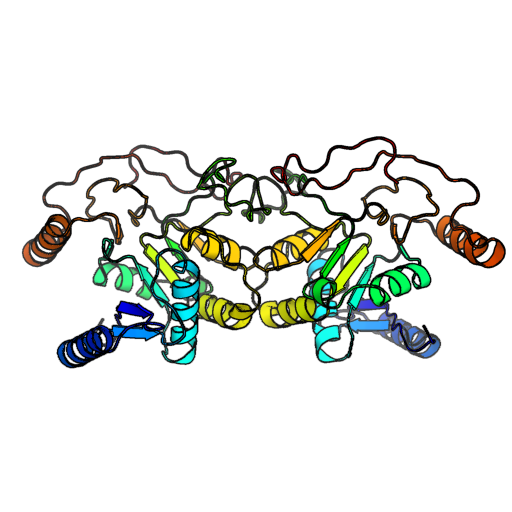 . TRP B 1 99 ? 6.406 15.391 4.805 1 98.94 99 TRP B CA 1
ATOM 2777 C C . TRP B 1 99 ? 5.547 15.594 6.047 1 98.94 99 TRP B C 1
ATOM 2779 O O . TRP B 1 99 ? 4.402 16.047 5.949 1 98.94 99 TRP B O 1
ATOM 2789 N N . GLY B 1 100 ? 6.051 15.172 7.176 1 98.81 100 GLY B N 1
ATOM 2790 C CA . GLY B 1 100 ? 5.371 15.289 8.453 1 98.81 100 GLY B CA 1
ATOM 2791 C C . GLY B 1 100 ? 6.078 14.555 9.578 1 98.81 100 GLY B C 1
ATOM 2792 O O . GLY B 1 100 ? 7.289 14.336 9.516 1 98.81 100 GLY B O 1
ATOM 2793 N N . PHE B 1 101 ? 5.422 14.336 10.648 1 98.81 101 PHE B N 1
ATOM 2794 C CA . PHE B 1 101 ? 5.922 13.578 11.789 1 98.81 101 PHE B CA 1
ATOM 2795 C C . PHE B 1 101 ? 5.465 12.125 11.711 1 98.81 101 PHE B C 1
ATOM 2797 O O . PHE B 1 101 ? 4.289 11.836 11.938 1 98.81 101 PHE B O 1
ATOM 2804 N N . PHE B 1 102 ? 6.43 11.219 11.477 1 98.69 102 PHE B N 1
ATOM 2805 C CA . PHE B 1 102 ? 6.066 9.836 11.164 1 98.69 102 PHE B CA 1
ATOM 2806 C C . PHE B 1 102 ? 6.109 8.969 12.422 1 98.69 102 PHE B C 1
ATOM 2808 O O . PHE B 1 102 ? 6.879 9.242 13.344 1 98.69 102 PHE B O 1
ATOM 2815 N N . SER B 1 103 ? 5.254 8.039 12.406 1 97.31 103 SER B N 1
ATOM 2816 C CA . SER B 1 103 ? 5.301 6.941 13.359 1 97.31 103 SER B CA 1
ATOM 2817 C C . SER B 1 103 ? 5.238 5.59 12.656 1 97.31 103 SER B C 1
ATOM 2819 O O . SER B 1 103 ? 4.492 5.422 11.688 1 97.31 103 SER B O 1
ATOM 2821 N N . GLY B 1 104 ? 6.031 4.684 13.031 1 95.62 104 GLY B N 1
ATOM 2822 C CA . GLY B 1 104 ? 5.996 3.314 12.539 1 95.62 104 GLY B CA 1
ATOM 2823 C C . GLY B 1 104 ? 5.738 2.295 13.633 1 95.62 104 GLY B C 1
ATOM 2824 O O . GLY B 1 104 ? 5.672 1.094 13.367 1 95.62 104 GLY B O 1
ATOM 2825 N N . ARG B 1 105 ? 5.5 2.768 14.797 1 94 105 ARG B N 1
ATOM 2826 C CA . ARG B 1 105 ? 5.355 1.87 15.938 1 94 105 ARG B CA 1
ATOM 2827 C C . ARG B 1 105 ? 3.932 1.893 16.484 1 94 105 ARG B C 1
ATOM 2829 O O . ARG B 1 105 ? 3.68 1.447 17.594 1 94 105 ARG B O 1
ATOM 2836 N N . GLY B 1 106 ? 3.08 2.523 15.703 1 90.62 106 GLY B N 1
ATOM 2837 C CA . GLY B 1 106 ? 1.688 2.508 16.125 1 90.62 106 GLY B CA 1
ATOM 2838 C C . GLY B 1 106 ? 1.094 1.113 16.172 1 90.62 106 GLY B C 1
ATOM 2839 O O . GLY B 1 106 ? 1.143 0.38 15.18 1 90.62 106 GLY B O 1
ATOM 2840 N N . ARG B 1 107 ? 0.539 0.763 17.234 1 85.88 107 ARG B N 1
ATOM 2841 C CA . ARG B 1 107 ? -0.011 -0.581 17.375 1 85.88 107 ARG B CA 1
ATOM 2842 C C . ARG B 1 107 ? -1.47 -0.626 16.938 1 85.88 107 ARG B C 1
ATOM 2844 O O . ARG B 1 107 ? -2.217 0.331 17.141 1 85.88 107 ARG B O 1
ATOM 2851 N N . VAL B 1 108 ? -1.7 -1.742 16.344 1 84.62 108 VAL B N 1
ATOM 2852 C CA . VAL B 1 108 ? -3.088 -1.995 15.969 1 84.62 108 VAL B CA 1
ATOM 2853 C C . VAL B 1 108 ? -3.887 -2.412 17.203 1 84.62 108 VAL B C 1
ATOM 2855 O O . VAL B 1 108 ? -3.453 -3.279 17.969 1 84.62 108 VAL B O 1
ATOM 2858 N N . ARG B 1 109 ? -4.887 -1.772 17.562 1 69.06 109 ARG B N 1
ATOM 2859 C CA . ARG B 1 109 ? -5.672 -2.074 18.766 1 69.06 109 ARG B CA 1
ATOM 2860 C C . ARG B 1 109 ? -6.418 -3.396 18.609 1 69.06 109 ARG B C 1
ATOM 2862 O O . ARG B 1 109 ? -7.168 -3.582 17.641 1 69.06 109 ARG B O 1
ATOM 2869 N N . PRO B 1 110 ? -5.859 -4.625 19.297 1 61.06 110 PRO B N 1
ATOM 2870 C CA . PRO B 1 110 ? -6.402 -5.977 19.109 1 61.06 110 PRO B CA 1
ATOM 2871 C C . PRO B 1 110 ? -7.902 -6.051 19.375 1 61.06 110 PRO B C 1
ATOM 2873 O O . PRO B 1 110 ? -8.609 -6.844 18.75 1 61.06 110 PRO B O 1
ATOM 2876 N N . GLY B 1 111 ? -8.477 -5.551 20.5 1 57.91 111 GLY B N 1
ATOM 2877 C CA . GLY B 1 111 ? -9.789 -5.883 21.031 1 57.91 111 GLY B CA 1
ATOM 2878 C C . GLY B 1 111 ? -10.641 -4.66 21.328 1 57.91 111 GLY B C 1
ATOM 2879 O O . GLY B 1 111 ? -10.188 -3.525 21.156 1 57.91 111 GLY B O 1
ATOM 2880 N N . GLY B 1 112 ? -12.125 -4.871 21.484 1 49.62 112 GLY B N 1
ATOM 2881 C CA . GLY B 1 112 ? -13.141 -3.938 21.953 1 49.62 112 GLY B CA 1
ATOM 2882 C C . GLY B 1 112 ? -13.688 -3.053 20.859 1 49.62 112 GLY B C 1
ATOM 2883 O O . GLY B 1 112 ? -13.773 -3.475 19.703 1 49.62 112 GLY B O 1
ATOM 2884 N N . ARG B 1 113 ? -14.094 -1.913 21.219 1 47.41 113 ARG B N 1
ATOM 2885 C CA . ARG B 1 113 ? -14.789 -0.914 20.406 1 47.41 113 ARG B CA 1
ATOM 2886 C C . ARG B 1 113 ? -13.898 -0.403 19.281 1 47.41 113 ARG B C 1
ATOM 2888 O O . ARG B 1 113 ? -14.398 0.074 18.25 1 47.41 113 ARG B O 1
ATOM 2895 N N . TRP B 1 114 ? -12.555 -0.607 19.438 1 48.47 114 TRP B N 1
ATOM 2896 C CA . TRP B 1 114 ? -11.641 0.084 18.531 1 48.47 114 TRP B CA 1
ATOM 2897 C C . TRP B 1 114 ? -10.961 -0.901 17.594 1 48.47 114 TRP B C 1
ATOM 2899 O O . TRP B 1 114 ? -10.016 -0.54 16.891 1 48.47 114 TRP B O 1
ATOM 2909 N N . ARG B 1 115 ? -11.344 -2.26 17.766 1 57.31 115 ARG B N 1
ATOM 2910 C CA . ARG B 1 115 ? -10.688 -3.229 16.891 1 57.31 115 ARG B CA 1
ATOM 2911 C C . ARG B 1 115 ? -10.883 -2.857 15.422 1 57.31 115 ARG B C 1
ATOM 2913 O O . ARG B 1 115 ? -12.016 -2.699 14.953 1 57.31 115 ARG B O 1
ATOM 2920 N N . GLU B 1 116 ? -9.727 -2.396 14.906 1 67.62 116 GLU B N 1
ATOM 2921 C CA . GLU B 1 116 ? -9.828 -2.273 13.453 1 67.62 116 GLU B CA 1
ATOM 2922 C C . GLU B 1 116 ? -9.727 -3.637 12.781 1 67.62 116 GLU B C 1
ATOM 2924 O O . GLU B 1 116 ? -8.688 -3.977 12.211 1 67.62 116 GLU B O 1
ATOM 2929 N N . ALA B 1 117 ? -10.766 -4.477 13.008 1 64.25 117 ALA B N 1
ATOM 2930 C CA . ALA B 1 117 ? -10.828 -5.852 12.523 1 64.25 117 ALA B CA 1
ATOM 2931 C C . ALA B 1 117 ? -10.414 -5.934 11.055 1 64.25 117 ALA B C 1
ATOM 2933 O O . ALA B 1 117 ? -9.93 -6.973 10.602 1 64.25 117 ALA B O 1
ATOM 2934 N N . ALA B 1 118 ? -10.383 -4.797 10.547 1 82 118 ALA B N 1
ATOM 2935 C CA . ALA B 1 118 ? -10.156 -4.844 9.102 1 82 118 ALA B CA 1
ATOM 2936 C C . ALA B 1 118 ? -8.672 -4.676 8.781 1 82 118 ALA B C 1
ATOM 2938 O O . ALA B 1 118 ? -8.242 -4.918 7.648 1 82 118 ALA B O 1
ATOM 2939 N N . TRP B 1 119 ? -7.871 -4.398 9.844 1 92.19 119 TRP B N 1
ATOM 2940 C CA . TRP B 1 119 ? -6.445 -4.238 9.562 1 92.19 119 TRP B CA 1
ATOM 2941 C C . TRP B 1 119 ? -5.746 -5.594 9.523 1 92.19 119 TRP B C 1
ATOM 2943 O O . TRP B 1 119 ? -5.605 -6.258 10.555 1 92.19 119 TRP B O 1
ATOM 2953 N N . GLN B 1 120 ? -5.27 -6.008 8.352 1 92.5 120 GLN B N 1
ATOM 2954 C CA . GLN B 1 120 ? -4.691 -7.336 8.164 1 92.5 120 GLN B CA 1
ATOM 2955 C C . GLN B 1 120 ? -3.291 -7.25 7.57 1 92.5 120 GLN B C 1
ATOM 2957 O O . GLN B 1 120 ? -2.756 -8.25 7.082 1 92.5 120 GLN B O 1
ATOM 2962 N N . LEU B 1 121 ? -2.641 -6.078 7.594 1 95.56 121 LEU B N 1
ATOM 2963 C CA . LEU B 1 121 ? -1.438 -5.855 6.801 1 95.56 121 LEU B CA 1
ATOM 2964 C C . LEU B 1 121 ? -0.185 -6.125 7.625 1 95.56 121 LEU B C 1
ATOM 2966 O O . LEU B 1 121 ? 0.83 -6.578 7.09 1 95.56 121 LEU B O 1
ATOM 2970 N N . CYS B 1 122 ? -0.232 -5.801 8.82 1 94.31 122 CYS B N 1
ATOM 2971 C CA . CYS B 1 122 ? 0.942 -5.805 9.688 1 94.31 122 CYS B CA 1
ATOM 2972 C C . CYS B 1 122 ? 0.536 -5.797 11.156 1 94.31 122 CYS B C 1
ATOM 2974 O O . CYS B 1 122 ? -0.566 -5.363 11.492 1 94.31 122 CYS B O 1
ATOM 2976 N N . ASP B 1 123 ? 1.44 -6.223 12.023 1 92.25 123 ASP B N 1
ATOM 2977 C CA . ASP B 1 123 ? 1.189 -6.176 13.461 1 92.25 123 ASP B CA 1
ATOM 2978 C C . ASP B 1 123 ? 1.086 -4.734 13.953 1 92.25 123 ASP B C 1
ATOM 2980 O O . ASP B 1 123 ? 0.406 -4.457 14.945 1 92.25 123 ASP B O 1
ATOM 2984 N N . TYR B 1 124 ? 1.782 -3.846 13.32 1 93.81 124 TYR B N 1
ATOM 2985 C CA . TYR B 1 124 ? 1.742 -2.402 13.516 1 93.81 124 TYR B CA 1
ATOM 2986 C C . TYR B 1 124 ? 1.107 -1.702 12.32 1 93.81 124 TYR B C 1
ATOM 2988 O O . TYR B 1 124 ? 0.976 -2.293 11.25 1 93.81 124 TYR B O 1
ATOM 2996 N N . TYR B 1 125 ? 0.616 -0.503 12.602 1 95.44 125 TYR B N 1
ATOM 2997 C CA . TYR B 1 125 ? 0.297 0.3 11.43 1 95.44 125 TYR B CA 1
ATOM 2998 C C . TYR B 1 125 ? 1.546 0.57 10.602 1 95.44 125 TYR B C 1
ATOM 3000 O O . TYR B 1 125 ? 2.658 0.595 11.133 1 95.44 125 TYR B O 1
ATOM 3008 N N . LEU B 1 126 ? 1.383 0.668 9.336 1 97.19 126 LEU B N 1
ATOM 3009 C CA . LEU B 1 126 ? 2.504 1.073 8.492 1 97.19 126 LEU B CA 1
ATOM 3010 C C . LEU B 1 126 ? 2.914 2.512 8.789 1 97.19 126 LEU B C 1
ATOM 3012 O O . LEU B 1 126 ? 2.137 3.275 9.367 1 97.19 126 LEU B O 1
ATOM 3016 N N . PRO B 1 127 ? 4.156 2.838 8.461 1 97.69 127 PRO B N 1
ATOM 3017 C CA . PRO B 1 127 ? 4.602 4.207 8.742 1 97.69 127 PRO B CA 1
ATOM 3018 C C . PRO B 1 127 ? 3.68 5.262 8.141 1 97.69 127 PRO B C 1
ATOM 3020 O O . PRO B 1 127 ? 3.336 5.184 6.957 1 97.69 127 PRO B O 1
ATOM 3023 N N . TYR B 1 128 ? 3.26 6.129 8.93 1 98.19 128 TYR B N 1
ATOM 3024 C CA . TYR B 1 128 ? 2.359 7.191 8.508 1 98.19 128 TYR B CA 1
ATOM 3025 C C . TYR B 1 128 ? 2.684 8.5 9.219 1 98.19 128 TYR B C 1
ATOM 3027 O O . TYR B 1 128 ? 3.201 8.492 10.336 1 98.19 128 TYR B O 1
ATOM 3035 N N . ALA B 1 129 ? 2.496 9.625 8.539 1 98.69 129 ALA B N 1
ATOM 3036 C CA . ALA B 1 129 ? 2.588 10.93 9.195 1 98.69 129 ALA B CA 1
ATOM 3037 C C . ALA B 1 129 ? 1.344 11.203 10.039 1 98.69 129 ALA B C 1
ATOM 3039 O O . ALA B 1 129 ? 0.217 11.023 9.57 1 98.69 129 ALA B O 1
ATOM 3040 N N . LEU B 1 130 ? 1.561 11.648 11.203 1 98.12 130 LEU B N 1
ATOM 3041 C CA . LEU B 1 130 ? 0.466 11.883 12.133 1 98.12 130 LEU B CA 1
ATOM 3042 C C . LEU B 1 130 ? -0.491 12.938 11.594 1 98.12 130 LEU B C 1
ATOM 3044 O O . LEU B 1 130 ? -0.061 13.906 10.961 1 98.12 130 LEU B O 1
ATOM 3048 N N . GLY B 1 131 ? -1.717 12.828 11.859 1 97.25 131 GLY B N 1
ATOM 3049 C CA . GLY B 1 131 ? -2.824 13.445 11.148 1 97.25 131 GLY B CA 1
ATOM 3050 C C . GLY B 1 131 ? -2.994 14.922 11.469 1 97.25 131 GLY B C 1
ATOM 3051 O O . GLY B 1 131 ? -3.721 15.633 10.773 1 97.25 131 GLY B O 1
ATOM 3052 N N . GLY B 1 132 ? -2.287 15.336 12.484 1 97.38 132 GLY B N 1
ATOM 3053 C CA . GLY B 1 132 ? -2.43 16.734 12.852 1 97.38 132 GLY B CA 1
ATOM 3054 C C . GLY B 1 132 ? -1.96 17.688 11.773 1 97.38 132 GLY B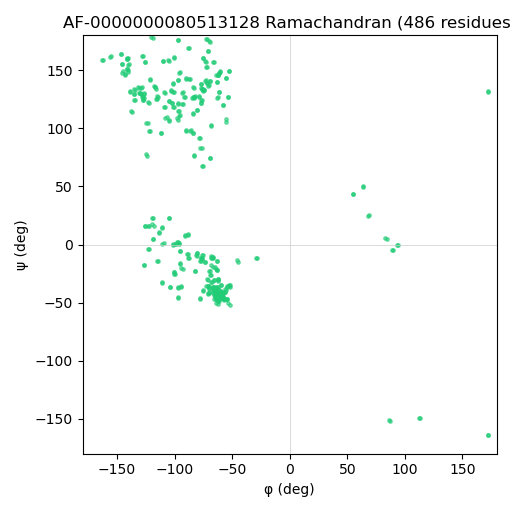 C 1
ATOM 3055 O O . GLY B 1 132 ? -2.311 18.875 11.781 1 97.38 132 GLY B O 1
ATOM 3056 N N . GLY B 1 133 ? -1.142 17.172 10.93 1 98.44 133 GLY B N 1
ATOM 3057 C CA . GLY B 1 133 ? -0.644 17.938 9.805 1 98.44 133 GLY B CA 1
ATOM 3058 C C . GLY B 1 133 ? 0.449 17.234 9.023 1 98.44 133 GLY B C 1
ATOM 3059 O O . GLY B 1 133 ? 1.404 16.719 9.609 1 98.44 133 GLY B O 1
ATOM 3060 N N . TYR B 1 134 ? 0.29 17.219 7.754 1 98.88 134 TYR B N 1
ATOM 3061 C CA . TYR B 1 134 ? 1.316 16.688 6.867 1 98.88 134 TYR B CA 1
ATOM 3062 C C . TYR B 1 134 ? 1.201 17.281 5.473 1 98.88 134 TYR B C 1
ATOM 3064 O O . TYR B 1 134 ? 0.172 17.875 5.129 1 98.88 134 TYR B O 1
ATOM 3072 N N . VAL B 1 135 ? 2.262 17.172 4.73 1 98.94 135 VAL B N 1
ATOM 3073 C CA . VAL B 1 135 ? 2.338 17.75 3.396 1 98.94 135 VAL B CA 1
ATOM 3074 C C . VAL B 1 135 ? 2.506 16.656 2.355 1 98.94 135 VAL B C 1
ATOM 3076 O O . VAL B 1 135 ? 3.279 15.711 2.559 1 98.94 135 VAL B O 1
ATOM 3079 N N . LEU B 1 136 ? 1.781 16.766 1.308 1 98.88 136 LEU B N 1
ATOM 3080 C CA . LEU B 1 136 ? 1.925 15.891 0.145 1 98.88 136 LEU B CA 1
ATOM 3081 C C . LEU B 1 136 ? 2.242 16.703 -1.106 1 98.88 136 LEU B C 1
ATOM 3083 O O . LEU B 1 136 ? 1.697 17.797 -1.299 1 98.88 136 LEU B O 1
ATOM 3087 N N . SER B 1 137 ? 3.082 16.172 -1.927 1 98.81 137 SER B N 1
ATOM 3088 C CA . SER B 1 137 ? 3.25 16.75 -3.256 1 98.81 137 SER B CA 1
ATOM 3089 C C . SER B 1 137 ? 2.074 16.406 -4.164 1 98.81 137 SER B C 1
ATOM 3091 O O . SER B 1 137 ? 1.367 15.422 -3.924 1 98.81 137 SER B O 1
ATOM 3093 N N . ALA B 1 138 ? 1.907 17.156 -5.203 1 98.44 138 ALA B N 1
ATOM 3094 C CA . ALA B 1 138 ? 0.774 17.031 -6.117 1 98.44 138 ALA B CA 1
ATOM 3095 C C . ALA B 1 138 ? 0.776 15.672 -6.805 1 98.44 138 ALA B C 1
ATOM 3097 O O . ALA B 1 138 ? -0.285 15.109 -7.078 1 98.44 138 ALA B O 1
ATOM 3098 N N . ASP B 1 139 ? 1.918 15.141 -7.129 1 98.31 139 ASP B N 1
ATOM 3099 C CA . ASP B 1 139 ? 1.98 13.859 -7.82 1 98.31 139 ASP B CA 1
ATOM 3100 C C . ASP B 1 139 ? 1.479 12.727 -6.926 1 98.31 139 ASP B C 1
ATOM 3102 O O . ASP B 1 139 ? 0.83 11.789 -7.398 1 98.31 139 ASP B O 1
ATOM 3106 N N . LEU B 1 140 ? 1.763 12.797 -5.613 1 98.81 140 LEU B N 1
ATOM 3107 C CA . LEU B 1 140 ? 1.201 11.805 -4.703 1 98.81 140 LEU B CA 1
ATOM 3108 C C . LEU B 1 140 ? -0.318 11.922 -4.645 1 98.81 140 LEU B C 1
ATOM 3110 O O . LEU B 1 140 ? -1.019 10.906 -4.566 1 98.81 140 LEU B O 1
ATOM 3114 N N . VAL B 1 141 ? -0.824 13.148 -4.66 1 98.88 141 VAL B N 1
ATOM 3115 C CA . VAL B 1 141 ? -2.268 13.359 -4.668 1 98.88 141 VAL B CA 1
ATOM 3116 C C . VAL B 1 141 ? -2.869 12.805 -5.953 1 98.88 141 VAL B C 1
ATOM 3118 O O . VAL B 1 141 ? -3.961 12.234 -5.938 1 98.88 141 VAL B O 1
ATOM 3121 N N . ARG B 1 142 ? -2.223 12.945 -7.055 1 98.56 142 ARG B N 1
ATOM 3122 C CA . ARG B 1 142 ? -2.67 12.383 -8.32 1 98.56 142 ARG B CA 1
ATOM 3123 C C . ARG B 1 142 ? -2.783 10.867 -8.234 1 98.56 142 ARG B C 1
ATOM 3125 O O . ARG B 1 142 ? -3.76 10.281 -8.711 1 98.56 142 ARG B O 1
ATOM 3132 N N . TYR B 1 143 ? -1.768 10.242 -7.656 1 98.69 143 TYR B N 1
ATOM 3133 C CA . TYR B 1 143 ? -1.843 8.805 -7.434 1 98.69 143 TYR B CA 1
ATOM 3134 C C . TYR B 1 143 ? -3.104 8.438 -6.656 1 98.69 143 TYR B C 1
ATOM 3136 O O . TYR B 1 143 ? -3.803 7.488 -7.008 1 98.69 143 TYR B O 1
ATOM 3144 N N . LEU B 1 144 ? -3.369 9.172 -5.578 1 98.75 144 LEU B N 1
ATOM 3145 C CA . LEU B 1 144 ? -4.535 8.891 -4.742 1 98.75 144 LEU B CA 1
ATOM 3146 C C . LEU B 1 144 ? -5.824 9.047 -5.543 1 98.75 144 LEU B C 1
ATOM 3148 O O . LEU B 1 144 ? -6.742 8.234 -5.406 1 98.75 144 LEU B O 1
ATOM 3152 N N . ARG B 1 145 ? -5.887 10.078 -6.32 1 98.44 145 ARG B N 1
ATOM 3153 C CA . ARG B 1 145 ? -7.07 10.273 -7.152 1 98.44 145 ARG B CA 1
ATOM 3154 C C . ARG B 1 145 ? -7.238 9.125 -8.141 1 98.44 145 ARG B C 1
ATOM 3156 O O . ARG B 1 145 ? -8.336 8.586 -8.289 1 98.44 145 ARG B O 1
ATOM 3163 N N . LEU B 1 146 ? -6.148 8.742 -8.789 1 97.56 146 LEU B N 1
ATOM 3164 C CA . LEU B 1 146 ? -6.195 7.68 -9.789 1 97.56 146 LEU B CA 1
ATOM 3165 C C . LEU B 1 146 ? -6.629 6.359 -9.156 1 97.56 146 LEU B C 1
ATOM 3167 O O . LEU B 1 146 ? -7.305 5.555 -9.797 1 97.56 146 LEU B O 1
ATOM 3171 N N . SER B 1 147 ? -6.316 6.184 -7.879 1 97.75 147 SER B N 1
ATOM 3172 C CA . SER B 1 147 ? -6.535 4.906 -7.211 1 97.75 147 SER B CA 1
ATOM 3173 C C . SER B 1 147 ? -7.789 4.945 -6.34 1 97.75 147 SER B C 1
ATOM 3175 O O . SER B 1 147 ? -8.125 3.957 -5.684 1 97.75 147 SER B O 1
ATOM 3177 N N . ARG B 1 148 ? -8.461 6.004 -6.289 1 97.12 148 ARG B N 1
ATOM 3178 C CA . ARG B 1 148 ? -9.469 6.312 -5.281 1 97.12 148 ARG B CA 1
ATOM 3179 C C . ARG B 1 148 ? -10.516 5.207 -5.203 1 97.12 148 ARG B C 1
ATOM 3181 O O . ARG B 1 148 ? -10.977 4.855 -4.113 1 97.12 148 ARG B O 1
ATOM 3188 N N . GLU B 1 149 ? -10.891 4.594 -6.305 1 96.38 149 GLU B N 1
ATOM 3189 C CA . GLU B 1 149 ? -11.977 3.615 -6.312 1 96.38 149 GLU B CA 1
ATOM 3190 C C . GLU B 1 149 ? -11.508 2.271 -5.754 1 96.38 149 GLU B C 1
ATOM 3192 O O . GLU B 1 149 ? -12.328 1.409 -5.434 1 96.38 149 GLU B O 1
ATOM 3197 N N . TYR B 1 150 ? -10.227 2.086 -5.641 1 97.88 150 TYR B N 1
ATOM 3198 C CA . TYR B 1 150 ? -9.68 0.795 -5.238 1 97.88 150 TYR B CA 1
ATOM 3199 C C . TYR B 1 150 ? -9.297 0.8 -3.766 1 97.88 150 TYR B C 1
ATOM 3201 O O . TYR B 1 150 ? -9.195 -0.258 -3.141 1 97.88 150 TYR B O 1
ATOM 3209 N N . LEU B 1 151 ? -9.031 1.98 -3.158 1 98 151 LEU B N 1
ATOM 3210 C CA . LEU B 1 151 ? -8.359 2.105 -1.872 1 98 151 LEU B CA 1
ATOM 3211 C C . LEU B 1 151 ? -9.297 1.729 -0.728 1 98 151 LEU B C 1
ATOM 3213 O O . LEU B 1 151 ? -10.461 2.131 -0.717 1 98 151 LEU B O 1
ATOM 3217 N N . ARG B 1 152 ? -8.789 0.928 0.161 1 96.31 152 ARG B N 1
ATOM 3218 C CA . ARG B 1 152 ? -9.5 0.607 1.395 1 96.31 152 ARG B CA 1
ATOM 3219 C C . ARG B 1 152 ? -9.406 1.755 2.395 1 96.31 152 ARG B C 1
ATOM 3221 O O . ARG B 1 152 ? -8.336 2.357 2.557 1 96.31 152 ARG B O 1
ATOM 3228 N N . ALA B 1 153 ? -10.531 2.049 3.066 1 94.19 153 ALA B N 1
ATOM 3229 C CA . ALA B 1 153 ? -10.539 3.078 4.105 1 94.19 153 ALA B CA 1
ATOM 3230 C C . ALA B 1 153 ? -10.523 2.453 5.496 1 94.19 153 ALA B C 1
ATOM 3232 O O . ALA B 1 153 ? -11.352 1.604 5.816 1 94.19 153 ALA B O 1
ATOM 3233 N N . TRP B 1 154 ? -9.547 2.768 6.285 1 93.62 154 TRP B N 1
ATOM 3234 C CA . TRP B 1 154 ? -9.508 2.393 7.695 1 93.62 154 TRP B CA 1
ATOM 3235 C C . TRP B 1 154 ? -10.008 3.533 8.578 1 93.62 154 TRP B C 1
ATOM 3237 O O . TRP B 1 154 ? -10.344 4.609 8.078 1 93.62 154 TRP B O 1
ATOM 3247 N N . HIS B 1 155 ? -10.094 3.303 9.828 1 89.94 155 HIS B N 1
ATOM 3248 C CA . HIS B 1 155 ? -10.734 4.23 10.758 1 89.94 155 HIS B CA 1
ATOM 3249 C C . HIS B 1 155 ? -9.969 5.551 10.828 1 89.94 155 HIS B C 1
ATOM 3251 O O . HIS B 1 155 ? -10.578 6.625 10.773 1 89.94 155 HIS B O 1
ATOM 3257 N N . SER B 1 156 ? -8.703 5.445 10.938 1 92.44 156 SER B N 1
ATOM 3258 C CA . SER B 1 156 ? -7.883 6.645 11.039 1 92.44 156 SER B CA 1
ATOM 3259 C C . SER B 1 156 ? -7.41 7.102 9.656 1 92.44 156 SER B C 1
ATOM 3261 O O . SER B 1 156 ? -6.805 6.328 8.914 1 92.44 156 SER B O 1
ATOM 3263 N N . GLU B 1 157 ? -7.684 8.367 9.391 1 95.69 157 GLU B N 1
ATOM 3264 C CA . GLU B 1 157 ? -7.375 8.867 8.055 1 95.69 157 GLU B CA 1
ATOM 3265 C C . GLU B 1 157 ? -5.867 8.891 7.809 1 95.69 157 GLU B C 1
ATOM 3267 O O . GLU B 1 157 ? -5.41 8.633 6.695 1 95.69 157 GLU B O 1
ATOM 3272 N N . ASP B 1 158 ? -5.074 9.25 8.859 1 97.06 158 ASP B N 1
ATOM 3273 C CA . ASP B 1 158 ? -3.629 9.312 8.672 1 97.06 158 ASP B CA 1
ATOM 3274 C C . ASP B 1 158 ? -3.031 7.918 8.523 1 97.06 158 ASP B C 1
ATOM 3276 O O . ASP B 1 158 ? -2.111 7.711 7.727 1 97.06 158 ASP B O 1
ATOM 3280 N N . VAL B 1 159 ? -3.594 6.898 9.258 1 96.25 159 VAL B N 1
ATOM 3281 C CA . VAL B 1 159 ? -3.201 5.5 9.086 1 96.25 159 VAL B CA 1
ATOM 3282 C C . VAL B 1 159 ? -3.533 5.035 7.672 1 96.25 159 VAL B C 1
ATOM 3284 O O . VAL B 1 159 ? -2.717 4.387 7.02 1 96.25 159 VAL B O 1
ATOM 3287 N N . SER B 1 160 ? -4.723 5.414 7.191 1 97.19 160 SER B N 1
ATOM 3288 C CA . SER B 1 160 ? -5.129 5.062 5.836 1 97.19 160 SER B CA 1
ATOM 3289 C C . SER B 1 160 ? -4.195 5.676 4.801 1 97.19 160 SER B C 1
ATOM 3291 O O . SER B 1 160 ? -3.793 5.012 3.846 1 97.19 160 SER B O 1
ATOM 3293 N N . LEU B 1 161 ? -3.854 6.926 5.031 1 98.62 161 LEU B N 1
ATOM 3294 C CA . LEU B 1 161 ? -2.951 7.598 4.102 1 98.62 161 LEU B CA 1
ATOM 3295 C C . LEU B 1 161 ? -1.599 6.895 4.051 1 98.62 161 LEU B C 1
ATOM 3297 O O . LEU B 1 161 ? -1.045 6.676 2.971 1 98.62 161 LEU B O 1
ATOM 3301 N N . GLY B 1 162 ? -1.082 6.566 5.227 1 98.5 162 GLY B N 1
ATOM 3302 C CA . GLY B 1 162 ? 0.151 5.797 5.266 1 98.5 162 GLY B CA 1
ATOM 3303 C C . GLY B 1 162 ? 0.064 4.492 4.496 1 98.5 162 GLY B C 1
ATOM 3304 O O . GLY B 1 162 ? 0.988 4.137 3.762 1 98.5 162 GLY B O 1
ATOM 3305 N N . ALA B 1 163 ? -1.033 3.809 4.602 1 98 163 ALA B N 1
ATOM 3306 C CA . ALA B 1 163 ? -1.25 2.543 3.906 1 98 163 ALA B CA 1
ATOM 3307 C C . ALA B 1 163 ? -1.404 2.764 2.404 1 98 163 ALA B C 1
ATOM 3309 O O . ALA B 1 163 ? -0.861 2.002 1.601 1 98 163 ALA B O 1
ATOM 3310 N N . TRP B 1 164 ? -2.137 3.82 2.039 1 98.75 164 TRP B N 1
ATOM 3311 C CA . TRP B 1 164 ? -2.377 4.121 0.632 1 98.75 164 TRP B CA 1
ATOM 3312 C C . TRP B 1 164 ? -1.069 4.414 -0.094 1 98.75 164 TRP B C 1
ATOM 3314 O O . TRP B 1 164 ? -0.925 4.102 -1.277 1 98.75 164 TRP B O 1
ATOM 3324 N N . LEU B 1 165 ? -0.114 4.961 0.603 1 98.75 165 LEU B N 1
ATOM 3325 C CA . LEU B 1 165 ? 1.135 5.379 -0.025 1 98.75 165 LEU B CA 1
ATOM 3326 C C . LEU B 1 165 ? 2.227 4.332 0.183 1 98.75 165 LEU B C 1
ATOM 3328 O O . LEU B 1 165 ? 3.34 4.48 -0.324 1 98.75 165 LEU B O 1
ATOM 3332 N N . ALA B 1 166 ? 1.93 3.262 0.848 1 98.12 166 ALA B N 1
ATOM 3333 C CA . ALA B 1 166 ? 2.912 2.242 1.207 1 98.12 166 ALA B CA 1
ATOM 3334 C C . ALA B 1 166 ? 3.561 1.645 -0.038 1 98.12 166 ALA B C 1
ATOM 3336 O O . ALA B 1 166 ? 4.777 1.446 -0.077 1 98.12 166 ALA B O 1
ATOM 3337 N N . PRO B 1 167 ? 2.789 1.381 -1.078 1 97.88 167 PRO B N 1
ATOM 3338 C CA . PRO B 1 167 ? 3.408 0.741 -2.242 1 97.88 167 PRO B CA 1
ATOM 3339 C C . PRO B 1 167 ? 4.145 1.733 -3.139 1 97.88 167 PRO B C 1
ATOM 3341 O O . PRO B 1 167 ? 4.812 1.329 -4.094 1 97.88 167 PRO B O 1
ATOM 3344 N N . VAL B 1 168 ? 4.027 2.994 -2.887 1 97.94 168 VAL B N 1
ATOM 3345 C CA . VAL B 1 168 ? 4.516 4.051 -3.77 1 97.94 168 VAL B CA 1
ATOM 3346 C C . VAL B 1 168 ? 5.98 4.352 -3.451 1 97.94 168 VAL B C 1
ATOM 3348 O O . VAL B 1 168 ? 6.402 4.258 -2.297 1 97.94 168 VAL B O 1
ATOM 3351 N N . ASP B 1 169 ? 6.723 4.621 -4.508 1 95.81 169 ASP B N 1
ATOM 3352 C CA . ASP B 1 169 ? 8.078 5.141 -4.32 1 95.81 169 ASP B CA 1
ATOM 3353 C C . ASP B 1 169 ? 8.047 6.559 -3.76 1 95.81 169 ASP B C 1
ATOM 3355 O O . ASP B 1 169 ? 8.398 7.516 -4.457 1 95.81 169 ASP B O 1
ATOM 3359 N N . VAL B 1 170 ? 7.746 6.672 -2.52 1 96.81 170 VAL B N 1
ATOM 3360 C CA . VAL B 1 170 ? 7.484 7.926 -1.82 1 96.81 170 VAL B CA 1
ATOM 3361 C C . VAL B 1 170 ? 8.75 8.383 -1.097 1 96.81 170 VAL B C 1
ATOM 3363 O O . VAL B 1 170 ? 9.531 7.562 -0.615 1 96.81 170 VAL B O 1
ATOM 3366 N N . GLN B 1 171 ? 8.977 9.672 -1.116 1 96.81 171 GLN B N 1
ATOM 3367 C CA . GLN B 1 171 ? 9.984 10.289 -0.257 1 96.81 171 GLN B CA 1
ATOM 3368 C C . GLN B 1 171 ? 9.375 10.719 1.076 1 96.81 171 GLN B C 1
ATOM 3370 O O . GLN B 1 171 ? 8.789 11.805 1.179 1 96.81 171 GLN B O 1
ATOM 3375 N N . ARG B 1 172 ? 9.562 9.898 2.068 1 97.69 172 ARG B N 1
ATOM 3376 C CA . ARG B 1 172 ? 9.078 10.211 3.408 1 97.69 172 ARG B CA 1
ATOM 3377 C C . ARG B 1 172 ? 10.078 11.078 4.164 1 97.69 172 ARG B C 1
ATOM 3379 O O . ARG B 1 172 ? 11.258 10.734 4.262 1 97.69 172 ARG B O 1
ATOM 3386 N N . GLU B 1 173 ? 9.594 12.141 4.633 1 98.25 173 GLU B N 1
ATOM 3387 C CA . GLU B 1 173 ? 10.445 13.039 5.41 1 98.25 173 GLU B CA 1
ATOM 3388 C C . GLU B 1 173 ? 9.867 13.297 6.797 1 98.25 173 GLU B C 1
ATOM 3390 O O . GLU B 1 173 ? 8.93 14.086 6.949 1 98.25 173 GLU B O 1
ATOM 3395 N N . HIS B 1 174 ? 10.484 12.648 7.738 1 98.69 174 HIS B N 1
ATOM 3396 C CA . HIS B 1 174 ? 10.141 12.914 9.133 1 98.69 174 HIS B CA 1
ATOM 3397 C C . HIS B 1 174 ? 10.719 14.25 9.594 1 98.69 174 HIS B C 1
ATOM 3399 O O . HIS B 1 174 ? 11.906 14.523 9.391 1 98.69 174 HIS B O 1
ATOM 3405 N N . ASP B 1 175 ? 9.867 15 10.227 1 98.75 175 ASP B N 1
ATOM 3406 C CA . ASP B 1 175 ? 10.305 16.312 10.688 1 98.75 175 ASP B CA 1
ATOM 3407 C C . ASP B 1 175 ? 9.781 16.594 12.094 1 98.75 175 ASP B C 1
ATOM 3409 O O . ASP B 1 175 ? 8.586 16.828 12.289 1 98.75 175 ASP B O 1
ATOM 3413 N N . PRO B 1 176 ? 10.641 16.703 13.062 1 98.44 176 PRO B N 1
ATOM 3414 C CA . PRO B 1 176 ? 10.219 16.938 14.438 1 98.44 176 PRO B CA 1
ATOM 3415 C C . PRO B 1 176 ? 9.594 18.328 14.633 1 98.44 176 PRO B C 1
ATOM 3417 O O . PRO B 1 176 ? 8.977 18.594 15.672 1 98.44 176 PRO B O 1
ATOM 3420 N N . ARG B 1 177 ? 9.68 19.172 13.711 1 98.69 177 ARG B N 1
ATOM 3421 C CA . ARG B 1 177 ? 9.07 20.5 13.812 1 98.69 177 ARG B CA 1
ATOM 3422 C C . ARG B 1 177 ? 7.562 20.422 13.594 1 98.69 177 ARG B C 1
ATOM 3424 O O . ARG B 1 177 ? 6.84 21.391 13.828 1 98.69 177 ARG B O 1
ATOM 3431 N N . PHE B 1 178 ? 7.129 19.266 13.109 1 98.81 178 PHE B N 1
ATOM 3432 C CA . PHE B 1 178 ? 5.703 18.969 13.125 1 98.81 178 PHE B CA 1
ATOM 3433 C C . PHE B 1 178 ? 5.277 18.406 14.477 1 98.81 178 PHE B C 1
ATOM 3435 O O . PHE B 1 178 ? 5.379 17.188 14.703 1 98.81 178 PHE B O 1
ATOM 3442 N N . ASP B 1 179 ? 4.789 19.234 15.312 1 98.5 179 ASP B N 1
ATOM 3443 C CA . ASP B 1 179 ? 4.199 18.797 16.578 1 98.5 179 ASP B CA 1
ATOM 3444 C C . ASP B 1 179 ? 2.75 18.359 16.375 1 98.5 179 ASP B C 1
ATOM 3446 O O . ASP B 1 179 ? 1.819 19.047 16.781 1 98.5 179 ASP B O 1
ATOM 3450 N N . THR B 1 180 ? 2.607 17.125 15.805 1 98.31 180 THR B N 1
ATOM 3451 C CA . THR B 1 180 ? 1.289 16.734 15.312 1 98.31 180 THR B CA 1
ATOM 3452 C C . THR B 1 180 ? 0.825 15.445 15.977 1 98.31 180 THR B C 1
ATOM 3454 O O . THR B 1 180 ? -0.088 14.781 15.477 1 98.31 180 THR B O 1
ATOM 3457 N N . GLU B 1 181 ? 1.482 15.078 17.078 1 95.06 181 GLU B N 1
ATOM 3458 C CA . GLU B 1 181 ? 1.051 13.906 17.844 1 95.06 181 GLU B CA 1
ATOM 3459 C C . GLU B 1 181 ? -0.286 14.164 18.531 1 95.06 181 GLU B C 1
ATOM 3461 O O . GLU B 1 181 ? -0.833 15.266 18.453 1 95.06 181 GLU B O 1
ATOM 3466 N N . TYR B 1 182 ? -0.845 13.133 19.156 1 91.19 182 TYR B N 1
ATOM 3467 C CA . TYR B 1 182 ? -2.152 13.203 19.797 1 91.19 182 TYR B CA 1
ATOM 3468 C C . TYR B 1 182 ? -2.117 14.133 21 1 91.19 182 TYR B C 1
ATOM 3470 O O . TYR B 1 182 ? -3.158 14.617 21.453 1 91.19 182 TYR B O 1
ATOM 3478 N N . LYS B 1 183 ? -0.929 14.352 21.438 1 93.88 183 LYS B N 1
ATOM 3479 C CA . LYS B 1 183 ? -0.673 15.359 22.469 1 93.88 183 LYS B CA 1
ATOM 3480 C C . LYS B 1 183 ? 0.476 16.281 22.062 1 93.88 183 LYS B C 1
ATOM 3482 O O . LYS B 1 183 ? 1.51 15.812 21.578 1 93.88 183 LYS B O 1
ATOM 3487 N N . SER B 1 184 ? 0.16 17.562 22.297 1 94.69 184 SER B N 1
ATOM 3488 C CA . SER B 1 184 ? 1.207 18.516 21.953 1 94.69 184 SER B CA 1
ATOM 3489 C C . SER B 1 184 ? 2.459 18.281 22.781 1 94.69 184 SER B C 1
ATOM 3491 O O . SER B 1 184 ? 2.367 18 23.984 1 94.69 184 SER B O 1
ATOM 3493 N N . ARG B 1 185 ? 3.613 18.516 22.219 1 96.88 185 ARG B N 1
ATOM 3494 C CA . ARG B 1 185 ? 4.895 18.406 22.906 1 96.88 185 ARG B CA 1
ATOM 3495 C C . ARG B 1 185 ? 5.301 19.734 23.531 1 96.88 185 ARG B C 1
ATOM 3497 O O . ARG B 1 185 ? 6.395 19.844 24.094 1 96.88 185 ARG B O 1
ATOM 3504 N N . GLY B 1 186 ? 4.465 20.719 23.531 1 95.75 186 GLY B N 1
ATOM 3505 C CA . GLY B 1 186 ? 4.762 22.031 24.078 1 95.75 186 GLY B CA 1
ATOM 3506 C C . GLY B 1 186 ? 4.836 23.125 23.031 1 95.75 186 GLY B C 1
ATOM 3507 O O . GLY B 1 186 ? 4.012 23.156 22.109 1 95.75 186 GLY B O 1
ATOM 3508 N N . CYS B 1 187 ? 5.637 24.047 23.312 1 97.19 187 CYS B N 1
ATOM 3509 C CA . CYS B 1 187 ? 5.863 25.125 22.359 1 97.19 187 CYS B CA 1
ATOM 3510 C C . CYS B 1 187 ? 7.348 25.297 22.062 1 97.19 187 CYS B C 1
ATOM 3512 O O . CYS B 1 187 ? 8.172 25.281 22.984 1 97.19 187 CYS B O 1
ATOM 3514 N N . ASN B 1 188 ? 7.664 25.266 20.891 1 97.56 188 ASN B N 1
ATOM 3515 C CA . ASN B 1 188 ? 9.016 25.453 20.375 1 97.56 188 ASN B CA 1
ATOM 3516 C C . ASN B 1 188 ? 9.039 26.391 19.156 1 97.56 188 ASN B C 1
ATOM 3518 O O . ASN B 1 188 ? 8.219 26.25 18.25 1 97.56 188 ASN B O 1
ATOM 3522 N N . ASN B 1 189 ? 9.93 27.312 19.141 1 97.5 189 ASN B N 1
ATOM 3523 C CA . ASN B 1 189 ? 9.945 28.344 18.109 1 97.5 189 ASN B CA 1
ATOM 3524 C C . ASN B 1 189 ? 10.305 27.766 16.75 1 97.5 189 ASN B C 1
ATOM 3526 O O . ASN B 1 189 ? 10.141 28.422 15.719 1 97.5 189 ASN B O 1
ATOM 3530 N N . GLN B 1 190 ? 10.75 26.562 16.734 1 97.62 190 GLN B N 1
ATOM 3531 C CA . GLN B 1 190 ? 11.109 25.922 15.469 1 97.62 190 GLN B CA 1
ATOM 3532 C C . GLN B 1 190 ? 9.898 25.25 14.836 1 97.62 190 GLN B C 1
ATOM 3534 O O . GLN B 1 190 ? 9.945 24.844 13.664 1 97.62 190 GLN B O 1
ATOM 3539 N N . TYR B 1 191 ? 8.812 25.109 15.539 1 98.38 191 TYR B N 1
ATOM 3540 C CA . TYR B 1 191 ? 7.676 24.328 15.055 1 98.38 191 TYR B CA 1
ATOM 3541 C C . TYR B 1 191 ? 7.082 24.953 13.797 1 98.38 191 TYR B C 1
ATOM 3543 O O . TYR B 1 191 ? 6.984 26.172 13.688 1 98.38 191 TYR B O 1
ATOM 3551 N N . LEU B 1 192 ? 6.73 24.125 12.914 1 98.5 192 LEU B N 1
ATOM 3552 C CA . LEU B 1 192 ? 6.027 24.516 11.695 1 98.5 192 LEU B CA 1
ATOM 3553 C C . LEU B 1 192 ? 4.523 24.328 11.852 1 98.5 192 LEU B C 1
ATOM 3555 O O . LEU B 1 192 ? 3.736 25.156 11.398 1 98.5 192 LEU B O 1
ATOM 3559 N N . VAL B 1 193 ? 4.145 23.188 12.383 1 98.69 193 VAL B N 1
ATOM 3560 C CA . VAL B 1 193 ? 2.752 22.844 12.648 1 98.69 193 VAL B CA 1
ATOM 3561 C C . VAL B 1 193 ? 2.605 22.344 14.086 1 98.69 193 VAL B C 1
ATOM 3563 O O . VAL B 1 193 ? 3.414 21.547 14.562 1 98.69 193 VAL B O 1
ATOM 3566 N N . THR B 1 194 ? 1.666 22.875 14.805 1 98.19 194 THR B N 1
ATOM 3567 C CA . THR B 1 194 ? 1.347 22.438 16.156 1 98.19 194 THR B CA 1
ATOM 3568 C C . THR B 1 194 ? -0.112 22 16.25 1 98.19 194 THR B C 1
ATOM 3570 O O . THR B 1 194 ? -1.019 22.781 15.922 1 98.19 194 THR B O 1
ATOM 3573 N N . HIS B 1 195 ? -0.277 20.797 16.641 1 98 195 HIS B N 1
ATOM 3574 C CA . HIS B 1 195 ? -1.608 20.203 16.734 1 98 195 HIS B CA 1
ATOM 3575 C C . HIS B 1 195 ? -2.107 20.203 18.172 1 98 195 HIS B C 1
ATOM 3577 O O . HIS B 1 195 ? -1.325 20.391 19.109 1 98 195 HIS B O 1
ATOM 3583 N N . LYS B 1 196 ? -3.443 20.062 18.391 1 97.31 196 LYS B N 1
ATOM 3584 C CA . LYS B 1 196 ? -4.121 20.062 19.688 1 97.31 196 LYS B CA 1
ATOM 3585 C C . LYS B 1 196 ? -3.969 21.406 20.391 1 97.31 196 LYS B C 1
ATOM 3587 O O . LYS B 1 196 ? -3.557 21.469 21.547 1 97.31 196 LYS B O 1
ATOM 3592 N N . GLN B 1 197 ? -4.277 22.422 19.625 1 96.62 197 GLN B N 1
ATOM 3593 C CA . GLN B 1 197 ? -4.223 23.781 20.141 1 96.62 197 GLN B CA 1
ATOM 3594 C C . GLN B 1 197 ? -5.613 24.297 20.5 1 96.62 197 GLN B C 1
ATOM 3596 O O . GLN B 1 197 ? -6.555 24.156 19.719 1 96.62 197 GLN B O 1
ATOM 3601 N N . SER B 1 198 ? -5.699 24.844 21.672 1 95.75 198 SER B N 1
ATOM 3602 C CA . SER B 1 198 ? -6.93 25.547 22.016 1 95.75 198 SER B CA 1
ATOM 3603 C C . SER B 1 198 ? -7.055 26.844 21.234 1 95.75 198 SER B C 1
ATOM 3605 O O . SER B 1 198 ? -6.086 27.312 20.625 1 95.75 198 SER B O 1
ATOM 3607 N N . LEU B 1 199 ? -8.242 27.375 21.281 1 96 199 LEU B N 1
ATOM 3608 C CA . LEU B 1 199 ? -8.438 28.672 20.656 1 96 199 LEU B CA 1
ATOM 3609 C C . LEU B 1 199 ? -7.496 29.719 21.266 1 96 199 LEU B C 1
ATOM 3611 O O . LEU B 1 199 ? -6.902 30.516 20.531 1 96 199 LEU B O 1
ATOM 3615 N N . GLU B 1 200 ? -7.367 29.672 22.547 1 95.62 200 GLU B N 1
ATOM 3616 C CA . GLU B 1 200 ? -6.484 30.594 23.25 1 95.62 200 GLU B CA 1
ATOM 3617 C C . GLU B 1 200 ? -5.035 30.406 22.812 1 95.62 200 GLU B C 1
ATOM 3619 O O . GLU B 1 200 ? -4.316 31.391 22.594 1 95.62 200 GLU B O 1
ATOM 3624 N N . ASP B 1 201 ? -4.641 29.188 22.688 1 94.56 201 ASP B N 1
ATOM 3625 C CA . ASP B 1 201 ? -3.291 28.891 22.234 1 94.56 201 ASP B CA 1
ATOM 3626 C C . ASP B 1 201 ? -3.039 29.484 20.844 1 94.56 201 ASP B C 1
ATOM 3628 O O . ASP B 1 201 ? -1.99 30.078 20.594 1 94.56 201 ASP B O 1
ATOM 3632 N N . MET B 1 202 ? -3.994 29.328 19.984 1 95.75 202 MET B N 1
ATOM 3633 C CA . MET B 1 202 ? -3.85 29.781 18.594 1 95.75 202 MET B CA 1
ATOM 3634 C C . MET B 1 202 ? -3.732 31.312 18.547 1 95.75 202 MET B C 1
ATOM 3636 O O . MET B 1 202 ? -2.877 31.844 17.844 1 95.75 202 MET B O 1
ATOM 3640 N N . LEU B 1 203 ? -4.598 31.906 19.297 1 96.44 203 LEU B N 1
ATOM 3641 C CA . LEU B 1 203 ? -4.586 33.375 19.312 1 96.44 203 LEU B CA 1
ATOM 3642 C C . LEU B 1 203 ? -3.283 33.906 19.906 1 96.44 203 LEU B C 1
ATOM 3644 O O . LEU B 1 203 ? -2.719 34.875 19.406 1 96.44 203 LEU B O 1
ATOM 3648 N N . GLU B 1 204 ? -2.854 33.281 20.953 1 95.94 204 GLU B N 1
ATOM 3649 C CA . GLU B 1 204 ? -1.597 33.688 21.578 1 95.94 204 GLU B CA 1
ATOM 3650 C C . GLU B 1 204 ? -0.423 33.5 20.625 1 95.94 204 GLU B C 1
ATOM 3652 O O . GLU B 1 204 ? 0.422 34.406 20.484 1 95.94 204 GLU B O 1
ATOM 3657 N N . LYS B 1 205 ? -0.327 32.375 19.969 1 96.38 205 LYS B N 1
ATOM 3658 C CA . LYS B 1 205 ? 0.745 32.094 19 1 96.38 205 LYS B CA 1
ATOM 3659 C C . LYS B 1 205 ? 0.716 33.125 17.859 1 96.38 205 LYS B C 1
ATOM 3661 O O . LYS B 1 205 ? 1.762 33.625 17.453 1 96.38 205 LYS B O 1
ATOM 3666 N N . HIS B 1 206 ? -0.482 33.375 17.359 1 95.69 206 HIS B N 1
ATOM 3667 C CA . HIS B 1 206 ? -0.619 34.344 16.297 1 95.69 206 HIS B CA 1
ATOM 3668 C C . HIS B 1 206 ? -0.135 35.719 16.75 1 95.69 206 HIS B C 1
ATOM 3670 O O . HIS B 1 206 ? 0.597 36.406 16.016 1 95.69 206 HIS B O 1
ATOM 3676 N N . ARG B 1 207 ? -0.543 36.125 17.953 1 96.06 207 ARG B N 1
ATOM 3677 C CA . ARG B 1 207 ? -0.164 37.406 18.5 1 96.06 207 ARG B CA 1
ATOM 3678 C C . ARG B 1 207 ? 1.345 37.5 18.688 1 96.06 207 ARG B C 1
ATOM 3680 O O . ARG B 1 207 ? 1.972 38.469 18.281 1 96.06 207 ARG B O 1
ATOM 3687 N N . THR B 1 208 ? 1.877 36.531 19.328 1 96.19 208 THR B N 1
ATOM 3688 C CA . THR B 1 208 ? 3.309 36.5 19.594 1 96.19 208 THR B CA 1
ATOM 3689 C C . THR B 1 208 ? 4.109 36.531 18.297 1 96.19 208 THR B C 1
ATOM 3691 O O . THR B 1 208 ? 5.113 37.25 18.188 1 96.19 208 THR B O 1
ATOM 3694 N N . LEU B 1 209 ? 3.66 35.781 17.266 1 95.62 209 LEU B N 1
ATOM 3695 C CA . LEU B 1 209 ? 4.328 35.75 15.969 1 95.62 209 LEU B CA 1
ATOM 3696 C C . LEU B 1 209 ? 4.273 37.094 15.289 1 95.6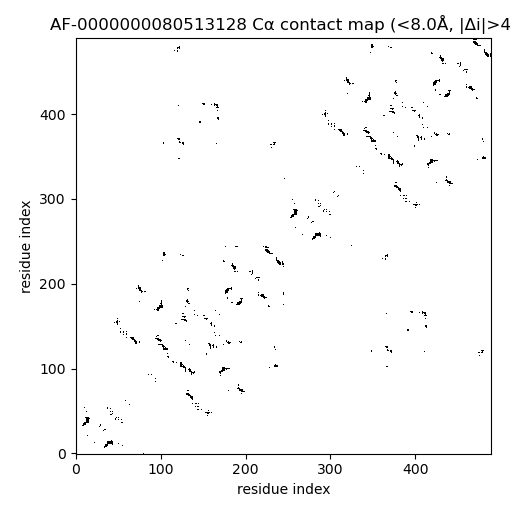2 209 LEU B C 1
ATOM 3698 O O . LEU B 1 209 ? 5.27 37.562 14.734 1 95.62 209 LEU B O 1
ATOM 3702 N N . THR B 1 210 ? 3.127 37.75 15.359 1 95.06 210 THR B N 1
ATOM 3703 C CA . THR B 1 210 ? 2.914 39 14.68 1 95.06 210 THR B CA 1
ATOM 3704 C C . THR B 1 210 ? 3.689 40.125 15.367 1 95.06 210 THR B C 1
ATOM 3706 O O . THR B 1 210 ? 4.238 41 14.703 1 95.06 210 THR B O 1
ATOM 3709 N N . HIS B 1 211 ? 3.789 40.062 16.672 1 96.5 211 HIS B N 1
ATOM 3710 C CA . HIS B 1 211 ? 4.344 41.188 17.422 1 96.5 211 HIS B CA 1
ATOM 3711 C C . HIS B 1 211 ? 5.824 40.969 17.719 1 96.5 211 HIS B C 1
ATOM 3713 O O . HIS B 1 211 ? 6.598 41.938 17.75 1 96.5 211 HIS B O 1
ATOM 3719 N N . GLU B 1 212 ? 6.156 39.719 17.984 1 95.81 212 GLU B N 1
ATOM 3720 C CA . GLU B 1 212 ? 7.512 39.469 18.453 1 95.81 212 GLU B CA 1
ATOM 3721 C C . GLU B 1 212 ? 8.297 38.625 17.438 1 95.81 212 GLU B C 1
ATOM 3723 O O . GLU B 1 212 ? 9.516 38.469 17.578 1 95.81 212 GLU B O 1
ATOM 3728 N N . GLY B 1 213 ? 7.625 38.031 16.5 1 94.25 213 GLY B N 1
ATOM 3729 C CA . GLY B 1 213 ? 8.289 37.281 15.469 1 94.25 213 GLY B CA 1
ATOM 3730 C C . GLY B 1 213 ? 8.609 35.844 15.891 1 94.25 213 GLY B C 1
ATOM 3731 O O . GLY B 1 213 ? 9.344 35.125 15.203 1 94.25 213 GLY B O 1
ATOM 3732 N N . ARG B 1 214 ? 8.141 35.531 17.047 1 95.56 214 ARG B N 1
ATOM 3733 C CA . ARG B 1 214 ? 8.367 34.156 17.516 1 95.56 214 ARG B CA 1
ATOM 3734 C C . ARG B 1 214 ? 7.055 33.5 17.906 1 95.56 214 ARG B C 1
ATOM 3736 O O . ARG B 1 214 ? 6.078 34.156 18.234 1 95.56 214 ARG B O 1
ATOM 3743 N N . LEU B 1 215 ? 7.047 32.156 17.891 1 95.75 215 LEU B N 1
ATOM 3744 C CA . LEU B 1 215 ? 5.84 31.375 18.156 1 95.75 215 LEU B CA 1
ATOM 3745 C C . LEU B 1 215 ? 5.508 31.375 19.641 1 95.75 215 LEU B C 1
ATOM 3747 O O . LEU B 1 215 ? 4.34 31.484 20.016 1 95.75 215 LEU B O 1
ATOM 3751 N N . CYS B 1 216 ? 6.586 31.281 20.484 1 95.75 216 CYS B N 1
ATOM 3752 C CA . CYS B 1 216 ? 6.395 31.062 21.922 1 95.75 216 CYS B CA 1
ATOM 3753 C C . CYS B 1 216 ? 6.926 32.25 22.719 1 95.75 216 CYS B C 1
ATOM 3755 O O . CYS B 1 216 ? 8.031 32.719 22.469 1 95.75 216 CYS B O 1
ATOM 3757 N N . LYS B 1 217 ? 6.16 32.656 23.656 1 93.44 217 LYS B N 1
ATOM 3758 C CA . LYS B 1 217 ? 6.723 33.594 24.641 1 93.44 217 LYS B CA 1
ATOM 3759 C C . LYS B 1 217 ? 7.848 32.938 25.438 1 93.44 217 LYS B C 1
ATOM 3761 O O . LYS B 1 217 ? 8.898 33.531 25.641 1 93.44 217 LYS B O 1
ATOM 3766 N N . ARG B 1 218 ? 7.551 31.812 25.828 1 94.06 218 ARG B N 1
ATOM 3767 C CA . ARG B 1 218 ? 8.516 30.922 26.469 1 94.06 218 ARG B CA 1
ATOM 3768 C C . ARG B 1 218 ? 8.414 29.5 25.922 1 94.06 218 ARG B C 1
ATOM 3770 O O . ARG B 1 218 ? 7.316 28.938 25.844 1 94.06 218 ARG B O 1
ATOM 3777 N N . GLU B 1 219 ? 9.508 28.953 25.531 1 96.5 219 GLU B N 1
ATOM 3778 C CA . GLU B 1 219 ? 9.484 27.578 25.047 1 96.5 219 GLU B CA 1
ATOM 3779 C C . GLU B 1 219 ? 9.266 26.594 26.188 1 96.5 219 GLU B C 1
ATOM 3781 O O . GLU B 1 219 ? 9.789 26.781 27.281 1 96.5 219 GLU B O 1
ATOM 3786 N N . VAL B 1 220 ? 8.516 25.656 25.984 1 95.94 220 VAL B N 1
ATOM 3787 C CA . VAL B 1 220 ? 8.211 24.625 26.953 1 95.94 220 VAL B CA 1
ATOM 3788 C C . VAL B 1 220 ? 8.188 23.25 26.266 1 95.94 220 VAL B C 1
ATOM 3790 O O . VAL B 1 220 ? 7.664 23.125 25.156 1 95.94 220 VAL B O 1
ATOM 3793 N N . GLN B 1 221 ? 8.836 22.297 26.844 1 96.25 221 GLN B N 1
ATOM 3794 C CA . GLN B 1 221 ? 8.766 20.922 26.359 1 96.25 221 GLN B CA 1
ATOM 3795 C C . GLN B 1 221 ? 7.984 20.047 27.328 1 96.25 221 GLN B C 1
ATOM 3797 O O . GLN B 1 221 ? 8.391 19.859 28.469 1 96.25 221 GLN B O 1
ATOM 3802 N N . LEU B 1 222 ? 6.938 19.531 26.844 1 96.25 222 LEU B N 1
ATOM 3803 C CA . LEU B 1 222 ? 6.055 18.734 27.688 1 96.25 222 LEU B CA 1
ATOM 3804 C C . LEU B 1 222 ? 6.293 17.25 27.484 1 96.25 222 LEU B C 1
ATOM 3806 O O . LEU B 1 222 ? 5.898 16.422 28.312 1 96.25 222 LEU B O 1
ATOM 3810 N N . ARG B 1 223 ? 6.797 16.875 26.328 1 95.69 223 ARG B N 1
ATOM 3811 C CA . ARG B 1 223 ? 7.086 15.492 25.953 1 95.69 223 ARG B CA 1
ATOM 3812 C C . ARG B 1 223 ? 8.328 15.406 25.062 1 95.69 223 ARG B C 1
ATOM 3814 O O . ARG B 1 223 ? 8.578 16.312 24.266 1 95.69 223 ARG B O 1
ATOM 3821 N N . LEU B 1 224 ? 9.008 14.336 25.219 1 97.19 224 LEU B N 1
ATOM 3822 C CA . LEU B 1 224 ? 10.18 14.133 24.359 1 97.19 224 LEU B CA 1
ATOM 3823 C C . LEU B 1 224 ? 9.758 13.805 22.938 1 97.19 224 LEU B C 1
ATOM 3825 O O . LEU B 1 224 ? 8.625 13.391 22.703 1 97.19 224 LEU B O 1
ATOM 3829 N N . SER B 1 225 ? 10.633 14.055 22.062 1 97.69 225 SER B N 1
ATOM 3830 C CA . SER B 1 225 ? 10.43 13.781 20.641 1 97.69 225 SER B CA 1
ATOM 3831 C C . SER B 1 225 ? 11.461 12.789 20.125 1 97.69 225 SER B C 1
ATOM 3833 O O . SER B 1 225 ? 12.188 12.164 20.891 1 97.69 225 SER B O 1
ATOM 3835 N N . TYR B 1 226 ? 11.344 12.43 18.828 1 98.12 226 TYR B N 1
ATOM 3836 C CA . TYR B 1 226 ? 12.289 11.492 18.219 1 98.12 226 TYR B CA 1
ATOM 3837 C C . TYR B 1 226 ? 12.547 11.836 16.766 1 98.12 226 TYR B C 1
ATOM 3839 O O . TYR B 1 226 ? 11.781 12.594 16.156 1 98.12 226 TYR B O 1
ATOM 3847 N N . VAL B 1 227 ? 13.68 11.422 16.297 1 98.25 227 VAL B N 1
ATOM 3848 C CA . VAL B 1 227 ? 13.961 11.352 14.859 1 98.25 227 VAL B CA 1
ATOM 3849 C C . VAL B 1 227 ? 13.711 9.93 14.352 1 98.25 227 VAL B C 1
ATOM 3851 O O . VAL B 1 227 ? 14.234 8.961 14.914 1 98.25 227 VAL B O 1
ATOM 3854 N N . TYR B 1 228 ? 12.844 9.867 13.422 1 97.88 228 TYR B N 1
ATOM 3855 C CA . TYR B 1 228 ? 12.508 8.555 12.891 1 97.88 228 TYR B CA 1
ATOM 3856 C C . TYR B 1 228 ? 13.742 7.855 12.336 1 97.88 228 TYR B C 1
ATOM 3858 O O . TYR B 1 228 ? 14.438 8.391 11.469 1 97.88 228 TYR B O 1
ATOM 3866 N N . ASP B 1 229 ? 14.086 6.711 12.852 1 95.81 229 ASP B N 1
ATOM 3867 C CA . ASP B 1 229 ? 15.211 5.918 12.367 1 95.81 229 ASP B CA 1
ATOM 3868 C C . ASP B 1 229 ? 14.789 5.008 11.211 1 95.81 229 ASP B C 1
ATOM 3870 O O . ASP B 1 229 ? 14.32 3.889 11.438 1 95.81 229 ASP B O 1
ATOM 3874 N N . TRP B 1 230 ? 15.023 5.395 9.984 1 93.44 230 TRP B N 1
ATOM 3875 C CA . TRP B 1 230 ? 14.594 4.66 8.805 1 93.44 230 TRP B CA 1
ATOM 3876 C C . TRP B 1 230 ? 15.469 3.438 8.57 1 93.44 230 TRP B C 1
ATOM 3878 O O . TRP B 1 230 ? 15.164 2.602 7.715 1 93.44 230 TRP B O 1
ATOM 3888 N N . SER B 1 231 ? 16.562 3.322 9.305 1 89.69 231 SER B N 1
ATOM 3889 C CA . SER B 1 231 ? 17.469 2.184 9.148 1 89.69 231 SER B CA 1
ATOM 3890 C C . SER B 1 231 ? 17.062 1.026 10.055 1 89.69 231 SER B C 1
ATOM 3892 O O . SER B 1 231 ? 17.578 -0.081 9.938 1 89.69 231 SER B O 1
ATOM 3894 N N . ALA B 1 232 ? 16.125 1.265 10.914 1 90.56 232 ALA B N 1
ATOM 3895 C CA . ALA B 1 232 ? 15.633 0.245 11.828 1 90.56 232 ALA B CA 1
ATOM 3896 C C . ALA B 1 232 ? 14.258 -0.264 11.391 1 90.56 232 ALA B C 1
ATOM 3898 O O . ALA B 1 232 ? 13.555 0.401 10.625 1 90.56 232 ALA B O 1
ATOM 3899 N N . PRO B 1 233 ? 13.922 -1.527 11.891 1 90.56 233 PRO B N 1
ATOM 3900 C CA . PRO B 1 233 ? 12.523 -1.924 11.688 1 90.56 233 PRO B CA 1
ATOM 3901 C C . PRO B 1 233 ? 11.539 -0.904 12.258 1 90.56 233 PRO B C 1
ATOM 3903 O O . PRO B 1 233 ? 11.797 -0.296 13.297 1 90.56 233 PRO B O 1
ATOM 3906 N N . PRO B 1 234 ? 10.461 -0.717 11.586 1 93.06 234 PRO B N 1
ATOM 3907 C CA . PRO B 1 234 ? 9.516 0.336 11.969 1 93.06 234 PRO B CA 1
ATOM 3908 C C . PRO B 1 234 ? 9.117 0.264 13.445 1 93.06 234 PRO B C 1
ATOM 3910 O O . PRO B 1 234 ? 8.969 1.299 14.094 1 93.06 234 PRO B O 1
ATOM 3913 N N . SER B 1 235 ? 9 -0.948 14.023 1 92 235 SER B N 1
ATOM 3914 C CA . SER B 1 235 ? 8.609 -1.073 15.422 1 92 235 SER B CA 1
ATOM 3915 C C . SER B 1 235 ? 9.641 -0.438 16.344 1 92 235 SER B C 1
ATOM 3917 O O . SER B 1 235 ? 9.367 -0.186 17.516 1 92 235 SER B O 1
ATOM 3919 N N . GLN B 1 236 ? 10.805 -0.155 15.836 1 93.81 236 GLN B N 1
ATOM 3920 C CA . GLN B 1 236 ? 11.914 0.373 16.625 1 93.81 236 GLN B CA 1
ATOM 3921 C C . GLN B 1 236 ? 12.336 1.752 16.141 1 93.81 236 GLN B C 1
ATOM 3923 O O . GLN B 1 236 ? 13.414 2.24 16.484 1 93.81 236 GLN B O 1
ATOM 3928 N N . CYS B 1 237 ? 11.555 2.355 15.414 1 94.56 237 CYS B N 1
ATOM 3929 C CA . CYS B 1 237 ? 11.914 3.566 14.688 1 94.56 237 CYS B CA 1
ATOM 3930 C C . CYS B 1 237 ? 12.07 4.75 15.641 1 94.56 237 CYS B C 1
ATOM 3932 O O . CYS B 1 237 ? 12.82 5.684 15.352 1 94.56 237 CYS B O 1
ATOM 3934 N N . CYS B 1 238 ? 11.375 4.746 16.656 1 96.31 238 CYS B N 1
ATOM 3935 C CA . CYS B 1 238 ? 11.016 6.02 17.266 1 96.31 238 CYS B CA 1
ATOM 3936 C C . CYS B 1 238 ? 11.453 6.074 18.719 1 96.31 238 CYS B C 1
ATOM 3938 O O . CYS B 1 238 ? 10.617 6.051 19.625 1 96.31 238 CYS B O 1
ATOM 3940 N N . GLN B 1 239 ? 12.664 6.266 18.922 1 96.12 239 GLN B N 1
ATOM 3941 C CA . GLN B 1 239 ? 13.172 6.402 20.297 1 96.12 239 GLN B CA 1
ATOM 3942 C C . GLN B 1 239 ? 13.219 7.867 20.719 1 96.12 239 GLN B C 1
ATOM 3944 O O . GLN B 1 239 ? 13.922 8.68 20.109 1 96.12 239 GLN B O 1
ATOM 3949 N N . ARG B 1 240 ? 12.531 8.172 21.734 1 96.81 240 ARG B N 1
ATOM 3950 C CA . ARG B 1 240 ? 12.461 9.555 22.203 1 96.81 240 ARG B CA 1
ATOM 3951 C C . ARG B 1 240 ? 13.734 9.953 22.938 1 96.81 240 ARG B C 1
ATOM 3953 O O . ARG B 1 240 ? 14.289 9.156 23.703 1 96.81 240 ARG B O 1
ATOM 3960 N N . LYS B 1 241 ? 14.188 11.086 22.594 1 96.25 241 LYS B N 1
ATOM 3961 C CA . LYS B 1 241 ? 15.43 11.594 23.188 1 96.25 241 LYS B CA 1
ATOM 3962 C C . LYS B 1 241 ? 15.336 13.094 23.453 1 96.25 241 LYS B C 1
ATOM 3964 O O . LYS B 1 241 ? 14.469 13.773 22.906 1 96.25 241 LYS B O 1
ATOM 3969 N N . GLU B 1 242 ? 16.203 13.516 24.328 1 94.44 242 GLU B N 1
ATOM 3970 C CA . GLU B 1 242 ? 16.297 14.945 24.609 1 94.44 242 GLU B CA 1
ATOM 3971 C C . GLU B 1 242 ? 16.953 15.688 23.453 1 94.44 242 GLU B C 1
ATOM 3973 O O . GLU B 1 242 ? 17.688 15.094 22.672 1 94.44 242 GLU B O 1
ATOM 3978 N N . GLY B 1 243 ? 16.594 16.969 23.328 1 94 243 GLY B N 1
ATOM 3979 C CA . GLY B 1 243 ? 17.266 17.812 22.359 1 94 243 GLY B CA 1
ATOM 3980 C C . GLY B 1 243 ? 16.562 17.875 21.016 1 94 243 GLY B C 1
ATOM 3981 O O . GLY B 1 243 ? 17.062 18.5 20.094 1 94 243 GLY B O 1
ATOM 3982 N N . ILE B 1 244 ? 15.5 17.156 20.969 1 95.88 244 ILE B N 1
ATOM 3983 C CA . ILE B 1 244 ? 14.703 17.172 19.75 1 95.88 244 ILE B CA 1
ATOM 3984 C C . ILE B 1 244 ? 13.445 18 19.969 1 95.88 244 ILE B C 1
ATOM 3986 O O . ILE B 1 244 ? 12.734 17.812 20.969 1 95.88 244 ILE B O 1
ATOM 3990 N N . PRO B 1 245 ? 13.273 18.969 19.156 1 93.12 245 PRO B N 1
ATOM 3991 C CA . PRO B 1 245 ? 12.078 19.781 19.375 1 93.12 245 PRO B CA 1
ATOM 3992 C C . PRO B 1 245 ? 10.82 18.953 19.578 1 93.12 245 PRO B C 1
ATOM 3994 O O . PRO B 1 245 ? 10.742 17.812 19.109 1 93.12 245 PRO B O 1
#

Foldseek 3Di:
DPVPQDQAAAEDEDAPDDPVVVVVVVVVCVVPVRYDYDDVDDPDLQCVLVSVLSVLLVCLVPHDHFKDKQADPQKAFPPVVVVVVQVPDDPVQSPQEKEAAKALQAAQDCDDPRRQVVDDPDRHQHIFHARRIIMGTSVLSVQSNVCVVPQDGTSDNRSSSRVSCVVPPHDYHHDLLHQRPPDGQWDDQSHRMTGPHDPVLNVQQVVCCVPVVTRDPDTDGPDFFADFQPVDNSSPGTDGDPPGD/DPVPQDQAAAEDECAPDDPVVVVVVVVVCVVPVRYDYDDVDDDDLQCVLVSVLSVLLVCLVPHDHFKDKQADPQKAFPPVVVVVVQVPDDPVQSPQEKEAAKALQAAQDCDDPRRQVVDDPDRHQHIFHARRIIMGTSVLSVQSNVCVVPQDGTSDNRSSSRVSCVVPPHDYHHDLLHQRPPDGQWDDQSHRMTGPHDPVLNVQQVVCCVPVVTRDPDTDGDDFFADFQPVDNSSPGTDGDPPGD

Nearest PDB structures (foldseek):
  7jhm-assembly2_B  TM=8.394E-01  e=1.723E-13  Homo sapiens
  8tjc-assembly1_C  TM=8.374E-01  e=2.376E-13  Homo sapiens
  8tic-assembly1_A  TM=8.476E-01  e=4.877E-12  Homo sapiens
  6wmn-assembly1_B  TM=8.293E-01  e=2.734E-12  Homo sapiens
  8tic-assembly1_C  TM=8.529E-01  e=1.055E-11  Homo sapiens

InterPro domains:
  IPR002659 Glycosyl transferase, family 31 [PF01762] (6-175)
  IPR002659 Glycosyl transferase, family 31 [PTHR11214] (8-185)

Sequence (490 aa):
GGPGDVWARFAVGTSGLGDEERRALEREQAQHGDLLLLPGLRDAYENLTAKVLAMLAWLDEHVAFEFVLKADDDSFARLDAVLAELRARDPARRRRLYWGFFSGRGRVRPGGRWREAAWQLCDYYLPYALGGGYVLSADLVRYLRLSREYLRAWHSEDVSLGAWLAPVDVQREHDPRFDTEYKSRGCNNQYLVTHKQSLEDMLEKHRTLTHEGRLCKREVQLRLSYVYDWSAPPSQCCQRKEGIPGGPGDVWARFAVGTSGLGDEERRALEREQAQHGDLLLLPGLRDAYENLTAKVLAMLAWLDEHVAFEFVLKADDDSFARLDAVLAELRARDPARRRRLYWGFFSGRGRVRPGGRWREAAWQLCDYYLPYALGGGYVLSADLVRYLRLSREYLRAWHSEDVSLGAWLAPVDVQREHDPRFDTEYKSRGCNNQYLVTHKQSLEDMLEKHRTLTHEGRLCKREVQLRLSYVYDWSAPPSQCCQRKEGIP

Radius of gyration: 26.19 Å; Cα contacts (8 Å, |Δi|>4): 945; chains: 2; bounding box: 56×83×63 Å

Solvent-accessible surface area (backbone atoms only — not comparable to full-atom values): 26534 Å² total; per-residue (Å²): 122,64,88,81,72,65,87,76,64,48,78,41,41,49,31,89,59,52,71,67,59,48,51,52,50,50,51,48,35,71,71,69,62,38,63,39,79,36,64,92,31,54,71,42,77,94,32,43,26,59,48,52,54,51,51,43,30,48,41,59,74,74,47,93,64,63,63,47,75,52,60,42,94,38,34,48,66,40,58,72,59,50,47,52,54,60,68,68,48,52,74,80,65,51,54,34,25,40,38,20,29,57,44,27,56,47,69,56,53,84,65,78,97,63,36,53,80,78,66,62,55,44,62,35,43,41,42,17,41,31,59,28,29,35,34,36,13,40,64,47,35,42,51,48,41,76,40,52,90,45,52,47,78,49,82,47,44,32,56,27,49,18,37,61,46,58,27,35,64,58,43,76,40,66,34,52,36,32,31,20,50,98,58,51,39,59,35,52,69,73,48,38,32,39,13,75,42,50,72,66,52,48,52,49,30,51,48,34,33,74,75,70,68,35,48,41,95,63,70,42,77,73,49,73,20,47,66,68,37,77,90,41,50,20,73,66,15,68,58,65,39,87,92,43,96,123,63,88,80,72,65,87,75,67,49,80,40,40,48,31,90,59,50,71,68,57,49,51,51,50,50,51,50,35,71,72,69,63,39,62,39,78,35,64,93,31,54,69,42,77,93,31,44,26,59,47,52,53,52,51,42,30,49,42,59,75,75,46,93,65,63,62,45,76,51,60,43,94,39,34,48,66,42,58,71,59,50,48,50,56,60,69,68,48,52,74,79,65,51,53,34,26,39,39,20,29,58,45,26,55,45,67,56,54,85,63,78,96,63,36,53,80,78,68,62,56,45,63,36,41,42,42,19,41,32,59,29,30,34,34,37,13,42,66,47,35,42,50,49,42,76,40,53,92,47,51,47,79,47,84,46,43,30,56,28,49,17,39,61,46,58,25,35,65,58,43,74,40,68,33,51,34,34,31,20,50,96,57,48,37,60,38,52,71,73,47,39,32,39,13,75,41,50,73,67,52,46,52,49,29,51,49,34,31,74,75,69,70,34,48,40,96,64,70,40,78,72,48,73,21,46,66,68,37,76,89,41,52,18,74,66,16,67,60,65,39,86,93,44,96

pLDDT: mean 93.55, std 9.81, range [33.62, 98.94]

Organism: NCBI:txid72004

Secondary structure (DSSP, 8-state):
--GGG----EEEE-TT--HHHHHHHHHHHHHH--EEEETT----GGGHHHHHHHHHHHHHHH---SEEEEE-TT-EE-HHHHHHHHHTS-HHHHTTEEEEEEES-PBP--SGGG--TT--S-SBPPPEEEEEEEEEEHHHHHHHHHHTTTBPP-SSHHHHHHHHTTTB--EEEE-TTEE-SSS--EE-TT-SEE-S--HHHHHHHHHHHHHHSSS-SS-EE-S-B----TTS-GGG----BTT--/--GGG----EEEE-TT--HHHHHHHHHHHHHH--EEEETT----GGGHHHHHHHHHHHHHHH---SEEEEE-TT-EE-HHHHHHHHHHS-HHHHTTEEEEEEES-PBP--SGGG--TT--S-SBPPPEEEEEEEEEEHHHHHHHHHHTTTBPP-SSHHHHHHHHTTTB--EEEE-TTEE-SSS--EE-TT-SEE-S--HHHHHHHHHHHHHHSSS-SS-EE-S-B----TTS-GGG----BTT--